Protein AF-0000000067869106 (afdb_homodimer)

InterPro domains:
  IPR009100 Acyl-CoA dehydrogenase/oxidase, N-terminal and middle domain superfamily [SSF56645] (6-212)
  IPR013786 Acyl-CoA dehydrogenase/oxidase, N-terminal [PF02771] (22-101)
  IPR037069 Acyl-CoA dehydrogenase/oxidase, N-terminal domain superfamily [G3DSA:1.10.540.10] (3-103)
  IPR046373 Acyl-CoA oxidase/dehydrogenase, middle domain superfamily [G3DSA:2.40.110.10] (106-217)

Nearest PDB structures (foldseek):
  2dvl-assembly1_A  TM=8.619E-01  e=8.630E-17  Thermus thermophilus HB8
  2vig-assembly2_G  TM=8.361E-01  e=7.487E-17  Homo sapiens
  6u1v-assembly1_B  TM=8.106E-01  e=5.058E-15  Streptomyces tsukubensis NRRL18488
  2z1q-assembly1_B  TM=8.098E-01  e=1.680E-13  Thermus thermophilus HB8
  3owa-assembly1_A  TM=8.325E-01  e=2.827E-13  Bacillus anthracis str. 'Ames Ancestor'

Radius of gyration: 28.48 Å; Cα contacts (8 Å, |Δi|>4): 1381; chains: 2; bounding box: 54×90×65 Å

pLDDT: mean 93.41, std 8.12, range [53.12, 98.94]

Organism: Synechococcus elongatus (strain ATCC 33912 / PCC 7942 / FACHB-805) (NCBI:txid1140)

Foldseek 3Di:
DDPVVLLVVLLVLCVVPVLLAQCQLVNLLSCLVVQLLQEQPDVVLVGPYHFLVSNLQSLLSNLLRPLLSSVQSLQLSLQLLLQSLFPQVCCSVPVSVCSSNSVFGHKELCLQVLCVLLVNDDFFKEWEDDVQKIWIFGKRAKIWRCNQQGYWYWGWYAYPVGAIWIFIDHCPFPQKDWDAQDDALASSRRRMTMIGGDGGMDGCSRTSGRRVSVSCLQSVLSSLLSLLSSLLSLLVNLLVLLVVLCDDPNVVCVVVSVVLVVLSVVLVVLSVVLSPDNDDDPVSVLSSLVSLLSSLVSSQVSLVVSCVSCDPVLVPPDDSVNSNSSSVVSQVPVVHNVNSVVSNVVVVVVVVD/DDPVVLLVVLLVLCVVPVLLAQCQLVNLLSCLVVQLLQEQPDVVLVGPYHFLVSNLQSLLSNLLRPLLSSVQSLQLSLQLLLQSLFPQVCCSVPVSVCSSNSVFGHKELCLQVLCVLLVNDDFFKAWEDDVQKIWIFGKRAKIWRCNQQGYWYWGWYAYPVGAIWIFIDHNPFPQKDWDAQDDALASSRRRMTMIGGDGGMDGPSRTSDRRVSVSCLQSVLSSLLSLLSSLLSLLVNLLVLLVVLCDDPNVVCVVVSVVLVVLSVVLVVLSVVLSPDNDDDPVSVLSSLVSLLSSLVSSQVSLVVSCVSCDPVLVPPDDSVNSNSSSVVSQVPVVHNVNSVVSNVVVVVVVVD

Structure (mmCIF, N/CA/C/O backbone):
data_AF-0000000067869106-model_v1
#
loop_
_entity.id
_entity.type
_entity.pdbx_description
1 polymer ANL52
#
loop_
_atom_site.group_PDB
_atom_site.id
_atom_site.type_symbol
_atom_site.label_atom_id
_atom_site.label_alt_id
_atom_site.label_comp_id
_atom_site.label_asym_id
_atom_site.label_entity_id
_atom_site.label_seq_id
_atom_site.pdbx_PDB_ins_code
_atom_site.Cartn_x
_atom_site.Cartn_y
_atom_site.Cartn_z
_atom_site.occupancy
_atom_site.B_iso_or_equiv
_atom_site.auth_seq_id
_atom_site.auth_comp_id
_atom_site.auth_asym_id
_atom_site.auth_atom_id
_atom_site.pdbx_PDB_model_num
ATOM 1 N N . MET A 1 1 ? 25.578 -14.117 -19.906 1 70.06 1 MET A N 1
ATOM 2 C CA . MET A 1 1 ? 25.344 -12.773 -19.375 1 70.06 1 MET A CA 1
ATOM 3 C C . MET A 1 1 ? 25.594 -12.727 -17.875 1 70.06 1 MET A C 1
ATOM 5 O O . MET A 1 1 ? 25.078 -13.57 -17.141 1 70.06 1 MET A O 1
ATOM 9 N N . PRO A 1 2 ? 26.469 -11.828 -17.484 1 77.75 2 PRO A N 1
ATOM 10 C CA . PRO A 1 2 ? 26.688 -11.75 -16.047 1 77.75 2 PRO A CA 1
ATOM 11 C C . PRO A 1 2 ? 25.438 -11.336 -15.273 1 77.75 2 PRO A C 1
ATOM 13 O O . PRO A 1 2 ? 24.594 -10.617 -15.812 1 77.75 2 PRO A O 1
ATOM 16 N N . THR A 1 3 ? 25.281 -11.945 -14.141 1 86.19 3 THR A N 1
ATOM 17 C CA . THR A 1 3 ? 24.125 -11.711 -13.289 1 86.19 3 THR A CA 1
ATOM 18 C C . THR A 1 3 ? 23.891 -10.219 -13.102 1 86.19 3 THR A C 1
ATOM 20 O O . THR A 1 3 ? 22.766 -9.734 -13.234 1 86.19 3 THR A O 1
ATOM 23 N N . ALA A 1 4 ? 24.984 -9.539 -12.836 1 87.75 4 ALA A N 1
ATOM 24 C CA . ALA A 1 4 ? 24.859 -8.102 -12.586 1 87.75 4 ALA A CA 1
ATOM 25 C C . ALA A 1 4 ? 24.312 -7.383 -13.82 1 87.75 4 ALA A C 1
ATOM 27 O O . ALA A 1 4 ? 23.5 -6.465 -13.711 1 87.75 4 ALA A O 1
ATOM 28 N N . THR A 1 5 ? 24.828 -7.809 -14.977 1 90.06 5 THR A N 1
ATOM 29 C CA . THR A 1 5 ? 24.391 -7.207 -16.234 1 90.06 5 THR A CA 1
ATOM 30 C C . THR A 1 5 ? 22.906 -7.477 -16.469 1 90.06 5 THR A C 1
ATOM 32 O O . THR A 1 5 ? 22.156 -6.574 -16.844 1 90.06 5 THR A O 1
ATOM 35 N N . LEU A 1 6 ? 22.484 -8.688 -16.203 1 93.31 6 LEU A N 1
ATOM 36 C CA . LEU A 1 6 ? 21.094 -9.07 -16.359 1 93.31 6 LEU A CA 1
ATOM 37 C C . LEU A 1 6 ? 20.188 -8.219 -15.469 1 93.31 6 LEU A C 1
ATOM 39 O O . LEU A 1 6 ? 19.219 -7.625 -15.945 1 93.31 6 LEU A O 1
ATOM 43 N N . LEU A 1 7 ? 20.516 -8.133 -14.242 1 94.88 7 LEU A N 1
ATOM 44 C CA . LEU A 1 7 ? 19.688 -7.441 -13.266 1 94.88 7 LEU A CA 1
ATOM 45 C C . LEU A 1 7 ? 19.641 -5.945 -13.555 1 94.88 7 LEU A C 1
ATOM 47 O O . LEU A 1 7 ? 18.594 -5.312 -13.398 1 94.88 7 LEU A O 1
ATOM 51 N N . ASN A 1 8 ? 20.75 -5.379 -13.984 1 92.81 8 ASN A N 1
ATOM 52 C CA . ASN A 1 8 ? 20.766 -3.975 -14.375 1 92.81 8 ASN A CA 1
ATOM 53 C C . ASN A 1 8 ? 19.859 -3.711 -15.57 1 92.81 8 ASN A C 1
ATOM 55 O O . ASN A 1 8 ? 19.203 -2.674 -15.633 1 92.81 8 ASN A O 1
ATOM 59 N N . GLU A 1 9 ? 19.922 -4.602 -16.484 1 91.44 9 GLU A N 1
ATOM 60 C CA . GLU A 1 9 ? 19.094 -4.449 -17.672 1 91.44 9 GLU A CA 1
ATOM 61 C C . GLU A 1 9 ? 17.609 -4.547 -17.312 1 91.44 9 GLU A C 1
ATOM 63 O O . GLU A 1 9 ? 16.781 -3.789 -17.828 1 91.44 9 GLU A O 1
ATOM 68 N N . ILE A 1 10 ? 17.312 -5.465 -16.484 1 90.88 10 ILE A N 1
ATOM 69 C CA . ILE A 1 10 ? 15.922 -5.617 -16.047 1 90.88 10 ILE A CA 1
ATOM 70 C C . ILE A 1 10 ? 15.477 -4.367 -15.289 1 90.88 10 ILE A C 1
ATOM 72 O O . ILE A 1 10 ? 14.367 -3.875 -15.5 1 90.88 10 ILE A O 1
ATOM 76 N N . GLN A 1 11 ? 16.328 -3.871 -14.477 1 89.19 11 GLN A N 1
ATOM 77 C CA . GLN A 1 11 ? 16.031 -2.648 -13.734 1 89.19 11 GLN A CA 1
ATOM 78 C C . GLN A 1 11 ? 15.773 -1.481 -14.68 1 89.19 11 GLN A C 1
ATOM 80 O O . GLN A 1 11 ? 14.836 -0.703 -14.477 1 89.19 11 GLN A O 1
ATOM 85 N N . ALA A 1 12 ? 16.594 -1.355 -15.641 1 87.19 12 ALA A N 1
ATOM 86 C CA . ALA A 1 12 ? 16.469 -0.265 -16.609 1 87.19 12 ALA A CA 1
ATOM 87 C C . ALA A 1 12 ? 15.164 -0.359 -17.375 1 87.19 12 ALA A C 1
ATOM 89 O O . ALA A 1 12 ? 14.484 0.649 -17.594 1 87.19 12 ALA A O 1
ATOM 90 N N . LEU A 1 13 ? 14.805 -1.538 -17.781 1 84 13 LEU A N 1
ATOM 91 C CA . LEU A 1 13 ? 13.57 -1.745 -18.531 1 84 13 LEU A CA 1
ATOM 92 C C . LEU A 1 13 ? 12.352 -1.455 -17.656 1 84 13 LEU A C 1
ATOM 94 O O . LEU A 1 13 ? 11.375 -0.874 -18.141 1 84 13 LEU A O 1
ATOM 98 N N . SER A 1 14 ? 12.477 -1.868 -16.422 1 81.19 14 SER A N 1
ATOM 99 C CA . SER A 1 14 ? 11.359 -1.671 -15.5 1 81.19 14 SER A CA 1
ATOM 100 C C . SER A 1 14 ? 11.172 -0.194 -15.172 1 81.19 14 SER A C 1
ATOM 102 O O . SER A 1 14 ? 10.039 0.266 -15 1 81.19 14 SER A O 1
ATOM 104 N N . ALA A 1 15 ? 12.219 0.489 -15.062 1 76.75 15 ALA A N 1
ATOM 105 C CA . ALA A 1 15 ? 12.188 1.91 -14.727 1 76.75 15 ALA A CA 1
ATOM 106 C C . ALA A 1 15 ? 11.664 2.736 -15.898 1 76.75 15 ALA A C 1
ATOM 108 O O . ALA A 1 15 ? 11.031 3.777 -15.703 1 76.75 15 ALA A O 1
ATOM 109 N N . ALA A 1 16 ? 11.914 2.314 -17.062 1 73.38 16 ALA A N 1
ATOM 110 C CA . ALA A 1 16 ? 11.57 3.078 -18.25 1 73.38 16 ALA A CA 1
ATOM 111 C C . ALA A 1 16 ? 10.062 3.076 -18.5 1 73.38 16 ALA A C 1
ATOM 113 O O . ALA A 1 16 ? 9.531 4 -19.109 1 73.38 16 ALA A O 1
ATOM 114 N N . ASP A 1 17 ? 9.352 2.088 -18.078 1 65.38 17 ASP A N 1
ATOM 115 C CA . ASP A 1 17 ? 7.906 2.008 -18.266 1 65.38 17 ASP A CA 1
ATOM 116 C C . ASP A 1 17 ? 7.227 1.474 -17 1 65.38 17 ASP A C 1
ATOM 118 O O . ASP A 1 17 ? 6.98 0.271 -16.891 1 65.38 17 ASP A O 1
ATOM 122 N N . PRO A 1 18 ? 6.938 2.557 -16.219 1 56.94 18 PRO A N 1
ATOM 123 C CA . PRO A 1 18 ? 6.395 2.064 -14.953 1 56.94 18 PRO A CA 1
ATOM 124 C C . PRO A 1 18 ? 5.168 1.172 -15.141 1 56.94 18 PRO A C 1
ATOM 126 O O . PRO A 1 18 ? 4.898 0.304 -14.305 1 56.94 18 PRO A O 1
ATOM 129 N N . GLU A 1 19 ? 4.484 1.519 -16.281 1 56.97 19 GLU A N 1
ATOM 130 C CA . GLU A 1 19 ? 3.311 0.687 -16.531 1 56.97 19 GLU A CA 1
ATOM 131 C C . GLU A 1 19 ? 3.676 -0.576 -17.297 1 56.97 19 GLU A C 1
ATOM 133 O O . GLU A 1 19 ? 2.842 -1.468 -17.469 1 56.97 19 GLU A O 1
ATOM 138 N N . HIS A 1 20 ? 4.965 -0.857 -17.469 1 54.53 20 HIS A N 1
ATOM 139 C CA . HIS A 1 20 ? 5.652 -1.98 -18.094 1 54.53 20 HIS A CA 1
ATOM 140 C C . HIS A 1 20 ? 4.68 -2.846 -18.891 1 54.53 20 HIS A C 1
ATOM 142 O O . HIS A 1 20 ? 4.723 -4.074 -18.812 1 54.53 20 HIS A O 1
ATOM 148 N N . ARG A 1 21 ? 3.611 -2.314 -19.578 1 54 21 ARG A N 1
ATOM 149 C CA . ARG A 1 21 ? 2.545 -3.107 -20.172 1 54 21 ARG A CA 1
ATOM 150 C C . ARG A 1 21 ? 3.109 -4.117 -21.172 1 54 21 ARG A C 1
ATOM 152 O O . ARG A 1 21 ? 2.678 -5.27 -21.203 1 54 21 ARG A O 1
ATOM 159 N N . SER A 1 22 ? 3.971 -3.771 -22 1 55.41 22 SER A N 1
ATOM 160 C CA . SER A 1 22 ? 4.359 -4.586 -23.156 1 55.41 22 SER A CA 1
ATOM 161 C C . SER A 1 22 ? 5.727 -5.227 -22.938 1 55.41 22 SER A C 1
ATOM 163 O O . SER A 1 22 ? 6.25 -5.906 -23.828 1 55.41 22 SER A O 1
ATOM 165 N N . GLN A 1 23 ? 6.125 -5.531 -21.594 1 65.12 23 GLN A N 1
ATOM 166 C CA . GLN A 1 23 ? 7.555 -5.805 -21.516 1 65.12 23 GLN A CA 1
ATOM 167 C C . GLN A 1 23 ? 7.824 -7.141 -20.828 1 65.12 23 GLN A C 1
ATOM 169 O O . GLN A 1 23 ? 8.977 -7.57 -20.734 1 65.12 23 GLN A O 1
ATOM 174 N N . SER A 1 24 ? 6.75 -7.926 -20.672 1 78.12 24 SER A N 1
ATOM 175 C CA . SER A 1 24 ? 7.004 -9.148 -19.922 1 78.12 24 SER A CA 1
ATOM 176 C C . SER A 1 24 ? 7.816 -10.148 -20.734 1 78.12 24 SER A C 1
ATOM 178 O O . SER A 1 24 ? 8.773 -10.742 -20.234 1 78.12 24 SER A O 1
ATOM 180 N N . LEU A 1 25 ? 7.512 -10.195 -22 1 85.69 25 LEU A N 1
ATOM 181 C CA . LEU A 1 25 ? 8.219 -11.164 -22.828 1 85.69 25 LEU A CA 1
ATOM 182 C C . LEU A 1 25 ? 9.672 -10.742 -23.031 1 85.69 25 LEU A C 1
ATOM 184 O O . LEU A 1 25 ? 10.562 -11.594 -23.078 1 85.69 25 LEU A O 1
ATOM 188 N N . ASP A 1 26 ? 9.906 -9.469 -23.094 1 88 26 ASP A N 1
ATOM 189 C CA . ASP A 1 26 ? 11.273 -8.969 -23.203 1 88 26 ASP A CA 1
ATOM 190 C C . ASP A 1 26 ? 12.094 -9.328 -21.969 1 88 26 ASP A C 1
ATOM 192 O O . ASP A 1 26 ? 13.242 -9.758 -22.094 1 88 26 ASP A O 1
ATOM 196 N N . ILE A 1 27 ? 11.484 -9.188 -20.891 1 91.44 27 ILE A N 1
ATOM 197 C CA . ILE A 1 27 ? 12.156 -9.492 -19.625 1 91.44 27 ILE A CA 1
ATOM 198 C C . ILE A 1 27 ? 12.422 -11 -19.531 1 91.44 27 ILE A C 1
ATOM 200 O O . ILE A 1 27 ? 13.508 -11.422 -19.141 1 91.44 27 ILE A O 1
ATOM 204 N N . LEU A 1 28 ? 11.453 -11.766 -19.938 1 94.56 28 LEU A N 1
ATOM 205 C CA . LEU A 1 28 ? 11.602 -13.211 -19.891 1 94.56 28 LEU A CA 1
ATOM 206 C C . LEU A 1 28 ? 12.703 -13.672 -20.844 1 94.56 28 LEU A C 1
ATOM 208 O O . LEU A 1 28 ? 13.438 -14.609 -20.547 1 94.56 28 LEU A O 1
ATOM 212 N N . GLN A 1 29 ? 12.773 -13 -21.953 1 94.12 29 GLN A N 1
ATOM 213 C CA . GLN A 1 29 ? 13.805 -13.352 -22.922 1 94.12 29 GLN A CA 1
ATOM 214 C C . GLN A 1 29 ? 15.203 -13.039 -22.375 1 94.12 29 GLN A C 1
ATOM 216 O O . GLN A 1 29 ? 16.156 -13.789 -22.609 1 94.12 29 GLN A O 1
ATOM 221 N N . LEU A 1 30 ? 15.305 -11.914 -21.688 1 94.31 30 LEU A N 1
ATOM 222 C CA . LEU A 1 30 ? 16.578 -11.602 -21.047 1 94.31 30 LEU A CA 1
ATOM 223 C C . LEU A 1 30 ? 16.938 -12.672 -20.016 1 94.31 30 LEU A C 1
ATOM 225 O O . LEU A 1 30 ? 18.094 -13.094 -19.953 1 94.31 30 LEU A O 1
ATOM 229 N N . ILE A 1 31 ? 16 -13.133 -19.25 1 96.56 31 ILE A N 1
ATOM 230 C CA . ILE A 1 31 ? 16.203 -14.156 -18.234 1 96.56 31 ILE A CA 1
ATOM 231 C C . ILE A 1 31 ? 16.594 -15.477 -18.891 1 96.56 31 ILE A C 1
ATOM 233 O O . ILE A 1 31 ? 17.484 -16.188 -18.406 1 96.56 31 ILE A O 1
ATOM 237 N N . ALA A 1 32 ? 15.922 -15.781 -19.984 1 96.44 32 ALA A N 1
ATOM 238 C CA . ALA A 1 32 ? 16.219 -16.984 -20.75 1 96.44 32 ALA A CA 1
ATOM 239 C C . ALA A 1 32 ? 17.641 -16.969 -21.297 1 96.44 32 ALA A C 1
ATOM 241 O O . ALA A 1 32 ? 18.344 -17.969 -21.234 1 96.44 32 ALA A O 1
ATOM 242 N N . GLN A 1 33 ? 18.016 -15.805 -21.844 1 95 33 GLN A N 1
ATOM 243 C CA . GLN A 1 33 ? 19.344 -15.656 -22.422 1 95 33 GLN A CA 1
ATOM 244 C C . GLN A 1 33 ? 20.438 -15.875 -21.359 1 95 33 GLN A C 1
ATOM 246 O O . GLN A 1 33 ? 21.516 -16.375 -21.672 1 95 33 GLN A O 1
ATOM 251 N N . ALA A 1 34 ? 20.078 -15.547 -20.156 1 96.06 34 ALA A N 1
ATOM 252 C CA . ALA A 1 34 ? 21.016 -15.734 -19.047 1 96.06 34 ALA A CA 1
ATOM 253 C C . ALA A 1 34 ? 21.016 -17.188 -18.578 1 96.06 34 ALA A C 1
ATOM 255 O O . ALA A 1 34 ? 21.844 -17.562 -17.734 1 96.06 34 ALA A O 1
ATOM 256 N N . GLY A 1 35 ? 20.109 -18 -19.078 1 96 35 GLY A N 1
ATOM 257 C CA . GLY A 1 35 ? 20.031 -19.406 -18.719 1 96 35 GLY A CA 1
ATOM 258 C C . GLY A 1 35 ? 19.281 -19.641 -17.422 1 96 35 GLY A C 1
ATOM 259 O O . GLY A 1 35 ? 19.266 -20.766 -16.906 1 96 35 GLY A O 1
ATOM 260 N N . TRP A 1 36 ? 18.609 -18.641 -16.906 1 97.69 36 TRP A N 1
ATOM 261 C CA . TRP A 1 36 ? 18.047 -18.734 -15.562 1 97.69 36 TRP A CA 1
ATOM 262 C C . TRP A 1 36 ? 16.734 -19.516 -15.586 1 97.69 36 TRP A C 1
ATOM 264 O O . TRP A 1 36 ? 16.328 -20.078 -14.562 1 97.69 36 TRP A O 1
ATOM 274 N N . LEU A 1 37 ? 16.078 -19.609 -16.734 1 98 37 LEU A N 1
ATOM 275 C CA . LEU A 1 37 ? 14.836 -20.375 -16.812 1 98 37 LEU A CA 1
ATOM 276 C C . LEU A 1 37 ? 15.125 -21.875 -16.719 1 98 37 LEU A C 1
ATOM 278 O O . LEU A 1 37 ? 14.219 -22.672 -16.438 1 98 37 LEU A O 1
ATOM 282 N N . GLY A 1 38 ? 16.344 -22.281 -16.969 1 97.75 38 GLY A N 1
ATOM 283 C CA . GLY A 1 38 ? 16.734 -23.688 -16.969 1 97.75 38 GLY A CA 1
ATOM 284 C C . GLY A 1 38 ? 17.312 -24.141 -15.656 1 97.75 38 GLY A C 1
ATOM 285 O O . GLY A 1 38 ? 17.625 -25.328 -15.484 1 97.75 38 GLY A O 1
ATOM 286 N N . LEU A 1 39 ? 17.422 -23.234 -14.664 1 97.56 39 LEU A N 1
ATOM 287 C CA . LEU A 1 39 ? 18.016 -23.578 -13.375 1 97.56 39 LEU A CA 1
ATOM 288 C C . LEU A 1 39 ? 17.188 -24.641 -12.664 1 97.56 39 LEU A C 1
ATOM 290 O O . LEU A 1 39 ? 15.961 -24.516 -12.578 1 97.56 39 LEU A O 1
ATOM 294 N N . GLY A 1 40 ? 17.906 -25.672 -12.117 1 96.38 40 GLY A N 1
ATOM 295 C CA . GLY A 1 40 ? 17.25 -26.719 -11.375 1 96.38 40 GLY A CA 1
ATOM 296 C C . GLY A 1 40 ? 16.625 -27.781 -12.266 1 96.38 40 GLY A C 1
ATOM 297 O O . GLY A 1 40 ? 15.938 -28.688 -11.781 1 96.38 40 GLY A O 1
ATOM 298 N N . ILE A 1 41 ? 16.75 -27.688 -13.578 1 97.06 41 ILE A N 1
ATOM 299 C CA . ILE A 1 41 ? 16.25 -28.672 -14.531 1 97.06 41 ILE A CA 1
ATOM 300 C C . ILE A 1 41 ? 17.422 -29.5 -15.078 1 97.06 41 ILE A C 1
ATOM 302 O O . ILE A 1 41 ? 18.469 -28.953 -15.414 1 97.06 41 ILE A O 1
ATOM 306 N N . ASP A 1 42 ? 17.188 -30.797 -15.18 1 95.81 42 ASP A N 1
ATOM 307 C CA . ASP A 1 42 ? 18.219 -31.719 -15.688 1 95.81 42 ASP A CA 1
ATOM 308 C C . ASP A 1 42 ? 18.672 -31.312 -17.078 1 95.81 42 ASP A C 1
ATOM 310 O O . ASP A 1 42 ? 17.859 -30.922 -17.922 1 95.81 42 ASP A O 1
ATOM 314 N N . ARG A 1 43 ? 19.953 -31.406 -17.328 1 95.69 43 ARG A N 1
ATOM 315 C CA . ARG A 1 43 ? 20.516 -31.031 -18.609 1 95.69 43 ARG A CA 1
ATOM 316 C C . ARG A 1 43 ? 19.938 -31.875 -19.734 1 95.69 43 ARG A C 1
ATOM 318 O O . ARG A 1 43 ? 19.781 -31.406 -20.859 1 95.69 43 ARG A O 1
ATOM 325 N N . GLN A 1 44 ? 19.609 -33.062 -19.438 1 94 44 GLN A N 1
ATOM 326 C CA . GLN A 1 44 ? 19.031 -34 -20.406 1 94 44 GLN A CA 1
ATOM 327 C C . GLN A 1 44 ? 17.656 -33.5 -20.875 1 94 44 GLN A C 1
ATOM 329 O O . GLN A 1 44 ? 17.203 -33.844 -21.969 1 94 44 GLN A O 1
ATOM 334 N N . GLN A 1 45 ? 17.094 -32.719 -20.062 1 93.5 45 GLN A N 1
ATOM 335 C CA . GLN A 1 45 ? 15.781 -32.156 -20.406 1 93.5 45 GLN A CA 1
ATOM 336 C C . GLN A 1 45 ? 15.891 -30.734 -20.922 1 93.5 45 GLN A C 1
ATOM 338 O O . GLN A 1 45 ? 14.883 -30.047 -21.047 1 93.5 45 GLN A O 1
ATOM 343 N N . GLY A 1 46 ? 17.156 -30.297 -21.156 1 93.12 46 GLY A N 1
ATOM 344 C CA . GLY A 1 46 ? 17.375 -28.969 -21.719 1 93.12 46 GLY A CA 1
ATOM 345 C C . GLY A 1 46 ? 17.656 -27.922 -20.656 1 93.12 46 GLY A C 1
ATOM 346 O O . GLY A 1 46 ? 17.781 -26.734 -20.953 1 93.12 46 GLY A O 1
ATOM 347 N N . GLY A 1 47 ? 17.719 -28.375 -19.453 1 95.88 47 GLY A N 1
ATOM 348 C CA . GLY A 1 47 ? 17.984 -27.438 -18.375 1 95.88 47 GLY A CA 1
ATOM 349 C C . GLY A 1 47 ? 19.469 -27.156 -18.203 1 95.88 47 GLY A C 1
ATOM 350 O O . GLY A 1 47 ? 20.281 -27.5 -19.062 1 95.88 47 GLY A O 1
ATOM 351 N N . ASN A 1 48 ? 19.781 -26.344 -17.203 1 95.19 48 ASN A N 1
ATOM 352 C CA . ASN A 1 48 ? 21.156 -25.953 -16.906 1 95.19 48 ASN A CA 1
ATOM 353 C C . ASN A 1 48 ? 21.672 -26.625 -15.648 1 95.19 48 ASN A C 1
ATOM 355 O O . ASN A 1 48 ? 22.75 -26.281 -15.156 1 95.19 48 ASN A O 1
ATOM 359 N N . GLY A 1 49 ? 20.922 -27.562 -15.172 1 95.5 49 GLY A N 1
ATOM 360 C CA . GLY A 1 49 ? 21.297 -28.234 -13.945 1 95.5 49 GLY A CA 1
ATOM 361 C C . GLY A 1 49 ? 21.078 -27.406 -12.703 1 95.5 49 GLY A C 1
ATOM 362 O O . GLY A 1 49 ? 20.281 -26.469 -12.719 1 95.5 49 GLY A O 1
ATOM 363 N N . GLY A 1 50 ? 21.609 -27.906 -11.609 1 95.44 50 GLY A N 1
ATOM 364 C CA . GLY A 1 50 ? 21.406 -27.203 -10.352 1 95.44 50 GLY A CA 1
ATOM 365 C C . GLY A 1 50 ? 20.188 -27.703 -9.586 1 95.44 50 GLY A C 1
ATOM 366 O O . GLY A 1 50 ? 19.75 -28.828 -9.789 1 95.44 50 GLY A O 1
ATOM 367 N N . SER A 1 51 ? 19.797 -26.812 -8.648 1 95.38 51 SER A N 1
ATOM 368 C CA . SER A 1 51 ? 18.719 -27.219 -7.742 1 95.38 51 SER A CA 1
ATOM 369 C C . SER A 1 51 ? 17.516 -26.297 -7.844 1 95.38 51 SER A C 1
ATOM 371 O O . SER A 1 51 ? 17.594 -25.234 -8.484 1 95.38 51 SER A O 1
ATOM 373 N N . ILE A 1 52 ? 16.453 -26.719 -7.242 1 96.25 52 ILE A N 1
ATOM 374 C CA . ILE A 1 52 ? 15.25 -25.891 -7.129 1 96.25 52 ILE A CA 1
ATOM 375 C C . ILE A 1 52 ? 15.594 -24.594 -6.414 1 96.25 52 ILE A C 1
ATOM 377 O O . ILE A 1 52 ? 15.062 -23.531 -6.754 1 96.25 52 ILE A O 1
ATOM 381 N N . LEU A 1 53 ? 16.484 -24.703 -5.422 1 97.81 53 LEU A N 1
ATOM 382 C CA . LEU A 1 53 ? 16.906 -23.516 -4.672 1 97.81 53 LEU A CA 1
ATOM 383 C C . LEU A 1 53 ? 17.547 -22.484 -5.594 1 97.81 53 LEU A C 1
ATOM 385 O O . LEU A 1 53 ? 17.375 -21.281 -5.402 1 97.81 53 LEU A O 1
ATOM 389 N N . ASP A 1 54 ? 18.312 -22.953 -6.586 1 97.75 54 ASP A N 1
ATOM 390 C CA . ASP A 1 54 ? 18.938 -22.031 -7.539 1 97.75 54 ASP A CA 1
ATOM 391 C C . ASP A 1 54 ? 17.875 -21.234 -8.289 1 97.75 54 ASP A C 1
ATOM 393 O O . ASP A 1 54 ? 18.047 -20.031 -8.516 1 97.75 54 ASP A O 1
ATOM 397 N N . ALA A 1 55 ? 16.844 -21.891 -8.68 1 98.06 55 ALA A N 1
ATOM 398 C CA . ALA A 1 55 ? 15.742 -21.219 -9.375 1 98.06 55 ALA A CA 1
ATOM 399 C C . ALA A 1 55 ? 15.039 -20.219 -8.453 1 98.06 55 ALA A C 1
ATOM 401 O O . ALA A 1 55 ? 14.711 -19.109 -8.867 1 98.06 55 ALA A O 1
ATOM 402 N N . VAL A 1 56 ? 14.805 -20.609 -7.191 1 98.62 56 VAL A N 1
ATOM 403 C CA . VAL A 1 56 ? 14.156 -19.75 -6.211 1 98.62 56 VAL A CA 1
ATOM 404 C C . VAL A 1 56 ? 14.992 -18.484 -6 1 98.62 56 VAL A C 1
ATOM 406 O O . VAL A 1 56 ? 14.461 -17.375 -5.992 1 98.62 56 VAL A O 1
ATOM 409 N N . GLU A 1 57 ? 16.281 -18.656 -5.898 1 98.19 57 GLU A N 1
ATOM 410 C CA . GLU A 1 57 ? 17.188 -17.531 -5.68 1 98.19 57 GLU A CA 1
ATOM 411 C C . GLU A 1 57 ? 17.25 -16.641 -6.91 1 98.19 57 GLU A C 1
ATOM 413 O O . GLU A 1 57 ? 17.406 -15.422 -6.793 1 98.19 57 GLU A O 1
ATOM 418 N N . ALA A 1 58 ? 17.188 -17.25 -8.055 1 98.31 58 ALA A N 1
ATOM 419 C CA . ALA A 1 58 ? 17.156 -16.438 -9.273 1 98.31 58 ALA A CA 1
ATOM 420 C C . ALA A 1 58 ? 15.891 -15.594 -9.336 1 98.31 58 ALA A C 1
ATOM 422 O O . ALA A 1 58 ? 15.945 -14.414 -9.695 1 98.31 58 ALA A O 1
ATOM 423 N N . ILE A 1 59 ? 14.758 -16.141 -8.977 1 98.56 59 ILE A N 1
ATOM 424 C CA . ILE A 1 59 ? 13.5 -15.406 -8.922 1 98.56 59 ILE A CA 1
ATOM 425 C C . ILE A 1 59 ? 13.617 -14.281 -7.891 1 98.56 59 ILE A C 1
ATOM 427 O O . ILE A 1 59 ? 13.18 -13.156 -8.141 1 98.56 59 ILE A O 1
ATOM 431 N N . ALA A 1 60 ? 14.219 -14.617 -6.738 1 98.75 60 ALA A N 1
ATOM 432 C CA . ALA A 1 60 ? 14.414 -13.609 -5.695 1 98.75 60 ALA A CA 1
ATOM 433 C C . ALA A 1 60 ? 15.281 -12.461 -6.199 1 98.75 60 ALA A C 1
ATOM 435 O O . ALA A 1 60 ? 14.992 -11.289 -5.934 1 98.75 60 ALA A O 1
ATOM 436 N N . ALA A 1 61 ? 16.328 -12.805 -6.922 1 98.31 61 ALA A N 1
ATOM 437 C CA . ALA A 1 61 ? 17.25 -11.781 -7.438 1 98.31 61 ALA A CA 1
ATOM 438 C C . ALA A 1 61 ? 16.516 -10.836 -8.398 1 98.31 61 ALA A C 1
ATOM 440 O O . ALA A 1 61 ? 16.703 -9.617 -8.336 1 98.31 61 ALA A O 1
ATOM 441 N N . VAL A 1 62 ? 15.711 -11.344 -9.273 1 96.88 62 VAL A N 1
ATOM 442 C CA . VAL A 1 62 ? 14.961 -10.523 -10.219 1 96.88 62 VAL A CA 1
ATOM 443 C C . VAL A 1 62 ? 13.906 -9.711 -9.469 1 96.88 62 VAL A C 1
ATOM 445 O O . VAL A 1 62 ? 13.695 -8.531 -9.773 1 96.88 62 VAL A O 1
ATOM 448 N N . SER A 1 63 ? 13.266 -10.328 -8.438 1 97.25 63 SER A N 1
ATOM 449 C CA . SER A 1 63 ? 12.242 -9.656 -7.648 1 97.25 63 SER A CA 1
ATOM 450 C C . SER A 1 63 ? 12.836 -8.516 -6.832 1 97.25 63 SER A C 1
ATOM 452 O O . SER A 1 63 ? 12.141 -7.555 -6.492 1 97.25 63 SER A O 1
ATOM 454 N N . GLU A 1 64 ? 14.117 -8.664 -6.488 1 97.06 64 GLU A N 1
ATOM 455 C CA . GLU A 1 64 ? 14.812 -7.617 -5.75 1 97.06 64 GLU A CA 1
ATOM 456 C C . GLU A 1 64 ? 14.938 -6.344 -6.586 1 97.06 64 GLU A C 1
ATOM 458 O O . GLU A 1 64 ? 14.938 -5.238 -6.047 1 97.06 64 GLU A O 1
ATOM 463 N N . VAL A 1 65 ? 14.953 -6.531 -7.895 1 94.44 65 VAL A N 1
ATOM 464 C CA . VAL A 1 65 ? 15.078 -5.387 -8.789 1 94.44 65 VAL A CA 1
ATOM 465 C C . VAL A 1 65 ? 13.695 -4.918 -9.234 1 94.44 65 VAL A C 1
ATOM 467 O O . VAL A 1 65 ? 13.469 -3.717 -9.406 1 94.44 65 VAL A O 1
ATOM 470 N N . CYS A 1 66 ? 12.852 -5.836 -9.5 1 92.94 66 CYS A N 1
ATOM 471 C CA . CYS A 1 66 ? 11.477 -5.582 -9.922 1 92.94 66 CYS A CA 1
ATOM 472 C C . CYS A 1 66 ? 10.578 -6.773 -9.617 1 92.94 66 CYS A C 1
ATOM 474 O O . CYS A 1 66 ? 10.719 -7.836 -10.227 1 92.94 66 CYS A O 1
ATOM 476 N N . LEU A 1 67 ? 9.625 -6.57 -8.742 1 95.44 67 LEU A N 1
ATOM 477 C CA . LEU A 1 67 ? 8.766 -7.676 -8.32 1 95.44 67 LEU A CA 1
ATOM 478 C C . LEU A 1 67 ? 7.895 -8.156 -9.469 1 95.44 67 LEU A C 1
ATOM 480 O O . LEU A 1 67 ? 7.664 -9.359 -9.617 1 95.44 67 LEU A O 1
ATOM 484 N N . THR A 1 68 ? 7.445 -7.277 -10.32 1 93.56 68 THR A N 1
ATOM 485 C CA . THR A 1 68 ? 6.625 -7.652 -11.469 1 93.56 68 THR A CA 1
ATOM 486 C C . THR A 1 68 ? 7.391 -8.594 -12.398 1 93.56 68 THR A C 1
ATOM 488 O O . THR A 1 68 ? 6.844 -9.586 -12.875 1 93.56 68 THR A O 1
ATOM 491 N N . SER A 1 69 ? 8.648 -8.242 -12.648 1 93.62 69 SER A N 1
ATOM 492 C CA . SER A 1 69 ? 9.492 -9.102 -13.484 1 93.62 69 SER A CA 1
ATOM 493 C C . SER A 1 69 ? 9.719 -10.453 -12.82 1 93.62 69 SER A C 1
ATOM 495 O O . SER A 1 69 ? 9.75 -11.492 -13.492 1 93.62 69 SER A O 1
ATOM 497 N N . GLY A 1 70 ? 9.953 -10.391 -11.492 1 96.38 70 GLY A N 1
ATOM 498 C CA . GLY A 1 70 ? 10.07 -11.648 -10.758 1 96.38 70 GLY A CA 1
ATOM 499 C C . GLY A 1 70 ? 8.828 -12.516 -10.867 1 96.38 70 GLY A C 1
ATOM 500 O O . GLY A 1 70 ? 8.93 -13.742 -10.969 1 96.38 70 GLY A O 1
ATOM 501 N N . PHE A 1 71 ? 7.699 -11.867 -10.867 1 97 71 PHE A N 1
ATOM 502 C CA . PHE A 1 71 ? 6.43 -12.578 -10.969 1 97 71 PHE A CA 1
ATOM 503 C C . PHE A 1 71 ? 6.285 -13.227 -12.336 1 97 71 PHE A C 1
ATOM 505 O O . PHE A 1 71 ? 5.852 -14.383 -12.445 1 97 71 PHE A O 1
ATOM 512 N N . ALA A 1 72 ? 6.633 -12.516 -13.344 1 95.25 72 ALA A N 1
ATOM 513 C CA . ALA A 1 72 ? 6.633 -13.109 -14.68 1 95.25 72 ALA A CA 1
ATOM 514 C C . ALA A 1 72 ? 7.57 -14.305 -14.75 1 95.25 72 ALA A C 1
ATOM 516 O O . ALA A 1 72 ? 7.246 -15.328 -15.367 1 95.25 72 ALA A O 1
ATOM 517 N N . PHE A 1 73 ? 8.703 -14.133 -14.164 1 97.06 73 PHE A N 1
ATOM 518 C CA . PHE A 1 73 ? 9.672 -15.219 -14.07 1 97.06 73 PHE A CA 1
ATOM 519 C C . PHE A 1 73 ? 9.07 -16.438 -13.375 1 97.06 73 PHE A C 1
ATOM 521 O O . PHE A 1 73 ? 9.203 -17.562 -13.859 1 97.06 73 PHE A O 1
ATOM 528 N N . TRP A 1 74 ? 8.398 -16.203 -12.266 1 98.06 74 TRP A N 1
ATOM 529 C CA . TRP A 1 74 ? 7.738 -17.281 -11.531 1 98.06 74 TRP A CA 1
ATOM 530 C C . TRP A 1 74 ? 6.723 -18 -12.414 1 98.06 74 TRP A C 1
ATOM 532 O O . TRP A 1 74 ? 6.676 -19.234 -12.453 1 98.06 74 TRP A O 1
ATOM 542 N N . CYS A 1 75 ? 5.895 -17.234 -13.117 1 97.44 75 CYS A N 1
ATOM 543 C CA . CYS A 1 75 ? 4.895 -17.828 -13.992 1 97.44 75 CYS A CA 1
ATOM 544 C C . CYS A 1 75 ? 5.551 -18.75 -15.023 1 97.44 75 CYS A C 1
ATOM 546 O O . CYS A 1 75 ? 5.152 -19.906 -15.18 1 97.44 75 CYS A O 1
ATOM 548 N N . GLN A 1 76 ? 6.547 -18.219 -15.688 1 98.06 76 GLN A N 1
ATOM 549 C CA . GLN A 1 76 ? 7.258 -18.938 -16.734 1 98.06 76 GLN A CA 1
ATOM 550 C C . GLN A 1 76 ? 7.895 -20.219 -16.203 1 98.06 76 GLN A C 1
ATOM 552 O O . GLN A 1 76 ? 7.738 -21.281 -16.781 1 98.06 76 GLN A O 1
ATOM 557 N N . ARG A 1 77 ? 8.547 -20.047 -15.094 1 98.19 77 ARG A N 1
ATOM 558 C CA . ARG A 1 77 ? 9.289 -21.172 -14.516 1 98.19 77 ARG A CA 1
ATOM 559 C C . ARG A 1 77 ? 8.336 -22.25 -14.016 1 98.19 77 ARG A C 1
ATOM 561 O O . ARG A 1 77 ? 8.656 -23.438 -14.078 1 98.19 77 ARG A O 1
ATOM 568 N N . THR A 1 78 ? 7.215 -21.844 -13.445 1 98.25 78 THR A N 1
ATOM 569 C CA . THR A 1 78 ? 6.219 -22.797 -12.961 1 98.25 78 THR A CA 1
ATOM 570 C C . THR A 1 78 ? 5.629 -23.594 -14.125 1 98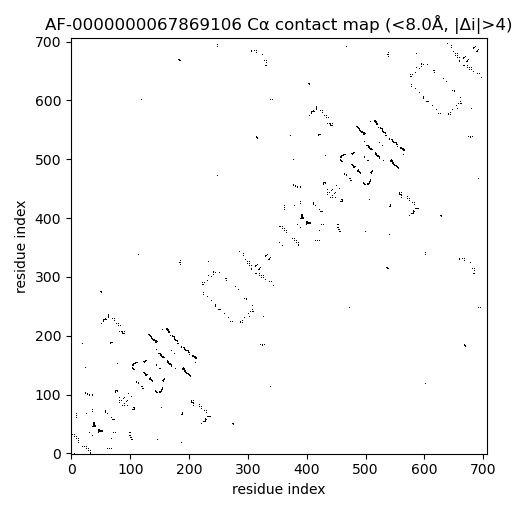.25 78 THR A C 1
ATOM 572 O O . THR A 1 78 ? 5.457 -24.797 -14.023 1 98.25 78 THR A O 1
ATOM 575 N N . PHE A 1 79 ? 5.34 -22.922 -15.195 1 98.56 79 PHE A N 1
ATOM 576 C CA . PHE A 1 79 ? 4.852 -23.625 -16.375 1 98.56 79 PHE A CA 1
ATOM 577 C C . PHE A 1 79 ? 5.883 -24.641 -16.859 1 98.56 79 PHE A C 1
ATOM 579 O O . PHE A 1 79 ? 5.535 -25.766 -17.203 1 98.56 79 PHE A O 1
ATOM 586 N N . ILE A 1 80 ? 7.105 -24.203 -16.906 1 98.62 80 ILE A N 1
ATOM 587 C CA . ILE A 1 80 ? 8.195 -25.078 -17.297 1 98.62 80 ILE A CA 1
ATOM 588 C C . ILE A 1 80 ? 8.227 -26.312 -16.391 1 98.62 80 ILE A C 1
ATOM 590 O O . ILE A 1 80 ? 8.406 -27.438 -16.859 1 98.62 80 ILE A O 1
ATOM 594 N N . GLN A 1 81 ? 8.031 -26.094 -15.094 1 98.12 81 GLN A N 1
ATOM 595 C CA . GLN A 1 81 ? 8.047 -27.203 -14.141 1 98.12 81 GLN A CA 1
ATOM 596 C C . GLN A 1 81 ? 6.961 -28.219 -14.461 1 98.12 81 GLN A C 1
ATOM 598 O O . GLN A 1 81 ? 7.16 -29.422 -14.289 1 98.12 81 GLN A O 1
ATOM 603 N N . TYR A 1 82 ? 5.805 -27.75 -14.898 1 98.31 82 TYR A N 1
ATOM 604 C CA . TYR A 1 82 ? 4.742 -28.672 -15.289 1 98.31 82 TYR A CA 1
ATOM 605 C C . TYR A 1 82 ? 5.188 -29.562 -16.438 1 98.31 82 TYR A C 1
ATOM 607 O O . TYR A 1 82 ? 4.961 -30.781 -16.422 1 98.31 82 TYR A O 1
ATOM 615 N N . LEU A 1 83 ? 5.82 -28.953 -17.422 1 98.5 83 LEU A N 1
ATOM 616 C CA . LEU A 1 83 ? 6.262 -29.703 -18.594 1 98.5 83 LEU A CA 1
ATOM 617 C C . LEU A 1 83 ? 7.352 -30.703 -18.219 1 98.5 83 LEU A C 1
ATOM 619 O O . LEU A 1 83 ? 7.336 -31.844 -18.672 1 98.5 83 LEU A O 1
ATOM 623 N N . VAL A 1 84 ? 8.234 -30.219 -17.375 1 97.81 84 VAL A N 1
ATOM 624 C CA . VAL A 1 84 ? 9.344 -31.062 -16.953 1 97.81 84 VAL A CA 1
ATOM 625 C C . VAL A 1 84 ? 8.812 -32.25 -16.172 1 97.81 84 VAL A C 1
ATOM 627 O O . VAL A 1 84 ? 9.352 -33.375 -16.281 1 97.81 84 VAL A O 1
ATOM 630 N N . THR A 1 85 ? 7.793 -32.125 -15.359 1 96.94 85 THR A N 1
ATOM 631 C CA . THR A 1 85 ? 7.215 -33.156 -14.516 1 96.94 85 THR A CA 1
ATOM 632 C C . THR A 1 85 ? 6.316 -34.094 -15.336 1 96.94 85 THR A C 1
ATOM 634 O O . THR A 1 85 ? 6.066 -35.219 -14.945 1 96.94 85 THR A O 1
ATOM 637 N N . SER A 1 86 ? 5.84 -33.656 -16.484 1 98.12 86 SER A N 1
ATOM 638 C CA . SER A 1 86 ? 4.93 -34.406 -17.344 1 98.12 86 SER A CA 1
ATOM 639 C C . SER A 1 86 ? 5.594 -35.656 -17.891 1 98.12 86 SER A C 1
ATOM 641 O O . SER A 1 86 ? 6.816 -35.719 -18.047 1 98.12 86 SER A O 1
ATOM 643 N N . GLU A 1 87 ? 4.816 -36.688 -18.141 1 97.19 87 GLU A N 1
ATOM 644 C CA . GLU A 1 87 ? 5.301 -37.906 -18.812 1 97.19 87 GLU A CA 1
ATOM 645 C C . GLU A 1 87 ? 5.09 -37.812 -20.312 1 97.19 87 GLU A C 1
ATOM 647 O O . GLU A 1 87 ? 5.383 -38.781 -21.047 1 97.19 87 GLU A O 1
ATOM 652 N N . ASN A 1 88 ? 4.602 -36.719 -20.766 1 98.06 88 ASN A N 1
ATOM 653 C CA . ASN A 1 88 ? 4.309 -36.5 -22.172 1 98.06 88 ASN A CA 1
ATOM 654 C C . ASN A 1 88 ? 5.562 -36.094 -22.953 1 98.06 88 ASN A C 1
ATOM 656 O O . ASN A 1 88 ? 5.98 -34.938 -22.922 1 98.06 88 ASN A O 1
ATOM 660 N N . ASP A 1 89 ? 6.047 -36.969 -23.766 1 97.25 89 ASP A N 1
ATOM 661 C CA . ASP A 1 89 ? 7.312 -36.75 -24.469 1 97.25 89 ASP A CA 1
ATOM 662 C C . ASP A 1 89 ? 7.195 -35.656 -25.531 1 97.25 89 ASP A C 1
ATOM 664 O O . ASP A 1 89 ? 8.156 -34.938 -25.781 1 97.25 89 ASP A O 1
ATOM 668 N N . TRP A 1 90 ? 6.082 -35.594 -26.094 1 98.31 90 TRP A N 1
ATOM 669 C CA . TRP A 1 90 ? 5.906 -34.562 -27.125 1 98.31 90 TRP A CA 1
ATOM 670 C C . TRP A 1 90 ? 6.023 -33.156 -26.531 1 98.31 90 TRP A C 1
ATOM 672 O O . TRP A 1 90 ? 6.699 -32.312 -27.094 1 98.31 90 TRP A O 1
ATOM 682 N N . LEU A 1 91 ? 5.352 -32.906 -25.469 1 98.56 91 LEU A N 1
ATOM 683 C CA . LEU A 1 91 ? 5.457 -31.594 -24.812 1 98.56 91 LEU A CA 1
ATOM 684 C C . LEU A 1 91 ? 6.902 -31.297 -24.438 1 98.56 91 LEU A C 1
ATOM 686 O O . LEU A 1 91 ? 7.359 -30.156 -24.578 1 98.56 91 LEU A O 1
ATOM 690 N N . LYS A 1 92 ? 7.594 -32.281 -23.953 1 97.94 92 LYS A N 1
ATOM 691 C CA . LYS A 1 92 ? 8.977 -32.125 -23.516 1 97.94 92 LYS A CA 1
ATOM 692 C C . LYS A 1 92 ? 9.891 -31.812 -24.703 1 97.94 92 LYS A C 1
ATOM 694 O O . LYS A 1 92 ? 10.852 -31.047 -24.562 1 97.94 92 LYS A O 1
ATOM 699 N N . SER A 1 93 ? 9.578 -32.375 -25.812 1 97.5 93 SER A N 1
ATOM 700 C CA . SER A 1 93 ? 10.469 -32.25 -26.953 1 97.5 93 SER A CA 1
ATOM 701 C C . SER A 1 93 ? 10.094 -31.016 -27.797 1 97.5 93 SER A C 1
ATOM 703 O O . SER A 1 93 ? 10.969 -30.344 -28.344 1 97.5 93 SER A O 1
ATOM 705 N N . GLU A 1 94 ? 8.812 -30.734 -27.875 1 97.88 94 GLU A N 1
ATOM 706 C CA . GLU A 1 94 ? 8.367 -29.75 -28.859 1 97.88 94 GLU A CA 1
ATOM 707 C C . GLU A 1 94 ? 8.023 -28.422 -28.188 1 97.88 94 GLU A C 1
ATOM 709 O O . GLU A 1 94 ? 8.172 -27.359 -28.797 1 97.88 94 GLU A O 1
ATOM 714 N N . ILE A 1 95 ? 7.516 -28.438 -26.969 1 98.44 95 ILE A N 1
ATOM 715 C CA . ILE A 1 95 ? 6.996 -27.219 -26.344 1 98.44 95 ILE A CA 1
ATOM 716 C C . ILE A 1 95 ? 7.992 -26.703 -25.312 1 98.44 95 ILE A C 1
ATOM 718 O O . ILE A 1 95 ? 8.242 -25.5 -25.234 1 98.44 95 ILE A O 1
ATOM 722 N N . LEU A 1 96 ? 8.578 -27.578 -24.516 1 98.56 96 LEU A N 1
ATOM 723 C CA . LEU A 1 96 ? 9.477 -27.203 -23.438 1 98.56 96 LEU A CA 1
ATOM 724 C C . LEU A 1 96 ? 10.609 -26.312 -23.938 1 98.56 96 LEU A C 1
ATOM 726 O O . LEU A 1 96 ? 10.898 -25.266 -23.359 1 98.56 96 LEU A O 1
ATOM 730 N N . PRO A 1 97 ? 11.273 -26.656 -25.094 1 98 97 PRO A N 1
ATOM 731 C CA . PRO A 1 97 ? 12.352 -25.781 -25.562 1 98 97 PRO A CA 1
ATOM 732 C C . PRO A 1 97 ? 11.867 -24.375 -25.922 1 98 97 PRO A C 1
ATOM 734 O O . PRO A 1 97 ? 12.594 -23.406 -25.719 1 98 97 PRO A O 1
ATOM 737 N N . ILE A 1 98 ? 10.68 -24.219 -26.391 1 98.12 98 ILE A N 1
ATOM 738 C CA . ILE A 1 98 ? 10.094 -22.938 -26.781 1 98.12 98 ILE A CA 1
ATOM 739 C C . ILE A 1 98 ? 9.914 -22.062 -25.547 1 98.12 98 ILE A C 1
ATOM 741 O O . ILE A 1 98 ? 10.242 -20.875 -25.562 1 98.12 98 ILE A O 1
ATOM 745 N N . VAL A 1 99 ? 9.453 -22.641 -24.469 1 98.12 99 VAL A N 1
ATOM 746 C CA . VAL A 1 99 ? 9.172 -21.891 -23.25 1 98.12 99 VAL A CA 1
ATOM 747 C C . VAL A 1 99 ? 10.477 -21.625 -22.5 1 98.12 99 VAL A C 1
ATOM 749 O O . VAL A 1 99 ? 10.633 -20.578 -21.859 1 98.12 99 VAL A O 1
ATOM 752 N N . LEU A 1 100 ? 11.422 -22.531 -22.609 1 98.06 100 LEU A N 1
ATOM 753 C CA . LEU A 1 100 ? 12.734 -22.344 -21.984 1 98.06 100 LEU A CA 1
ATOM 754 C C . LEU A 1 100 ? 13.469 -21.172 -22.609 1 98.06 100 LEU A C 1
ATOM 756 O O . LEU A 1 100 ? 14.234 -20.484 -21.922 1 98.06 100 LEU A O 1
ATOM 760 N N . ARG A 1 101 ? 13.203 -20.891 -23.844 1 96.69 101 ARG A N 1
ATOM 761 C CA . ARG A 1 101 ? 13.844 -19.781 -24.547 1 96.69 101 ARG A CA 1
ATOM 762 C C . ARG A 1 101 ? 12.977 -18.531 -24.516 1 96.69 101 ARG A C 1
ATOM 764 O O . ARG A 1 101 ? 13.32 -17.516 -25.141 1 96.69 101 ARG A O 1
ATOM 771 N N . ALA A 1 102 ? 11.883 -18.641 -23.859 1 96.75 102 ALA A N 1
ATOM 772 C CA . ALA A 1 102 ? 10.93 -17.547 -23.719 1 96.75 102 ALA A CA 1
ATOM 773 C C . ALA A 1 102 ? 10.492 -17.016 -25.094 1 96.75 102 ALA A C 1
ATOM 775 O O . ALA A 1 102 ? 10.328 -15.812 -25.281 1 96.75 102 ALA A O 1
ATOM 776 N N . GLU A 1 103 ? 10.406 -17.906 -26.016 1 97 103 GLU A N 1
ATOM 777 C CA . GLU A 1 103 ? 9.805 -17.547 -27.297 1 97 103 GLU A CA 1
ATOM 778 C C . GLU A 1 103 ? 8.305 -17.328 -27.156 1 97 103 GLU A C 1
ATOM 780 O O . GLU A 1 103 ? 7.711 -16.547 -27.891 1 97 103 GLU A O 1
ATOM 785 N N . ARG A 1 104 ? 7.699 -18.031 -26.281 1 96.81 104 ARG A N 1
ATOM 786 C CA . ARG A 1 104 ? 6.32 -17.859 -25.828 1 96.81 104 ARG A CA 1
ATOM 787 C C . ARG A 1 104 ? 6.23 -17.859 -24.312 1 96.81 104 ARG A C 1
ATOM 789 O O . ARG A 1 104 ? 7.055 -18.469 -23.625 1 96.81 104 ARG A O 1
ATOM 796 N N . ALA A 1 105 ? 5.277 -17.109 -23.875 1 96.75 105 ALA A N 1
ATOM 797 C CA . ALA A 1 105 ? 5.082 -17.031 -22.438 1 96.75 105 ALA A CA 1
ATOM 798 C C . ALA A 1 105 ? 4.363 -18.266 -21.906 1 96.75 105 ALA A C 1
ATOM 800 O O . ALA A 1 105 ? 3.482 -18.812 -22.578 1 96.75 105 ALA A O 1
ATOM 801 N N . GLY A 1 106 ? 4.797 -18.75 -20.781 1 97.56 106 GLY A N 1
ATOM 802 C CA . GLY A 1 106 ? 4.09 -19.781 -20.047 1 97.56 106 GLY A CA 1
ATOM 803 C C . GLY A 1 106 ? 3.256 -19.234 -18.891 1 97.56 106 GLY A C 1
ATOM 804 O O . GLY A 1 106 ? 3.797 -18.703 -17.922 1 97.56 106 GLY A O 1
ATOM 805 N N . ALA A 1 107 ? 1.953 -19.391 -18.984 1 97 107 ALA A N 1
ATOM 806 C CA . ALA A 1 107 ? 1.027 -18.969 -17.938 1 97 107 ALA A CA 1
ATOM 807 C C . ALA A 1 107 ? 0.575 -20.141 -17.094 1 97 107 ALA A C 1
ATOM 809 O O . ALA A 1 107 ? 0.488 -21.266 -17.578 1 97 107 ALA A O 1
ATOM 810 N N . THR A 1 108 ? 0.414 -19.797 -15.82 1 94.5 108 THR A N 1
ATOM 811 C CA . THR A 1 108 ? -0.175 -20.781 -14.93 1 94.5 108 THR A CA 1
ATOM 812 C C . THR A 1 108 ? -1.642 -20.469 -14.656 1 94.5 108 THR A C 1
ATOM 814 O O . THR A 1 108 ? -1.95 -19.516 -13.922 1 94.5 108 THR A O 1
ATOM 817 N N . GLY A 1 109 ? -2.49 -21.156 -15.18 1 94.75 109 GLY A N 1
ATOM 818 C CA . GLY A 1 109 ? -3.912 -21.047 -14.891 1 94.75 109 GLY A CA 1
ATOM 819 C C . GLY A 1 109 ? -4.363 -21.984 -13.773 1 94.75 109 GLY A C 1
ATOM 820 O O . GLY A 1 109 ? -5.473 -22.516 -13.82 1 94.75 109 GLY A O 1
ATOM 821 N N . MET A 1 110 ? -3.529 -22.141 -12.789 1 93.62 110 MET A N 1
ATOM 822 C CA . MET A 1 110 ? -3.75 -23.219 -11.82 1 93.62 110 MET A CA 1
ATOM 823 C C . MET A 1 110 ? -4.34 -22.672 -10.523 1 93.62 110 MET A C 1
ATOM 825 O O . MET A 1 110 ? -4.488 -23.422 -9.547 1 93.62 110 MET A O 1
ATOM 829 N N . SER A 1 111 ? -4.66 -21.406 -10.5 1 92.88 111 SER A N 1
ATOM 830 C CA . SER A 1 111 ? -5.27 -20.844 -9.297 1 92.88 111 SER A CA 1
ATOM 831 C C . SER A 1 111 ? -6.531 -21.625 -8.914 1 92.88 111 SER A C 1
ATOM 833 O O . SER A 1 111 ? -6.707 -21.984 -7.75 1 92.88 111 SER A O 1
ATOM 835 N N . ASN A 1 112 ? -7.379 -21.859 -9.859 1 93.06 112 ASN A N 1
ATOM 836 C CA . ASN A 1 112 ? -8.602 -22.625 -9.617 1 93.06 112 ASN A CA 1
ATOM 837 C C . ASN A 1 112 ? -8.289 -24.047 -9.18 1 93.06 112 ASN A C 1
ATOM 839 O O . ASN A 1 112 ? -8.961 -24.594 -8.305 1 93.06 112 ASN A O 1
ATOM 843 N N . ALA A 1 113 ? -7.344 -24.609 -9.797 1 91.88 113 ALA A N 1
ATOM 844 C CA . ALA A 1 113 ? -6.953 -25.969 -9.453 1 91.88 113 ALA A CA 1
ATOM 845 C C . ALA A 1 113 ? -6.445 -26.047 -8.016 1 91.88 113 ALA A C 1
ATOM 847 O O . ALA A 1 113 ? -6.758 -27 -7.293 1 91.88 113 ALA A O 1
ATOM 848 N N . MET A 1 114 ? -5.598 -25.078 -7.641 1 89 114 MET A N 1
ATOM 849 C CA . MET A 1 114 ? -5.07 -25.047 -6.281 1 89 114 MET A CA 1
ATOM 850 C C . MET A 1 114 ? -6.191 -24.859 -5.266 1 89 114 MET A C 1
ATOM 852 O O . MET A 1 114 ? -6.184 -25.484 -4.203 1 89 114 MET A O 1
ATOM 856 N N . LYS A 1 115 ? -7.145 -24.062 -5.594 1 88.75 115 LYS A N 1
ATOM 857 C CA . LYS A 1 115 ? -8.312 -23.875 -4.734 1 88.75 115 LYS A CA 1
ATOM 858 C C . LYS A 1 115 ? -9.141 -25.156 -4.652 1 88.75 115 LYS A C 1
ATOM 860 O O . LYS A 1 115 ? -9.648 -25.5 -3.586 1 88.75 115 LYS A O 1
ATOM 865 N N . HIS A 1 116 ? -9.25 -25.812 -5.707 1 87.88 116 HIS A N 1
ATOM 866 C CA . HIS A 1 116 ? -9.977 -27.062 -5.766 1 87.88 116 HIS A CA 1
ATOM 867 C C . HIS A 1 116 ? -9.32 -28.125 -4.891 1 87.88 116 HIS A C 1
ATOM 869 O O . HIS A 1 116 ? -10 -28.859 -4.164 1 87.88 116 HIS A O 1
ATOM 875 N N . LEU A 1 117 ? -8.031 -28.219 -4.965 1 83.88 117 LEU A N 1
ATOM 876 C CA . LEU A 1 117 ? -7.27 -29.156 -4.148 1 83.88 117 LEU A CA 1
ATOM 877 C C . LEU A 1 117 ? -7.531 -28.922 -2.666 1 83.88 117 LEU A C 1
ATOM 879 O O . LEU A 1 117 ? -7.531 -29.859 -1.875 1 83.88 117 LEU A O 1
ATOM 883 N N . SER A 1 118 ? -7.812 -27.688 -2.375 1 82.44 118 SER A N 1
ATOM 884 C CA . SER A 1 118 ? -8.039 -27.328 -0.981 1 82.44 118 SER A CA 1
ATOM 885 C C . SER A 1 118 ? -9.523 -27.406 -0.626 1 82.44 118 SER A C 1
ATOM 887 O O . SER A 1 118 ? -9.93 -27 0.467 1 82.44 118 SER A O 1
ATOM 889 N N . GLY A 1 119 ? -10.352 -27.797 -1.565 1 82.06 119 GLY A N 1
ATOM 890 C CA . GLY A 1 119 ? -11.773 -27.953 -1.326 1 82.06 119 GLY A CA 1
ATOM 891 C C . GLY A 1 119 ? -12.531 -26.641 -1.297 1 82.06 119 GLY A C 1
ATOM 892 O O . GLY A 1 119 ? -13.625 -26.562 -0.744 1 82.06 119 GLY A O 1
ATOM 893 N N . LEU A 1 120 ? -11.953 -25.641 -1.853 1 82 120 LEU A N 1
ATOM 894 C CA . LEU A 1 120 ? -12.555 -24.312 -1.754 1 82 120 LEU A CA 1
ATOM 895 C C . LEU A 1 120 ? -13.562 -24.078 -2.875 1 82 120 LEU A C 1
ATOM 897 O O . LEU A 1 120 ? -14.562 -23.391 -2.682 1 82 120 LEU A O 1
ATOM 901 N N . GLU A 1 121 ? -13.242 -24.578 -4.031 1 87.5 121 GLU A N 1
ATOM 902 C CA . GLU A 1 121 ? -14.125 -24.375 -5.172 1 87.5 121 GLU A CA 1
ATOM 903 C C . GLU A 1 121 ? -13.992 -25.5 -6.188 1 87.5 121 GLU A C 1
ATOM 905 O O . GLU A 1 121 ? -12.953 -26.156 -6.27 1 87.5 121 GLU A O 1
ATOM 910 N N . PRO A 1 122 ? -15.07 -25.75 -6.879 1 91.44 122 PRO A N 1
ATOM 911 C CA . PRO A 1 122 ? -14.961 -26.734 -7.965 1 91.44 122 PRO A CA 1
ATOM 912 C C . PRO A 1 122 ? -14.125 -26.219 -9.133 1 91.44 122 PRO A C 1
ATOM 914 O O . PRO A 1 122 ? -13.859 -25.016 -9.234 1 91.44 122 PRO A O 1
ATOM 917 N N . LEU A 1 123 ? -13.68 -27.156 -9.945 1 95.38 123 LEU A N 1
ATOM 918 C CA . LEU A 1 123 ? -12.984 -26.75 -11.164 1 95.38 123 LEU A CA 1
ATOM 919 C C . LEU A 1 123 ? -13.938 -26.031 -12.117 1 95.38 123 LEU A C 1
ATOM 921 O O . LEU A 1 123 ? -15.086 -26.438 -12.273 1 95.38 123 LEU A O 1
ATOM 925 N N . ARG A 1 124 ? -13.453 -25.016 -12.758 1 95.5 124 ARG A N 1
ATOM 926 C CA . ARG A 1 124 ? -14.281 -24.156 -13.594 1 95.5 124 ARG A CA 1
ATOM 927 C C . ARG A 1 124 ? -14.312 -24.656 -15.031 1 95.5 124 ARG A C 1
ATOM 929 O O . ARG A 1 124 ? -15.18 -24.25 -15.812 1 95.5 124 ARG A O 1
ATOM 936 N N . LEU A 1 125 ? -13.344 -25.469 -15.391 1 97.44 125 LEU A N 1
ATOM 937 C CA . LEU A 1 125 ? -13.281 -25.984 -16.75 1 97.44 125 LEU A CA 1
ATOM 938 C C . LEU A 1 125 ? -13.773 -27.422 -16.812 1 97.44 125 LEU A C 1
ATOM 940 O O . LEU A 1 125 ? -13.484 -28.219 -15.914 1 97.44 125 LEU A O 1
ATOM 944 N N . LYS A 1 126 ? -14.445 -27.672 -17.906 1 97.94 126 LYS A N 1
ATOM 945 C CA . LYS A 1 126 ? -14.938 -29.016 -18.203 1 97.94 126 LYS A CA 1
ATOM 946 C C . LYS A 1 126 ? -14.352 -29.531 -19.516 1 97.94 126 LYS A C 1
ATOM 948 O O . LYS A 1 126 ? -14.008 -28.734 -20.406 1 97.94 126 LYS A O 1
ATOM 953 N N . ALA A 1 127 ? -14.266 -30.812 -19.531 1 97.62 127 ALA A N 1
ATOM 954 C CA . ALA A 1 127 ? -13.68 -31.406 -20.734 1 97.62 127 ALA A CA 1
ATOM 955 C C . ALA A 1 127 ? -14.484 -32.625 -21.203 1 97.62 127 ALA A C 1
ATOM 957 O O . ALA A 1 127 ? -15.07 -33.312 -20.391 1 97.62 127 ALA A O 1
ATOM 958 N N . GLU A 1 128 ? -14.516 -32.781 -22.438 1 97 128 GLU A N 1
ATOM 959 C CA . GLU A 1 128 ? -15.031 -33.969 -23.078 1 97 128 GLU A CA 1
ATOM 960 C C . GLU A 1 128 ? -13.945 -34.656 -23.891 1 97 128 GLU A C 1
ATOM 962 O O . GLU A 1 128 ? -13.203 -34.031 -24.641 1 97 128 GLU A O 1
ATOM 967 N N . ARG A 1 129 ? -13.898 -36 -23.672 1 94.44 129 ARG A N 1
ATOM 968 C CA . ARG A 1 129 ? -12.875 -36.781 -24.359 1 94.44 129 ARG A CA 1
ATOM 969 C C . ARG A 1 129 ? -13.438 -37.438 -25.625 1 94.44 129 ARG A C 1
ATOM 971 O O . ARG A 1 129 ? -14.57 -37.906 -25.625 1 94.44 129 ARG A O 1
ATOM 978 N N . GLN A 1 130 ? -12.742 -37.281 -26.641 1 91.38 130 GLN A N 1
ATOM 979 C CA . GLN A 1 130 ? -12.977 -38.031 -27.875 1 91.38 130 GLN A CA 1
ATOM 980 C C . GLN A 1 130 ? -11.703 -38.75 -28.312 1 91.38 130 GLN A C 1
ATOM 982 O O . GLN A 1 130 ? -10.633 -38.531 -27.75 1 91.38 130 GLN A O 1
ATOM 987 N N . THR A 1 131 ? -11.898 -39.625 -29.234 1 91.81 131 THR A N 1
ATOM 988 C CA . THR A 1 131 ? -10.742 -40.406 -29.672 1 91.81 131 THR A CA 1
ATOM 989 C C . THR A 1 131 ? -9.641 -39.469 -30.188 1 91.81 131 THR A C 1
ATOM 991 O O . THR A 1 131 ? -9.797 -38.812 -31.203 1 91.81 131 THR A O 1
ATOM 994 N N . GLY A 1 132 ? -8.594 -39.406 -29.359 1 93.56 132 GLY A N 1
ATOM 995 C CA . GLY A 1 132 ? -7.387 -38.688 -29.766 1 93.56 132 GLY A CA 1
ATOM 996 C C . GLY A 1 132 ? -7.445 -37.188 -29.484 1 93.56 132 GLY A C 1
ATOM 997 O O . GLY A 1 132 ? -6.543 -36.469 -29.875 1 93.56 132 GLY A O 1
ATOM 998 N N . SER A 1 133 ? -8.539 -36.812 -28.938 1 96.81 133 SER A N 1
ATOM 999 C CA . SER A 1 133 ? -8.672 -35.375 -28.719 1 96.81 133 SER A CA 1
ATOM 1000 C C . SER A 1 133 ? -9.453 -35.062 -27.438 1 96.81 133 SER A C 1
ATOM 1002 O O . SER A 1 133 ? -10.117 -35.969 -26.891 1 96.81 133 SER A O 1
ATOM 1004 N N . ILE A 1 134 ? -9.328 -33.781 -27 1 97.25 134 ILE A N 1
ATOM 1005 C CA . ILE A 1 134 ? -10.039 -33.312 -25.828 1 97.25 134 ILE A CA 1
ATOM 1006 C C . ILE A 1 134 ? -10.664 -31.938 -26.141 1 97.25 134 ILE A C 1
ATOM 1008 O O . ILE A 1 134 ? -10.062 -31.109 -26.812 1 97.25 134 ILE A O 1
ATOM 1012 N N . GLN A 1 135 ? -11.906 -31.797 -25.734 1 98.19 135 GLN A N 1
ATOM 1013 C CA . GLN A 1 135 ? -12.609 -30.531 -25.875 1 98.19 135 GLN A CA 1
ATOM 1014 C C . GLN A 1 135 ? -12.766 -29.828 -24.531 1 98.19 135 GLN A C 1
ATOM 1016 O O . GLN A 1 135 ? -13.25 -30.438 -23.578 1 98.19 135 GLN A O 1
ATOM 1021 N N 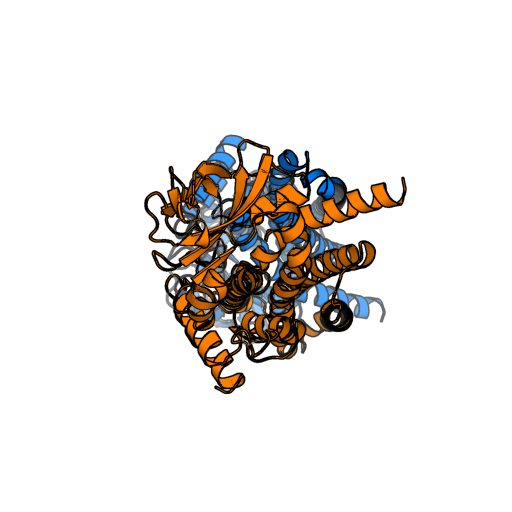. LEU A 1 136 ? -12.383 -28.594 -24.5 1 97.94 136 LEU A N 1
ATOM 1022 C CA . LEU A 1 136 ? -12.414 -27.844 -23.25 1 97.94 136 LEU A CA 1
ATOM 1023 C C . LEU A 1 136 ? -13.445 -26.719 -23.312 1 97.94 136 LEU A C 1
ATOM 1025 O O . LEU A 1 136 ? -13.602 -26.078 -24.344 1 97.94 136 LEU A O 1
ATOM 1029 N N . GLN A 1 137 ? -14.148 -26.578 -22.234 1 98.38 137 GLN A N 1
ATOM 1030 C CA . GLN A 1 137 ? -15.141 -25.531 -22.047 1 98.38 137 GLN A CA 1
ATOM 1031 C C . GLN A 1 137 ? -15.031 -24.891 -20.656 1 98.38 137 GLN A C 1
ATOM 1033 O O . GLN A 1 137 ? -14.844 -25.609 -19.672 1 98.38 137 GLN A O 1
ATOM 1038 N N . GLY A 1 138 ? -15.148 -23.547 -20.625 1 98 138 GLY A N 1
ATOM 1039 C CA . GLY A 1 138 ? -15.133 -22.875 -19.328 1 98 138 GLY A CA 1
ATOM 1040 C C . GLY A 1 138 ? -14.367 -21.578 -19.344 1 98 138 GLY A C 1
ATOM 1041 O O . GLY A 1 138 ? -14.273 -20.922 -20.391 1 98 138 GLY A O 1
ATOM 1042 N N . SER A 1 139 ? -13.977 -21.109 -18.203 1 97.81 139 SER A N 1
ATOM 1043 C CA . SER A 1 139 ? -13.266 -19.844 -18.125 1 97.81 139 SER A CA 1
ATOM 1044 C C . SER A 1 139 ? -12.367 -19.781 -16.891 1 97.81 139 SER A C 1
ATOM 1046 O O . SER A 1 139 ? -12.586 -20.5 -15.914 1 97.81 139 SER A O 1
ATOM 1048 N N . LEU A 1 140 ? -11.336 -19.062 -16.969 1 96.25 140 LEU A N 1
ATOM 1049 C CA . LEU A 1 140 ? -10.492 -18.641 -15.867 1 96.25 140 LEU A CA 1
ATOM 1050 C C . LEU A 1 140 ? -10.633 -17.141 -15.609 1 96.25 140 LEU A C 1
ATOM 1052 O O . LEU A 1 140 ? -10.328 -16.328 -16.484 1 96.25 140 LEU A O 1
ATOM 1056 N N . PRO A 1 141 ? -11.094 -16.828 -14.453 1 92.38 141 PRO A N 1
ATOM 1057 C CA . PRO A 1 141 ? -11.336 -15.414 -14.188 1 92.38 141 PRO A CA 1
ATOM 1058 C C . PRO A 1 141 ? -10.055 -14.594 -14.148 1 92.38 141 PRO A C 1
ATOM 1060 O O . PRO A 1 141 ? -10.086 -13.375 -14.352 1 92.38 141 PRO A O 1
ATOM 1063 N N . TRP A 1 142 ? -8.977 -15.305 -13.875 1 92.06 142 TRP A N 1
ATOM 1064 C CA . TRP A 1 142 ? -7.715 -14.578 -13.766 1 92.06 142 TRP A CA 1
ATOM 1065 C C . TRP A 1 142 ? -6.531 -15.5 -14.039 1 92.06 142 TRP A C 1
ATOM 1067 O O . TRP A 1 142 ? -6.512 -16.641 -13.594 1 92.06 142 TRP A O 1
ATOM 1077 N N . ALA A 1 143 ? -5.594 -15.031 -14.797 1 94.75 143 ALA A N 1
ATOM 1078 C CA . ALA A 1 143 ? -4.281 -15.625 -15.031 1 94.75 143 ALA A CA 1
ATOM 1079 C C . ALA A 1 143 ? -3.273 -14.57 -15.484 1 94.75 143 ALA A C 1
ATOM 1081 O O . ALA A 1 143 ? -3.656 -13.523 -16 1 94.75 143 ALA A O 1
ATOM 1082 N N . SER A 1 144 ? -2.051 -14.812 -15.188 1 93.88 144 SER A N 1
ATOM 1083 C CA . SER A 1 144 ? -0.997 -13.867 -15.547 1 93.88 144 SER A CA 1
ATOM 1084 C C . SER A 1 144 ? -0.052 -14.461 -16.578 1 93.88 144 SER A C 1
ATOM 1086 O O . SER A 1 144 ? -0.168 -15.641 -16.938 1 93.88 144 SER A O 1
ATOM 1088 N N . ASN A 1 145 ? 0.834 -13.594 -17.109 1 94.5 145 ASN A N 1
ATOM 1089 C CA . ASN A 1 145 ? 1.767 -13.93 -18.188 1 94.5 145 ASN A CA 1
ATOM 1090 C C . ASN A 1 145 ? 1.032 -14.297 -19.469 1 94.5 145 ASN A C 1
ATOM 1092 O O . ASN A 1 145 ? 1.491 -15.156 -20.234 1 94.5 145 ASN A O 1
ATOM 1096 N N . LEU A 1 146 ? -0.109 -13.711 -19.625 1 94.75 146 LEU A N 1
ATOM 1097 C CA . LEU A 1 146 ? -0.909 -13.93 -20.828 1 94.75 146 LEU A CA 1
ATOM 1098 C C . LEU A 1 146 ? -0.517 -12.938 -21.922 1 94.75 146 LEU A C 1
ATOM 1100 O O . LEU A 1 146 ? -1.353 -12.164 -22.391 1 94.75 146 LEU A O 1
ATOM 1104 N N . VAL A 1 147 ? 0.745 -13.023 -22.344 1 92.38 147 VAL A N 1
ATOM 1105 C CA . VAL A 1 147 ? 1.199 -12.172 -23.438 1 92.38 147 VAL A CA 1
ATOM 1106 C C . VAL A 1 147 ? 0.284 -12.352 -24.656 1 92.38 147 VAL A C 1
ATOM 1108 O O . VAL A 1 147 ? 0.061 -13.477 -25.109 1 92.38 147 VAL A O 1
ATOM 1111 N N . PRO A 1 148 ? -0.205 -11.312 -25.188 1 90.5 148 PRO A N 1
ATOM 1112 C CA . PRO A 1 148 ? -1.197 -11.43 -26.25 1 90.5 148 PRO A CA 1
ATOM 1113 C C . PRO A 1 148 ? -0.709 -12.297 -27.422 1 90.5 148 PRO A C 1
ATOM 1115 O O . PRO A 1 148 ? 0.331 -12 -28.016 1 90.5 148 PRO A O 1
ATOM 1118 N N . GLU A 1 149 ? -1.423 -13.305 -27.625 1 90.94 149 GLU A N 1
ATOM 1119 C CA . GLU A 1 149 ? -1.301 -14.234 -28.75 1 90.94 149 GLU A CA 1
ATOM 1120 C C . GLU A 1 149 ? 0.011 -15.008 -28.688 1 90.94 149 GLU A C 1
ATOM 1122 O O . GLU A 1 149 ? 0.411 -15.641 -29.656 1 90.94 149 GLU A O 1
ATOM 1127 N N . GLN A 1 150 ? 0.628 -14.938 -27.531 1 94.38 150 GLN A N 1
ATOM 1128 C CA . GLN A 1 150 ? 1.949 -15.555 -27.453 1 94.38 150 GLN A CA 1
ATOM 1129 C C . GLN A 1 150 ? 2.146 -16.266 -26.109 1 94.38 150 GLN A C 1
ATOM 1131 O O . GLN A 1 150 ? 3.158 -16.047 -25.438 1 94.38 150 GLN A O 1
ATOM 1136 N N . PHE A 1 151 ? 1.124 -17.078 -25.812 1 96.88 151 PHE A N 1
ATOM 1137 C CA . PHE A 1 151 ? 1.29 -17.781 -24.547 1 96.88 151 PHE A CA 1
ATOM 1138 C C . PHE A 1 151 ? 0.778 -19.219 -24.641 1 96.88 151 PHE A C 1
ATOM 1140 O O . PHE A 1 151 ? 0.042 -19.547 -25.578 1 96.88 151 PHE A O 1
ATOM 1147 N N . PHE A 1 152 ? 1.277 -20.078 -23.812 1 98.25 152 PHE A N 1
ATOM 1148 C CA . PHE A 1 152 ? 0.653 -21.328 -23.375 1 98.25 152 PHE A CA 1
ATOM 1149 C C . PHE A 1 152 ? 0.1 -21.188 -21.953 1 98.25 152 PHE A C 1
ATOM 1151 O O . PHE A 1 152 ? 0.68 -20.484 -21.125 1 98.25 152 PHE A O 1
ATOM 1158 N N . VAL A 1 153 ? -1 -21.828 -21.719 1 98.62 153 VAL A N 1
ATOM 1159 C CA . VAL A 1 153 ? -1.53 -21.797 -20.359 1 98.62 153 VAL A CA 1
ATOM 1160 C C . VAL A 1 153 ? -1.863 -23.219 -19.906 1 98.62 153 VAL A C 1
ATOM 1162 O O . VAL A 1 153 ? -2.393 -24.016 -20.672 1 98.62 153 VAL A O 1
ATOM 1165 N N . ALA A 1 154 ? -1.393 -23.562 -18.75 1 98.56 154 ALA A N 1
ATOM 1166 C CA . ALA A 1 154 ? -1.779 -24.828 -18.141 1 98.56 154 ALA A CA 1
ATOM 1167 C C . ALA A 1 154 ? -3.084 -24.688 -17.359 1 98.56 154 ALA A C 1
ATOM 1169 O O . ALA A 1 154 ? -3.242 -23.75 -16.562 1 98.56 154 ALA A O 1
ATOM 1170 N N . VAL A 1 155 ? -4.004 -25.609 -17.562 1 97.88 155 VAL A N 1
ATOM 1171 C CA . VAL A 1 155 ? -5.281 -25.562 -16.859 1 97.88 155 VAL A CA 1
ATOM 1172 C C . VAL A 1 155 ? -5.625 -26.953 -16.312 1 97.88 155 VAL A C 1
ATOM 1174 O O . VAL A 1 155 ? -5.156 -27.969 -16.844 1 97.88 155 VAL A O 1
ATOM 1177 N N . ALA A 1 156 ? -6.332 -26.953 -15.25 1 97.56 156 ALA A N 1
ATOM 1178 C CA . ALA A 1 156 ? -6.977 -28.172 -14.773 1 97.56 156 ALA A CA 1
ATOM 1179 C C . ALA A 1 156 ? -8.438 -28.234 -15.219 1 97.56 156 ALA A C 1
ATOM 1181 O O . ALA A 1 156 ? -9.156 -27.234 -15.148 1 97.56 156 ALA A O 1
ATOM 1182 N N . THR A 1 157 ? -8.812 -29.359 -15.75 1 97.38 157 THR A N 1
ATOM 1183 C CA . THR A 1 157 ? -10.172 -29.531 -16.234 1 97.38 157 THR A CA 1
ATOM 1184 C C . THR A 1 157 ? -10.758 -30.859 -15.742 1 97.38 157 THR A C 1
ATOM 1186 O O . THR A 1 157 ? -10.016 -31.781 -15.43 1 97.38 157 THR A O 1
ATOM 1189 N N . GLU A 1 158 ? -12.016 -30.859 -15.648 1 97 158 GLU A N 1
ATOM 1190 C CA . GLU A 1 158 ? -12.711 -32.062 -15.188 1 97 158 GLU A CA 1
ATOM 1191 C C . GLU A 1 158 ? -13.492 -32.719 -16.312 1 97 158 GLU A C 1
ATOM 1193 O O . GLU A 1 158 ? -14.289 -32.062 -17 1 97 158 GLU A O 1
ATOM 1198 N N . THR A 1 159 ? -13.336 -34 -16.484 1 95.62 159 THR A N 1
ATOM 1199 C CA . THR A 1 159 ? -14.07 -34.781 -17.484 1 95.62 159 THR A CA 1
ATOM 1200 C C . THR A 1 159 ? -15.445 -35.188 -16.969 1 95.62 159 THR A C 1
ATOM 1202 O O . THR A 1 159 ? -15.734 -35.031 -15.773 1 95.62 159 THR A O 1
ATOM 1205 N N . CYS A 1 160 ? -16.281 -35.719 -17.875 1 92 160 CYS A N 1
ATOM 1206 C CA . CYS A 1 160 ? -17.641 -36.094 -17.516 1 92 160 CYS A CA 1
ATOM 1207 C C . CYS A 1 160 ? -17.625 -37.219 -16.484 1 92 160 CYS A C 1
ATOM 1209 O O . CYS A 1 160 ? -18.562 -37.312 -15.68 1 92 160 CYS A O 1
ATOM 1211 N N . ASP A 1 161 ? -16.609 -37.969 -16.453 1 92.19 161 ASP A N 1
ATOM 1212 C CA . ASP A 1 161 ? -16.5 -39.062 -15.5 1 92.19 161 ASP A CA 1
ATOM 1213 C C . ASP A 1 161 ? -15.859 -38.625 -14.195 1 92.19 161 ASP A C 1
ATOM 1215 O O . ASP A 1 161 ? -15.609 -39.438 -13.305 1 92.19 161 ASP A O 1
ATOM 1219 N N . GLY A 1 162 ? -15.516 -37.406 -14.109 1 91.81 162 GLY A N 1
ATOM 1220 C CA . GLY A 1 162 ? -15.047 -36.844 -12.852 1 91.81 162 GLY A CA 1
ATOM 1221 C C . GLY A 1 162 ? -13.531 -36.844 -12.727 1 91.81 162 GLY A C 1
ATOM 1222 O O . GLY A 1 162 ? -12.992 -36.5 -11.672 1 91.81 162 GLY A O 1
ATOM 1223 N N . GLU A 1 163 ? -12.891 -37.219 -13.781 1 94.31 163 GLU A N 1
ATOM 1224 C CA . GLU A 1 163 ? -11.43 -37.219 -13.734 1 94.31 163 GLU A CA 1
ATOM 1225 C C . GLU A 1 163 ? -10.859 -35.844 -13.992 1 94.31 163 GLU A C 1
ATOM 1227 O O . GLU A 1 163 ? -11.43 -35.062 -14.75 1 94.31 163 GLU A O 1
ATOM 1232 N N . VAL A 1 164 ? -9.789 -35.562 -13.273 1 96.56 164 VAL A N 1
ATOM 1233 C CA . VAL A 1 164 ? -9.102 -34.281 -13.477 1 96.56 164 VAL A CA 1
ATOM 1234 C C . VAL A 1 164 ? -7.941 -34.469 -14.453 1 96.56 164 VAL A C 1
ATOM 1236 O O . VAL A 1 164 ? -7.125 -35.375 -14.289 1 96.56 164 VAL A O 1
ATOM 1239 N N . VAL A 1 165 ? -7.898 -33.656 -15.477 1 97.56 165 VAL A N 1
ATOM 1240 C CA . VAL A 1 165 ? -6.848 -33.688 -16.5 1 97.56 165 VAL A CA 1
ATOM 1241 C C . VAL A 1 165 ? -6.168 -32.344 -16.562 1 97.56 165 VAL A C 1
ATOM 1243 O O . VAL A 1 165 ? -6.828 -31.297 -16.453 1 97.56 165 VAL A O 1
ATOM 1246 N N . ILE A 1 166 ? -4.832 -32.312 -16.625 1 98.31 166 ILE A N 1
ATOM 1247 C CA . ILE A 1 166 ? -4.086 -31.078 -16.812 1 98.31 166 ILE A CA 1
ATOM 1248 C C . ILE A 1 166 ? -3.723 -30.906 -18.297 1 98.31 166 ILE A C 1
ATOM 1250 O O . ILE A 1 166 ? -3.123 -31.797 -18.891 1 98.31 166 ILE A O 1
ATOM 1254 N N . VAL A 1 167 ? -4.066 -29.766 -18.859 1 98.62 167 VAL A N 1
ATOM 1255 C CA . VAL A 1 167 ? -3.896 -29.562 -20.297 1 98.62 167 VAL A CA 1
ATOM 1256 C C . VAL A 1 167 ? -3.139 -28.25 -20.547 1 98.62 167 VAL A C 1
ATOM 1258 O O . VAL A 1 167 ? -3.361 -27.266 -19.844 1 98.62 167 VAL A O 1
ATOM 1261 N N . ALA A 1 168 ? -2.162 -28.266 -21.422 1 98.75 168 ALA A N 1
ATOM 1262 C CA . ALA A 1 168 ? -1.564 -27.031 -21.938 1 98.75 168 ALA A CA 1
ATOM 1263 C C . ALA A 1 168 ? -2.348 -26.516 -23.141 1 98.75 168 ALA A C 1
ATOM 1265 O O . ALA A 1 168 ? -2.568 -27.234 -24.109 1 98.75 168 ALA A O 1
ATOM 1266 N N . ILE A 1 169 ? -2.756 -25.297 -23.078 1 98.62 169 ILE A N 1
ATOM 1267 C CA . ILE A 1 169 ? -3.553 -24.719 -24.156 1 98.62 169 ILE A CA 1
ATOM 1268 C C . ILE A 1 169 ? -2.768 -23.594 -24.828 1 98.62 169 ILE 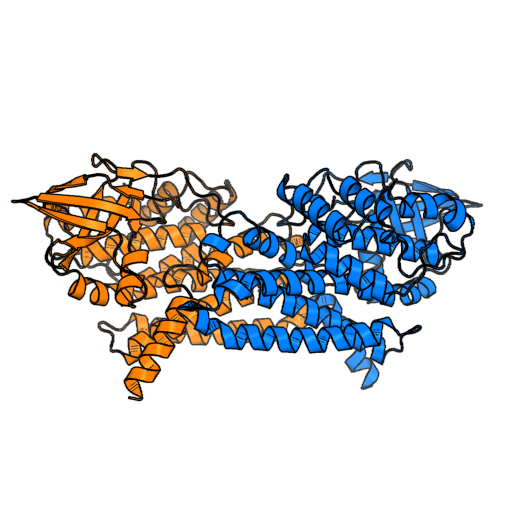A C 1
ATOM 1270 O O . ILE A 1 169 ? -2.377 -22.625 -24.188 1 98.62 169 ILE A O 1
ATOM 1274 N N . PRO A 1 170 ? -2.547 -23.719 -26.141 1 98.38 170 PRO A N 1
ATOM 1275 C CA . PRO A 1 170 ? -1.885 -22.625 -26.844 1 98.38 170 PRO A CA 1
ATOM 1276 C C . PRO A 1 170 ? -2.818 -21.438 -27.109 1 98.38 170 PRO A C 1
ATOM 1278 O O . PRO A 1 170 ? -4.012 -21.641 -27.344 1 98.38 170 PRO A O 1
ATOM 1281 N N . SER A 1 171 ? -2.248 -20.25 -27.109 1 97.06 171 SER A N 1
ATOM 1282 C CA . SER A 1 171 ? -3.02 -19.031 -27.25 1 97.06 171 SER A CA 1
ATOM 1283 C C . SER A 1 171 ? -3.74 -18.969 -28.594 1 97.06 171 SER A C 1
ATOM 1285 O O . SER A 1 171 ? -4.77 -18.297 -28.719 1 97.06 171 SER A O 1
ATOM 1287 N N . HIS A 1 172 ? -3.258 -19.688 -29.562 1 96.25 172 HIS A N 1
ATOM 1288 C CA . HIS A 1 172 ? -3.812 -19.578 -30.906 1 96.25 172 HIS A CA 1
ATOM 1289 C C . HIS A 1 172 ? -4.902 -20.625 -31.141 1 96.25 172 HIS A C 1
ATOM 1291 O O . HIS A 1 172 ? -5.492 -20.672 -32.219 1 96.25 172 HIS A O 1
ATOM 1297 N N . ALA A 1 173 ? -5.09 -21.453 -30.172 1 97.75 173 ALA A N 1
ATOM 1298 C CA . ALA A 1 173 ? -6.152 -22.438 -30.344 1 97.75 173 ALA A CA 1
ATOM 1299 C C . ALA A 1 173 ? -7.5 -21.75 -30.578 1 97.75 173 ALA A C 1
ATOM 1301 O O . ALA A 1 173 ? -7.805 -20.734 -29.953 1 97.75 173 ALA A O 1
ATOM 1302 N N . ILE A 1 174 ? -8.297 -22.297 -31.531 1 97.88 174 ILE A N 1
ATOM 1303 C CA . ILE A 1 174 ? -9.633 -21.766 -31.828 1 97.88 174 ILE A CA 1
ATOM 1304 C C . ILE A 1 174 ? -10.516 -21.891 -30.594 1 97.88 174 ILE A C 1
ATOM 1306 O O . ILE A 1 174 ? -10.547 -22.938 -29.953 1 97.88 174 ILE A O 1
ATOM 1310 N N . GLY A 1 175 ? -11.195 -20.766 -30.234 1 98.38 175 GLY A N 1
ATOM 1311 C CA . GLY A 1 175 ? -12.102 -20.781 -29.109 1 98.38 175 GLY A CA 1
ATOM 1312 C C . GLY A 1 175 ? -11.492 -20.203 -27.844 1 98.38 175 GLY A C 1
ATOM 1313 O O . GLY A 1 175 ? -12.172 -20.031 -26.828 1 98.38 175 GLY A O 1
ATOM 1314 N N . VAL A 1 176 ? -10.156 -19.922 -27.922 1 98.31 176 VAL A N 1
ATOM 1315 C CA . VAL A 1 176 ? -9.492 -19.281 -26.797 1 98.31 176 VAL A CA 1
ATOM 1316 C C . VAL A 1 176 ? -9.625 -17.766 -26.906 1 98.31 176 VAL A C 1
ATOM 1318 O O . VAL A 1 176 ? -9.242 -17.172 -27.922 1 98.31 176 VAL A O 1
ATOM 1321 N N . GLU A 1 177 ? -10.211 -17.188 -25.891 1 97.62 177 GLU A N 1
ATOM 1322 C CA . GLU A 1 177 ? -10.352 -15.734 -25.875 1 97.62 177 GLU A CA 1
ATOM 1323 C C . GLU A 1 177 ? -9.758 -15.141 -24.594 1 97.62 177 GLU A C 1
ATOM 1325 O O . GLU A 1 177 ? -10.031 -15.625 -23.5 1 97.62 177 GLU A O 1
ATOM 1330 N N . ARG A 1 178 ? -8.992 -14.195 -24.766 1 96.25 178 ARG A N 1
ATOM 1331 C CA . ARG A 1 178 ? -8.359 -13.484 -23.656 1 96.25 178 ARG A CA 1
ATOM 1332 C C . ARG A 1 178 ? -8.945 -12.086 -23.5 1 96.25 178 ARG A C 1
ATOM 1334 O O . ARG A 1 178 ? -9.203 -11.398 -24.5 1 96.25 178 ARG A O 1
ATOM 1341 N N . SER A 1 179 ? -9.227 -11.633 -22.281 1 95.25 179 SER A N 1
ATOM 1342 C CA . SER A 1 179 ? -9.664 -10.266 -22.016 1 95.25 179 SER A CA 1
ATOM 1343 C C . SER A 1 179 ? -8.531 -9.273 -22.203 1 95.25 179 SER A C 1
ATOM 1345 O O . SER A 1 179 ? -7.367 -9.664 -22.328 1 95.25 179 SER A O 1
ATOM 1347 N N . PRO A 1 180 ? -8.883 -7.965 -22.375 1 92.06 180 PRO A N 1
ATOM 1348 C CA . PRO A 1 180 ? -7.816 -6.98 -22.172 1 92.06 180 PRO A CA 1
ATOM 1349 C C . PRO A 1 180 ? -7.148 -7.102 -20.812 1 92.06 180 PRO A C 1
ATOM 1351 O O . PRO A 1 180 ? -7.707 -7.715 -19.906 1 92.06 180 PRO A O 1
ATOM 1354 N N . ASP A 1 181 ? -5.949 -6.621 -20.672 1 90.94 181 ASP A N 1
ATOM 1355 C CA . ASP A 1 181 ? -5.246 -6.609 -19.391 1 90.94 181 ASP A CA 1
ATOM 1356 C C . ASP A 1 181 ? -6.078 -5.91 -18.312 1 90.94 181 ASP A C 1
ATOM 1358 O O . ASP A 1 181 ? -6.711 -4.887 -18.578 1 90.94 181 ASP A O 1
ATOM 1362 N N . PHE A 1 182 ? -6.086 -6.535 -17.141 1 89.69 182 PHE A N 1
ATOM 1363 C CA . PHE A 1 182 ? -6.781 -5.922 -16 1 89.69 182 PHE A CA 1
ATOM 1364 C C . PHE A 1 182 ? -6.094 -4.629 -15.586 1 89.69 182 PHE A C 1
ATOM 1366 O O . PHE A 1 182 ? -4.875 -4.488 -15.742 1 89.69 182 PHE A O 1
ATOM 1373 N N . ASP A 1 183 ? -6.941 -3.703 -15.094 1 87 183 ASP A N 1
ATOM 1374 C CA . ASP A 1 183 ? -6.43 -2.52 -14.406 1 87 183 ASP A CA 1
ATOM 1375 C C . ASP A 1 183 ? -6.129 -2.816 -12.938 1 87 183 ASP A C 1
ATOM 1377 O O . ASP A 1 183 ? -7.023 -2.744 -12.094 1 87 183 ASP A O 1
ATOM 1381 N N . LEU A 1 184 ? -4.84 -3.086 -12.648 1 88.06 184 LEU A N 1
ATOM 1382 C CA . LEU A 1 184 ? -4.445 -3.527 -11.32 1 88.06 184 LEU A CA 1
ATOM 1383 C C . LEU A 1 184 ?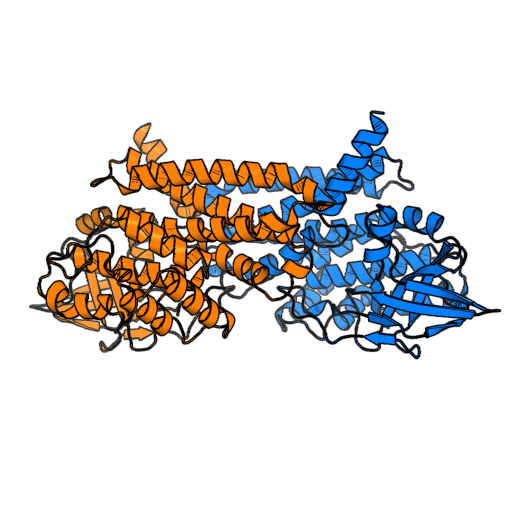 -3.703 -2.422 -10.578 1 88.06 184 LEU A C 1
ATOM 1385 O O . LEU A 1 184 ? -3.213 -1.475 -11.195 1 88.06 184 LEU A O 1
ATOM 1389 N N . LEU A 1 185 ? -3.695 -2.494 -9.273 1 86.38 185 LEU A N 1
ATOM 1390 C CA . LEU A 1 185 ? -2.979 -1.562 -8.406 1 86.38 185 LEU A CA 1
ATOM 1391 C C . LEU A 1 185 ? -1.502 -1.498 -8.781 1 86.38 185 LEU A C 1
ATOM 1393 O O . LEU A 1 185 ? -0.894 -0.426 -8.75 1 86.38 185 LEU A O 1
ATOM 1397 N N . GLY A 1 186 ? -0.99 -2.572 -9.07 1 84.38 186 GLY A N 1
ATOM 1398 C CA . GLY A 1 186 ? 0.372 -2.803 -9.523 1 84.38 186 GLY A CA 1
ATOM 1399 C C . GLY A 1 186 ? 0.51 -4.035 -10.398 1 84.38 186 GLY A C 1
ATOM 1400 O O . GLY A 1 186 ? -0.488 -4.582 -10.875 1 84.38 186 GLY A O 1
ATOM 1401 N N . MET A 1 187 ? 1.71 -4.395 -10.742 1 79.5 187 MET A N 1
ATOM 1402 C CA . MET A 1 187 ? 1.976 -5.602 -11.516 1 79.5 187 MET A CA 1
ATOM 1403 C C . MET A 1 187 ? 1.43 -5.473 -12.93 1 79.5 187 MET A C 1
ATOM 1405 O O . MET A 1 187 ? 1.037 -6.469 -13.547 1 79.5 187 MET A O 1
ATOM 1409 N N . VAL A 1 188 ? 1.266 -4.332 -13.398 1 75.62 188 VAL A N 1
ATOM 1410 C CA . VAL A 1 188 ? 0.565 -4.074 -14.648 1 75.62 188 VAL A CA 1
ATOM 1411 C C . VAL A 1 188 ? 1.295 -4.758 -15.805 1 75.62 188 VAL A C 1
ATOM 1413 O O . VAL A 1 188 ? 0.664 -5.242 -16.75 1 75.62 188 VAL A O 1
ATOM 1416 N N . ALA A 1 189 ? 2.482 -5.012 -15.641 1 76.5 189 ALA A N 1
ATOM 1417 C CA . ALA A 1 189 ? 3.279 -5.559 -16.734 1 76.5 189 ALA A CA 1
ATOM 1418 C C . ALA A 1 189 ? 3.221 -7.082 -16.75 1 76.5 189 ALA A C 1
ATOM 1420 O O . ALA A 1 189 ? 3.85 -7.727 -17.594 1 76.5 189 ALA A O 1
ATOM 1421 N N . ALA A 1 190 ? 2.414 -7.672 -15.898 1 84.12 190 ALA A N 1
ATOM 1422 C CA . ALA A 1 190 ? 2.381 -9.125 -15.797 1 84.12 190 ALA A CA 1
ATOM 1423 C C . ALA A 1 190 ? 1.337 -9.719 -16.734 1 84.12 190 ALA A C 1
ATOM 1425 O O . ALA A 1 190 ? 1.097 -10.93 -16.734 1 84.12 190 ALA A O 1
ATOM 1426 N N . SER A 1 191 ? 0.654 -8.875 -17.594 1 89.44 191 SER A N 1
ATOM 1427 C CA . SER A 1 191 ? -0.323 -9.336 -18.578 1 89.44 191 SER A CA 1
ATOM 1428 C C . SER A 1 191 ? -1.372 -10.234 -17.938 1 89.44 191 SER A C 1
ATOM 1430 O O . SER A 1 191 ? -1.587 -11.359 -18.375 1 89.44 191 SER A O 1
ATOM 1432 N N . THR A 1 192 ? -2.01 -9.672 -16.953 1 91.94 192 THR A N 1
ATOM 1433 C CA . THR A 1 192 ? -3.033 -10.398 -16.203 1 91.94 192 THR A CA 1
ATOM 1434 C C . THR A 1 192 ? -4.414 -10.164 -16.812 1 91.94 192 THR A C 1
ATOM 1436 O O . THR A 1 192 ? -4.77 -9.023 -17.125 1 91.94 192 THR A O 1
ATOM 1439 N N . GLY A 1 193 ? -5.102 -11.203 -17.094 1 93.31 193 GLY A N 1
ATOM 1440 C CA . GLY A 1 193 ? -6.449 -11.117 -17.641 1 93.31 193 GLY A CA 1
ATOM 1441 C C . GLY A 1 193 ? -7.258 -12.383 -17.438 1 93.31 193 GLY A C 1
ATOM 1442 O O . GLY A 1 193 ? -6.832 -13.289 -16.719 1 93.31 193 GLY A O 1
ATOM 1443 N N . ALA A 1 194 ? -8.438 -12.352 -17.938 1 96.25 194 ALA A N 1
ATOM 1444 C CA . ALA A 1 194 ? -9.328 -13.508 -17.906 1 96.25 194 ALA A CA 1
ATOM 1445 C C . ALA A 1 194 ? -9.211 -14.328 -19.188 1 96.25 194 ALA A C 1
ATOM 1447 O O . ALA A 1 194 ? -8.773 -13.812 -20.219 1 96.25 194 ALA A O 1
ATOM 1448 N N . LEU A 1 195 ? -9.508 -15.555 -19.109 1 97.75 195 LEU A N 1
ATOM 1449 C CA . LEU A 1 195 ? -9.547 -16.438 -20.266 1 97.75 195 LEU A CA 1
ATOM 1450 C C . LEU A 1 195 ? -10.906 -17.125 -20.391 1 97.75 195 LEU A C 1
ATOM 1452 O O . LEU A 1 195 ? -11.492 -17.531 -19.375 1 97.75 195 LEU A O 1
ATOM 1456 N N . ASN A 1 196 ? -11.375 -17.109 -21.578 1 98.44 196 ASN A N 1
ATOM 1457 C CA . ASN A 1 196 ? -12.562 -17.875 -21.938 1 98.44 196 ASN A CA 1
ATOM 1458 C C . ASN A 1 196 ? -12.25 -18.953 -22.953 1 98.44 196 ASN A C 1
ATOM 1460 O O . ASN A 1 196 ? -11.516 -18.719 -23.906 1 98.44 196 ASN A O 1
ATOM 1464 N N . PHE A 1 197 ? -12.734 -20.109 -22.672 1 98.38 197 PHE A N 1
ATOM 1465 C CA . PHE A 1 197 ? -12.594 -21.266 -23.562 1 98.38 197 PHE A CA 1
ATOM 1466 C C . PHE A 1 197 ? -13.953 -21.719 -24.062 1 98.38 197 PHE A C 1
ATOM 1468 O O . PHE A 1 197 ? -14.766 -22.25 -23.297 1 98.38 197 PHE A O 1
ATOM 1475 N N . ASP A 1 198 ? -14.133 -21.531 -25.328 1 98.44 198 ASP A N 1
ATOM 1476 C CA . ASP A 1 198 ? -15.391 -21.938 -25.938 1 98.44 198 ASP A CA 1
ATOM 1477 C C . ASP A 1 198 ? -15.188 -23.094 -26.906 1 98.44 198 ASP A C 1
ATOM 1479 O O . ASP A 1 198 ? -14.852 -22.891 -28.078 1 98.44 198 ASP A O 1
ATOM 1483 N N . GLN A 1 199 ? -15.438 -24.219 -26.453 1 97.5 199 GLN A N 1
ATOM 1484 C CA . GLN A 1 199 ? -15.328 -25.453 -27.219 1 97.5 199 GLN A CA 1
ATOM 1485 C C . GLN A 1 199 ? -13.961 -25.578 -27.891 1 97.5 199 GLN A C 1
ATOM 1487 O O . GLN A 1 199 ? -13.867 -25.734 -29.109 1 97.5 199 GLN A O 1
ATOM 1492 N N . VAL A 1 200 ? -12.969 -25.5 -27.109 1 98.38 200 VAL A N 1
ATOM 1493 C CA . VAL A 1 200 ? -11.602 -25.578 -27.609 1 98.38 200 VAL A CA 1
ATOM 1494 C C . VAL A 1 200 ? -11.211 -27.031 -27.844 1 98.38 200 VAL A C 1
ATOM 1496 O O . VAL A 1 200 ? -11.164 -27.828 -26.891 1 98.38 200 VAL A O 1
ATOM 1499 N N . TRP A 1 201 ? -10.922 -27.328 -29.047 1 97.81 201 TRP A N 1
ATOM 1500 C CA . TRP A 1 201 ? -10.508 -28.688 -29.422 1 97.81 201 TRP A CA 1
ATOM 1501 C C . TRP A 1 201 ? -8.992 -28.781 -29.531 1 97.81 201 TRP A C 1
ATOM 1503 O O . TRP A 1 201 ? -8.367 -28 -30.25 1 97.81 201 TRP A O 1
ATOM 1513 N N . LEU A 1 202 ? -8.438 -29.797 -28.812 1 98.31 202 LEU A N 1
ATOM 1514 C CA . LEU A 1 202 ? -7 -30.031 -28.875 1 98.31 202 LEU A CA 1
ATOM 1515 C C . LEU A 1 202 ? -6.699 -31.516 -29.016 1 98.31 202 LEU A C 1
ATOM 1517 O O . LEU A 1 202 ? -7.398 -32.344 -28.438 1 98.31 202 LEU A O 1
ATOM 1521 N N . PRO A 1 203 ? -5.645 -31.828 -29.781 1 98.12 203 PRO A N 1
ATOM 1522 C CA . PRO A 1 203 ? -5.156 -33.219 -29.719 1 98.12 203 PRO A CA 1
ATOM 1523 C C . PRO A 1 203 ? -4.656 -33.594 -28.328 1 98.12 203 PRO A C 1
ATOM 1525 O O . PRO A 1 203 ? -4.191 -32.75 -27.578 1 98.12 203 PRO A O 1
ATOM 1528 N N . ASP A 1 204 ? -4.578 -34.906 -28 1 97.5 204 ASP A N 1
ATOM 1529 C CA . ASP A 1 204 ? -4.199 -35.438 -26.688 1 97.5 204 ASP A CA 1
ATOM 1530 C C . ASP A 1 204 ? -2.746 -35.094 -26.359 1 97.5 204 ASP A C 1
ATOM 1532 O O . ASP A 1 204 ? -2.357 -35.062 -25.203 1 97.5 204 ASP A O 1
ATOM 1536 N N . ARG A 1 205 ? -1.998 -34.844 -27.375 1 98.06 205 ARG A N 1
ATOM 1537 C CA . ARG A 1 205 ? -0.587 -34.531 -27.156 1 98.06 205 ARG A CA 1
ATOM 1538 C C . ARG A 1 205 ? -0.423 -33.25 -26.312 1 98.06 205 ARG A C 1
ATOM 1540 O O . ARG A 1 205 ? 0.656 -33 -25.781 1 98.06 205 ARG A O 1
ATOM 1547 N N . TRP A 1 206 ? -1.518 -32.469 -26.156 1 98.62 206 TRP A N 1
ATOM 1548 C CA . TRP A 1 206 ? -1.45 -31.25 -25.375 1 98.62 206 TRP A CA 1
ATOM 1549 C C . TRP A 1 206 ? -1.744 -31.531 -23.891 1 98.62 206 TRP A C 1
ATOM 1551 O O . TRP A 1 206 ? -1.662 -30.625 -23.062 1 98.62 206 TRP A O 1
ATOM 1561 N N . ILE A 1 207 ? -2.029 -32.781 -23.562 1 98.56 207 ILE A N 1
ATOM 1562 C CA . ILE A 1 207 ? -2.318 -33.125 -22.172 1 98.56 207 ILE A CA 1
ATOM 1563 C C . ILE A 1 207 ? -1.016 -33.25 -21.391 1 98.56 207 ILE A C 1
ATOM 1565 O O . ILE A 1 207 ? -0.127 -34.031 -21.75 1 98.56 207 ILE A O 1
ATOM 1569 N N . ILE A 1 208 ? -0.919 -32.5 -20.344 1 98.75 208 ILE A N 1
ATOM 1570 C CA . ILE A 1 208 ? 0.25 -32.531 -19.469 1 98.75 208 ILE A CA 1
ATOM 1571 C C . ILE A 1 208 ? 0.203 -33.75 -18.562 1 98.75 208 ILE A C 1
A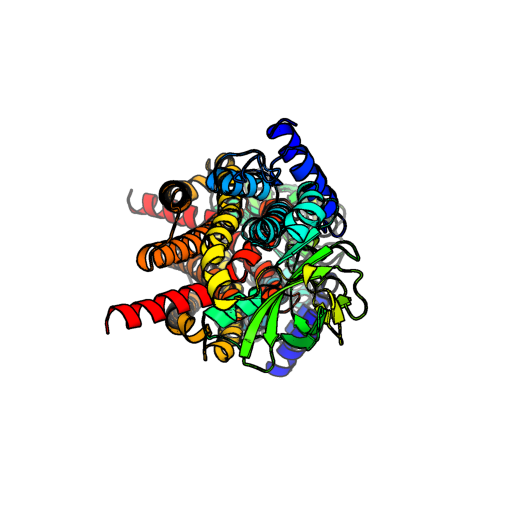TOM 1573 O O . ILE A 1 208 ? 1.207 -34.438 -18.391 1 98.75 208 ILE A O 1
ATOM 1577 N N . ALA A 1 209 ? -0.914 -34 -17.984 1 98.38 209 ALA A N 1
ATOM 1578 C CA . ALA A 1 209 ? -1.104 -35.125 -17.094 1 98.38 209 ALA A CA 1
ATOM 1579 C C . ALA A 1 209 ? -2.527 -35.688 -17.188 1 98.38 209 ALA A C 1
ATOM 1581 O O . ALA A 1 209 ? -3.494 -34.938 -17 1 98.38 209 ALA A O 1
ATOM 1582 N N . GLU A 1 210 ? -2.66 -36.969 -17.422 1 97 210 GLU A N 1
ATOM 1583 C CA . GLU A 1 210 ? -3.963 -37.625 -17.422 1 97 210 GLU A CA 1
ATOM 1584 C C . GLU A 1 210 ? -4.535 -37.75 -16.016 1 97 210 GLU A C 1
ATOM 1586 O O . GLU A 1 210 ? -5.734 -37.562 -15.812 1 97 210 GLU A O 1
ATOM 1591 N N . ALA A 1 211 ? -3.619 -38.062 -15.117 1 96.62 211 ALA A N 1
ATOM 1592 C CA . ALA A 1 211 ? -4.008 -38.188 -13.711 1 96.62 211 ALA A CA 1
ATOM 1593 C C . ALA A 1 211 ? -3.711 -36.906 -12.953 1 96.62 211 ALA A C 1
ATOM 1595 O O . ALA A 1 211 ? -2.789 -36.844 -12.133 1 96.62 211 ALA A O 1
ATOM 1596 N N . GLY A 1 212 ? -4.602 -35.906 -13.172 1 95.94 212 GLY A N 1
ATOM 1597 C CA . GLY A 1 212 ? -4.391 -34.594 -12.586 1 95.94 212 GLY A CA 1
ATOM 1598 C C . GLY A 1 212 ? -4.395 -34.594 -11.07 1 95.94 212 GLY A C 1
ATOM 1599 O O . GLY A 1 212 ? -3.648 -33.844 -10.43 1 95.94 212 GLY A O 1
ATOM 1600 N N . ARG A 1 213 ? -5.164 -35.438 -10.453 1 94 213 ARG A N 1
ATOM 1601 C CA . ARG A 1 213 ? -5.27 -35.5 -9 1 94 213 ARG A CA 1
ATOM 1602 C C . ARG A 1 213 ? -3.955 -35.969 -8.375 1 94 213 ARG A C 1
ATOM 1604 O O . ARG A 1 213 ? -3.609 -35.562 -7.266 1 94 213 ARG A O 1
ATOM 1611 N N . ALA A 1 214 ? -3.285 -36.812 -9.047 1 94.88 214 ALA A N 1
ATOM 1612 C CA . ALA A 1 214 ? -1.978 -37.281 -8.578 1 94.88 214 ALA A CA 1
ATOM 1613 C C . ALA A 1 214 ? -0.884 -36.281 -8.961 1 94.88 214 ALA A C 1
ATOM 1615 O O . ALA A 1 214 ? 0.1 -36.125 -8.234 1 94.88 214 ALA A O 1
ATOM 1616 N N . PHE A 1 215 ? -1.05 -35.562 -10.062 1 96.06 215 PHE A N 1
ATOM 1617 C CA . PHE A 1 215 ? -0.062 -34.656 -10.609 1 96.06 215 PHE A CA 1
ATOM 1618 C C . PHE A 1 215 ? 0.042 -33.406 -9.758 1 96.06 215 PHE A C 1
ATOM 1620 O O . PHE A 1 215 ? 1.143 -32.906 -9.484 1 96.06 215 PHE A O 1
ATOM 1627 N N . LEU A 1 216 ? -1.071 -32.906 -9.328 1 94.19 216 LEU A N 1
ATOM 1628 C CA . LEU A 1 216 ? -1.137 -31.594 -8.672 1 94.19 216 LEU A CA 1
ATOM 1629 C C . LEU A 1 216 ? -0.358 -31.609 -7.363 1 94.19 216 LEU A C 1
ATOM 1631 O O . LEU A 1 216 ? 0.462 -30.719 -7.117 1 94.19 216 LEU A O 1
ATOM 1635 N N . PRO A 1 217 ? -0.523 -32.594 -6.504 1 92.31 217 PRO A N 1
ATOM 1636 C CA . PRO A 1 217 ? 0.275 -32.594 -5.277 1 92.31 217 PRO A CA 1
ATOM 1637 C C . PRO A 1 217 ? 1.773 -32.719 -5.547 1 92.31 217 PRO A C 1
ATOM 1639 O O . PRO A 1 217 ? 2.586 -32.219 -4.762 1 92.31 217 PRO A O 1
ATOM 1642 N N . LYS A 1 218 ? 2.094 -33.312 -6.629 1 92.88 218 LYS A N 1
ATOM 1643 C CA . LYS A 1 218 ? 3.496 -33.5 -6.98 1 92.88 218 LYS A CA 1
ATOM 1644 C C . LYS A 1 218 ? 4.168 -32.188 -7.344 1 92.88 218 LYS A C 1
ATOM 1646 O O . LYS A 1 218 ? 5.352 -31.984 -7.051 1 92.88 218 LYS A O 1
ATOM 1651 N N . VAL A 1 219 ? 3.445 -31.281 -7.961 1 94.56 219 VAL A N 1
ATOM 1652 C CA . VAL A 1 219 ? 4.059 -30.047 -8.453 1 94.56 219 VAL A CA 1
ATOM 1653 C C . VAL A 1 219 ? 3.816 -28.922 -7.461 1 94.56 219 VAL A C 1
ATOM 1655 O O . VAL A 1 219 ? 4.465 -27.875 -7.531 1 94.56 219 VAL A O 1
ATOM 1658 N N . ARG A 1 220 ? 2.943 -29.094 -6.508 1 94.62 220 ARG A N 1
ATOM 1659 C CA . ARG A 1 220 ? 2.539 -28.047 -5.578 1 94.62 220 ARG A CA 1
ATOM 1660 C C . ARG A 1 220 ? 3.734 -27.531 -4.781 1 94.62 220 ARG A C 1
ATOM 1662 O O . ARG A 1 220 ? 3.902 -26.312 -4.621 1 94.62 220 ARG A O 1
ATOM 1669 N N . PRO A 1 221 ? 4.617 -28.359 -4.258 1 95.81 221 PRO A N 1
ATOM 1670 C CA . PRO A 1 221 ? 5.734 -27.844 -3.473 1 95.81 221 PRO A CA 1
ATOM 1671 C C . PRO A 1 221 ? 6.648 -26.922 -4.289 1 95.81 221 PRO A C 1
ATOM 1673 O O . PRO A 1 221 ? 7.059 -25.859 -3.807 1 95.81 221 PRO A O 1
ATOM 1676 N N . SER A 1 222 ? 7.008 -27.328 -5.52 1 96.25 222 SER A N 1
ATOM 1677 C CA . SER A 1 222 ? 7.844 -26.469 -6.355 1 96.25 222 SER A CA 1
ATOM 1678 C C . SER A 1 222 ? 7.133 -25.156 -6.688 1 96.25 222 SER A C 1
ATOM 1680 O O . SER A 1 222 ? 7.762 -24.109 -6.715 1 96.25 222 SER A O 1
ATOM 1682 N N . PHE A 1 223 ? 5.816 -25.312 -6.918 1 96.69 223 PHE A N 1
ATOM 1683 C CA . PHE A 1 223 ? 4.988 -24.125 -7.148 1 96.69 223 PHE A CA 1
ATOM 1684 C C . PHE A 1 223 ? 5.156 -23.125 -6.02 1 96.69 223 PHE A C 1
ATOM 1686 O O . PHE A 1 223 ? 5.445 -21.953 -6.266 1 96.69 223 PHE A O 1
ATOM 1693 N N . LEU A 1 224 ? 5.078 -23.547 -4.836 1 97.75 224 LEU A N 1
ATOM 1694 C CA . LEU A 1 224 ? 5.141 -22.688 -3.65 1 97.75 224 LEU A CA 1
ATOM 1695 C C . LEU A 1 224 ? 6.566 -22.219 -3.395 1 97.75 224 LEU A C 1
ATOM 1697 O O . LEU A 1 224 ? 6.785 -21.062 -2.998 1 97.75 224 LEU A O 1
ATOM 1701 N N . LEU A 1 225 ? 7.508 -23.125 -3.57 1 98.56 225 LEU A N 1
ATOM 1702 C CA . LEU A 1 225 ? 8.906 -22.75 -3.359 1 98.56 225 LEU A CA 1
ATOM 1703 C C . LEU A 1 225 ? 9.32 -21.641 -4.309 1 98.56 225 LEU A C 1
ATOM 1705 O O . LEU A 1 225 ? 9.945 -20.656 -3.891 1 98.56 225 LEU A O 1
ATOM 1709 N N . PHE A 1 226 ? 8.984 -21.781 -5.598 1 98.56 226 PHE A N 1
ATOM 1710 C CA . PHE A 1 226 ? 9.266 -20.719 -6.555 1 98.56 226 PHE A CA 1
ATOM 1711 C C . PHE A 1 226 ? 8.617 -19.406 -6.129 1 98.56 226 PHE A C 1
ATOM 1713 O O . PHE A 1 226 ? 9.219 -18.344 -6.234 1 98.56 226 PHE A O 1
ATOM 1720 N N . GLN A 1 227 ? 7.434 -19.5 -5.598 1 98.38 227 GLN A N 1
ATOM 1721 C CA . GLN A 1 227 ? 6.699 -18.312 -5.164 1 98.38 227 GLN A CA 1
ATOM 1722 C C . GLN A 1 227 ? 7.43 -17.594 -4.027 1 98.38 227 GLN A C 1
ATOM 1724 O O . GLN A 1 227 ? 7.34 -16.375 -3.898 1 98.38 227 GLN A O 1
ATOM 1729 N N . CYS A 1 228 ? 8.117 -18.328 -3.195 1 98.81 228 CYS A N 1
ATOM 1730 C CA . CYS A 1 228 ? 8.828 -17.766 -2.059 1 98.81 228 CYS A CA 1
ATOM 1731 C C . CYS A 1 228 ? 9.922 -16.812 -2.525 1 98.81 228 CYS A C 1
ATOM 1733 O O . CYS A 1 228 ? 10.32 -15.906 -1.788 1 98.81 228 CYS A O 1
ATOM 1735 N N . GLY A 1 229 ? 10.422 -16.969 -3.758 1 98.81 229 GLY A N 1
ATOM 1736 C CA . GLY A 1 229 ? 11.43 -16.062 -4.289 1 98.81 229 GLY A CA 1
ATOM 1737 C C . GLY A 1 229 ? 10.938 -14.625 -4.418 1 98.81 229 GLY A C 1
ATOM 1738 O O . GLY A 1 229 ? 11.719 -13.68 -4.316 1 98.81 229 GLY A O 1
ATOM 1739 N N . LEU A 1 230 ? 9.641 -14.469 -4.586 1 98.81 230 LEU A N 1
ATOM 1740 C CA . LEU A 1 230 ? 9.031 -13.156 -4.816 1 98.81 230 LEU A CA 1
ATOM 1741 C C . LEU A 1 230 ? 9.141 -12.281 -3.574 1 98.81 230 LEU A C 1
ATOM 1743 O O . LEU A 1 230 ? 9.781 -11.227 -3.607 1 98.81 230 LEU A O 1
ATOM 1747 N N . PRO A 1 231 ? 8.57 -12.75 -2.418 1 98.94 231 PRO A N 1
ATOM 1748 C CA . PRO A 1 231 ? 8.719 -11.922 -1.216 1 98.94 231 PRO A CA 1
ATOM 1749 C C . PRO A 1 231 ? 10.172 -11.836 -0.74 1 98.94 231 PRO A C 1
ATOM 1751 O O . PRO A 1 231 ? 10.578 -10.82 -0.175 1 98.94 231 PRO A O 1
ATOM 1754 N N . LEU A 1 232 ? 10.953 -12.898 -0.955 1 98.88 232 LEU A N 1
ATOM 1755 C CA . LEU A 1 232 ? 12.352 -12.859 -0.557 1 98.88 232 LEU A CA 1
ATOM 1756 C C . LEU A 1 232 ? 13.086 -11.711 -1.236 1 98.88 232 LEU A C 1
ATOM 1758 O O . LEU A 1 232 ? 13.789 -10.938 -0.577 1 98.88 232 LEU A O 1
ATOM 1762 N N . GLY A 1 233 ? 12.938 -11.594 -2.557 1 98.75 233 GLY A N 1
ATOM 1763 C CA . GLY A 1 233 ? 13.547 -10.492 -3.285 1 98.75 233 GLY A CA 1
ATOM 1764 C C . GLY A 1 233 ? 13.047 -9.133 -2.84 1 98.75 233 GLY A C 1
ATOM 1765 O O . GLY A 1 233 ? 13.82 -8.18 -2.734 1 98.75 233 GLY A O 1
ATOM 1766 N N . THR A 1 234 ? 11.758 -9.031 -2.557 1 98.69 234 THR A N 1
ATOM 1767 C CA . THR A 1 234 ? 11.141 -7.781 -2.121 1 98.69 234 THR A CA 1
ATOM 1768 C C . THR A 1 234 ? 11.711 -7.336 -0.778 1 98.69 234 THR A C 1
ATOM 1770 O O . THR A 1 234 ? 11.992 -6.152 -0.582 1 98.69 234 THR A O 1
ATOM 1773 N N . ILE A 1 235 ? 11.844 -8.305 0.164 1 98.88 235 ILE A N 1
ATOM 1774 C CA . ILE A 1 235 ? 12.398 -8.016 1.479 1 98.88 235 ILE A CA 1
ATOM 1775 C C . ILE A 1 235 ? 13.82 -7.465 1.327 1 98.88 235 ILE A C 1
ATOM 1777 O O . ILE A 1 235 ? 14.156 -6.434 1.914 1 98.88 235 ILE A O 1
ATOM 1781 N N . ARG A 1 236 ? 14.609 -8.148 0.481 1 98.75 236 ARG A N 1
ATOM 1782 C CA . ARG A 1 236 ? 15.992 -7.738 0.257 1 98.75 236 ARG A CA 1
ATOM 1783 C C . ARG A 1 236 ? 16.062 -6.328 -0.323 1 98.75 236 ARG A C 1
ATOM 1785 O O . ARG A 1 236 ? 16.859 -5.508 0.115 1 98.75 236 ARG A O 1
ATOM 1792 N N . ALA A 1 237 ? 15.227 -6.027 -1.282 1 98.06 237 ALA A N 1
ATOM 1793 C CA . ALA A 1 237 ? 15.188 -4.711 -1.916 1 98.06 237 ALA A CA 1
ATOM 1794 C C . ALA A 1 237 ? 14.852 -3.623 -0.902 1 98.06 237 ALA A C 1
ATOM 1796 O O . ALA A 1 237 ? 15.5 -2.576 -0.862 1 98.06 237 ALA A O 1
ATOM 1797 N N . ALA A 1 238 ? 13.812 -3.861 -0.11 1 98.44 238 ALA A N 1
ATOM 1798 C CA . ALA A 1 238 ? 13.359 -2.877 0.868 1 98.44 238 ALA A CA 1
ATOM 1799 C C . ALA A 1 238 ? 14.43 -2.611 1.922 1 98.44 238 ALA A C 1
ATOM 1801 O O . ALA A 1 238 ? 14.703 -1.458 2.264 1 98.44 238 ALA A O 1
ATOM 1802 N N . LEU A 1 239 ? 14.992 -3.686 2.461 1 98.56 239 LEU A N 1
ATOM 1803 C CA . LEU A 1 239 ? 16.031 -3.535 3.48 1 98.56 239 LEU A CA 1
ATOM 1804 C C . LEU A 1 239 ? 17.219 -2.764 2.932 1 98.56 239 LEU A C 1
ATOM 1806 O O . LEU A 1 239 ? 17.797 -1.931 3.631 1 98.56 239 LEU A O 1
ATOM 1810 N N . LYS A 1 240 ? 17.594 -3.051 1.693 1 97.75 240 LYS A N 1
ATOM 1811 C CA . LYS A 1 240 ? 18.688 -2.324 1.045 1 97.75 240 LYS A CA 1
ATOM 1812 C C . LYS A 1 240 ? 18.359 -0.838 0.928 1 97.75 240 LYS A C 1
ATOM 1814 O O . LYS A 1 240 ? 19.234 0.011 1.105 1 97.75 240 LYS A O 1
ATOM 1819 N N . ALA A 1 241 ? 17.141 -0.517 0.614 1 96.25 241 ALA A N 1
ATOM 1820 C CA . ALA A 1 241 ? 16.703 0.868 0.455 1 96.25 241 ALA A CA 1
ATOM 1821 C C . ALA A 1 241 ? 16.703 1.597 1.796 1 96.25 241 ALA A C 1
ATOM 1823 O O . ALA A 1 241 ? 16.938 2.805 1.855 1 96.25 241 ALA A O 1
ATOM 1824 N N . ILE A 1 242 ? 16.453 0.924 2.908 1 97.25 242 ILE A N 1
ATOM 1825 C CA . ILE A 1 242 ? 16.312 1.504 4.238 1 97.25 242 ILE A CA 1
ATOM 1826 C C . ILE A 1 242 ? 17.688 1.787 4.828 1 97.25 242 ILE A C 1
ATOM 1828 O O . ILE A 1 242 ? 17.891 2.795 5.508 1 97.25 242 ILE A O 1
ATOM 1832 N N . ALA A 1 243 ? 18.641 0.957 4.52 1 96.62 243 ALA A N 1
ATOM 1833 C CA . ALA A 1 243 ? 19.922 0.889 5.219 1 96.62 243 ALA A CA 1
ATOM 1834 C C . ALA A 1 243 ? 20.609 2.252 5.234 1 96.62 243 ALA A C 1
ATOM 1836 O O . ALA A 1 243 ? 21.062 2.713 6.285 1 96.62 243 ALA A O 1
ATOM 1837 N N . PRO A 1 244 ? 20.625 2.996 4.137 1 94.88 244 PRO A N 1
ATOM 1838 C CA . PRO A 1 244 ? 21.344 4.266 4.129 1 94.88 244 PRO A CA 1
ATOM 1839 C C . PRO A 1 244 ? 20.609 5.371 4.887 1 94.88 244 PRO A C 1
ATOM 1841 O O . PRO A 1 244 ? 21.172 6.441 5.125 1 94.88 244 PRO A O 1
ATOM 1844 N N . THR A 1 245 ? 19.422 5.133 5.289 1 93.19 245 THR A N 1
ATOM 1845 C CA . THR A 1 245 ? 18.609 6.188 5.879 1 93.19 245 THR A CA 1
ATOM 1846 C C . THR A 1 245 ? 18.688 6.145 7.402 1 93.19 245 THR A C 1
ATOM 1848 O O . THR A 1 245 ? 18.125 7.012 8.078 1 93.19 245 THR A O 1
ATOM 1851 N N . LEU A 1 246 ? 19.266 5.203 8.031 1 93.25 246 LEU A N 1
ATOM 1852 C CA . LEU A 1 246 ? 19.109 4.859 9.438 1 93.25 246 LEU A CA 1
ATOM 1853 C C . LEU A 1 246 ? 19.984 5.75 10.312 1 93.25 246 LEU A C 1
ATOM 1855 O O . LEU A 1 246 ? 20.188 5.469 11.5 1 93.25 246 LEU A O 1
ATOM 1859 N N . SER A 1 247 ? 20.406 6.832 9.82 1 88.56 247 SER A N 1
ATOM 1860 C CA . SER A 1 247 ? 21.156 7.785 10.625 1 88.56 247 SER A CA 1
ATOM 1861 C C . SER A 1 247 ? 20.328 9.023 10.945 1 88.56 247 SER A C 1
ATOM 1863 O O . SER A 1 247 ? 19.281 9.242 10.344 1 88.56 247 SER A O 1
ATOM 1865 N N . GLY A 1 248 ? 20.688 9.719 11.992 1 82.94 248 GLY A N 1
ATOM 1866 C CA . GLY A 1 248 ? 19.984 10.93 12.359 1 82.94 248 GLY A CA 1
ATOM 1867 C C . GLY A 1 248 ? 18.594 10.68 12.914 1 82.94 248 GLY A C 1
ATOM 1868 O O . GLY A 1 248 ? 18.438 9.883 13.844 1 82.94 248 GLY A O 1
ATOM 1869 N N . PRO A 1 249 ? 17.641 11.375 12.336 1 78.06 249 PRO A N 1
ATOM 1870 C CA . PRO A 1 249 ? 16.266 11.258 12.828 1 78.06 249 PRO A CA 1
ATOM 1871 C C . PRO A 1 249 ? 15.688 9.859 12.641 1 78.06 249 PRO A C 1
ATOM 1873 O O . PRO A 1 249 ? 14.883 9.406 13.461 1 78.06 249 PRO A O 1
ATOM 1876 N N . SER A 1 250 ? 16.156 9.164 11.672 1 87.56 250 SER A N 1
ATOM 1877 C CA . SER A 1 250 ? 15.609 7.852 11.344 1 87.56 250 SER A CA 1
ATOM 1878 C C . SER A 1 250 ? 16.266 6.75 12.164 1 87.56 250 SER A C 1
ATOM 1880 O O . SER A 1 250 ? 15.969 5.57 11.984 1 87.56 250 SER A O 1
ATOM 1882 N N . ALA A 1 251 ? 17.109 7.129 13.125 1 92 251 ALA A N 1
ATOM 1883 C CA . ALA A 1 251 ? 17.781 6.152 13.984 1 92 251 ALA A CA 1
ATOM 1884 C C . ALA A 1 251 ? 16.766 5.387 14.836 1 92 251 ALA A C 1
ATOM 1886 O O . ALA A 1 251 ? 17.031 4.27 15.273 1 92 251 ALA A O 1
ATOM 1887 N N . VAL A 1 252 ? 15.57 5.965 15.008 1 94.38 252 VAL A N 1
ATOM 1888 C CA . VAL A 1 252 ? 14.523 5.34 15.812 1 94.38 252 VAL A CA 1
ATOM 1889 C C . VAL A 1 252 ? 14.047 4.062 15.125 1 94.38 252 VAL A C 1
ATOM 1891 O O . VAL A 1 252 ? 13.461 3.188 15.773 1 94.38 252 VAL A O 1
ATOM 1894 N N . LEU A 1 253 ? 14.344 3.877 13.844 1 96.81 253 LEU A N 1
ATOM 1895 C CA . LEU A 1 253 ? 13.891 2.723 13.07 1 96.81 253 LEU A CA 1
ATOM 1896 C C . LEU A 1 253 ? 14.867 1.561 13.211 1 96.81 253 LEU A C 1
ATOM 1898 O O . LEU A 1 253 ? 14.57 0.439 12.797 1 96.81 253 LEU A O 1
ATOM 1902 N N . ASN A 1 254 ? 16.047 1.771 13.859 1 97 254 ASN A N 1
ATOM 1903 C CA . ASN A 1 254 ? 17.125 0.783 13.898 1 97 254 ASN A CA 1
ATOM 1904 C C . ASN A 1 254 ? 16.641 -0.535 14.508 1 97 254 ASN A C 1
ATOM 1906 O O . ASN A 1 254 ? 16.922 -1.606 13.969 1 97 254 ASN A O 1
ATOM 1910 N N . PRO A 1 255 ? 15.898 -0.503 15.625 1 96.69 255 PRO A N 1
ATOM 1911 C CA . PRO A 1 255 ? 15.461 -1.775 16.203 1 96.69 255 PRO A CA 1
ATOM 1912 C C . PRO A 1 255 ? 14.547 -2.57 15.273 1 96.69 255 PRO A C 1
ATOM 1914 O O . PRO A 1 255 ? 14.688 -3.791 15.164 1 96.69 255 PRO A O 1
ATOM 1917 N N . ARG A 1 256 ? 13.656 -1.896 14.633 1 96.94 256 ARG A N 1
ATOM 1918 C CA . ARG A 1 256 ? 12.75 -2.576 13.719 1 96.9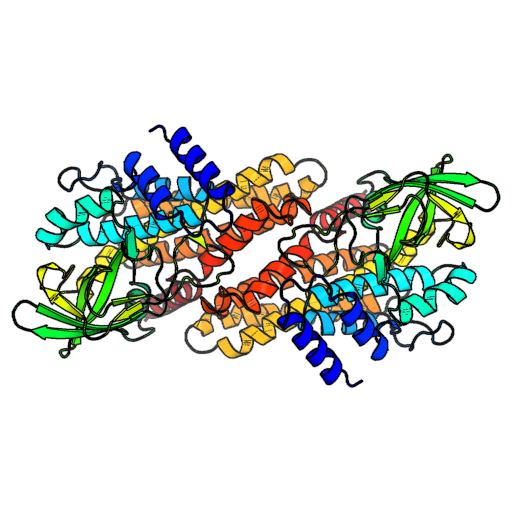4 256 ARG A CA 1
ATOM 1919 C C . ARG A 1 256 ? 13.5 -3.107 12.5 1 96.94 256 ARG A C 1
ATOM 1921 O O . ARG A 1 256 ? 13.195 -4.191 12 1 96.94 256 ARG A O 1
ATOM 1928 N N . TYR A 1 257 ? 14.5 -2.297 11.992 1 98.06 257 TYR A N 1
ATOM 1929 C CA . TYR A 1 257 ? 15.352 -2.734 10.891 1 98.06 257 TYR A CA 1
ATOM 1930 C C . TYR A 1 257 ? 16.125 -3.994 11.258 1 98.06 257 TYR A C 1
ATOM 1932 O O . TYR A 1 257 ? 16.156 -4.961 10.492 1 98.06 257 TYR A O 1
ATOM 1940 N N . ALA A 1 258 ? 16.656 -3.996 12.453 1 98.25 258 ALA A N 1
ATOM 1941 C CA . ALA A 1 258 ? 17.453 -5.133 12.922 1 98.25 258 ALA A CA 1
ATOM 1942 C C . ALA A 1 258 ? 16.578 -6.375 13.094 1 98.25 258 ALA A C 1
ATOM 1944 O O . ALA A 1 258 ? 17 -7.48 12.75 1 98.25 258 ALA A O 1
ATOM 1945 N N . GLN A 1 259 ? 15.445 -6.176 13.617 1 98.56 259 GLN A N 1
ATOM 1946 C CA . GLN A 1 259 ? 14.523 -7.293 13.797 1 98.56 259 GLN A CA 1
ATOM 1947 C C . GLN A 1 259 ? 14.141 -7.914 12.453 1 98.56 259 GLN A C 1
ATOM 1949 O O . GLN A 1 259 ? 14.031 -9.133 12.336 1 98.56 259 GLN A O 1
ATOM 1954 N N . ALA A 1 260 ? 13.914 -7.07 11.469 1 98.69 260 ALA A N 1
ATOM 1955 C CA . ALA A 1 260 ? 13.57 -7.559 10.133 1 98.69 260 ALA A CA 1
ATOM 1956 C C . ALA A 1 260 ? 14.719 -8.375 9.539 1 98.69 260 ALA A C 1
ATOM 1958 O O . ALA A 1 260 ? 14.484 -9.398 8.883 1 98.69 260 ALA A O 1
ATOM 1959 N N . GLN A 1 261 ? 15.938 -7.941 9.789 1 98.56 261 GLN A N 1
ATOM 1960 C CA . GLN A 1 261 ? 17.109 -8.664 9.281 1 98.56 261 GLN A CA 1
ATOM 1961 C C . GLN A 1 261 ? 17.219 -10.047 9.93 1 98.56 261 GLN A C 1
ATOM 1963 O O . GLN A 1 261 ? 17.516 -11.031 9.242 1 98.56 261 GLN A O 1
ATOM 1968 N N . ILE A 1 262 ? 16.938 -10.062 11.219 1 98.75 262 ILE A N 1
ATOM 1969 C CA . ILE A 1 262 ? 17.016 -11.328 11.945 1 98.75 262 ILE A CA 1
ATOM 1970 C C . ILE A 1 262 ? 15.93 -12.273 11.43 1 98.75 262 ILE A C 1
ATOM 1972 O O . ILE A 1 262 ? 16.203 -13.461 11.195 1 98.75 262 ILE A O 1
ATOM 1976 N N . GLN A 1 263 ? 14.773 -11.75 11.273 1 98.81 263 GLN A N 1
ATOM 1977 C CA . GLN A 1 263 ? 13.68 -12.57 10.758 1 98.81 263 GLN A CA 1
ATOM 1978 C C . GLN A 1 263 ? 13.984 -13.086 9.359 1 98.81 263 GLN A C 1
ATOM 1980 O O . GLN A 1 263 ? 13.703 -14.242 9.039 1 98.81 263 GLN A O 1
ATOM 1985 N N . LEU A 1 264 ? 14.555 -12.219 8.492 1 98.88 264 LEU A N 1
ATOM 1986 C CA . LEU A 1 264 ? 14.914 -12.617 7.137 1 98.88 264 LEU A CA 1
ATOM 1987 C C . LEU A 1 264 ? 15.914 -13.766 7.152 1 98.88 264 LEU A C 1
ATOM 1989 O O . LEU A 1 264 ? 15.789 -14.711 6.363 1 98.88 264 LEU A O 1
ATOM 1993 N N . GLU A 1 265 ? 16.875 -13.688 8 1 98.69 265 GLU A N 1
ATOM 1994 C CA . GLU A 1 265 ? 17.875 -14.742 8.109 1 98.69 265 GLU A CA 1
ATOM 1995 C C . GLU A 1 265 ? 17.234 -16.078 8.477 1 98.69 265 GLU A C 1
ATOM 1997 O O . GLU A 1 265 ? 17.562 -17.109 7.895 1 98.69 265 GLU A O 1
ATOM 2002 N N . GLY A 1 266 ? 16.344 -16.047 9.461 1 98.81 266 GLY A N 1
ATOM 2003 C CA . GLY A 1 266 ? 15.648 -17.266 9.852 1 98.81 266 GLY A CA 1
ATOM 2004 C C . GLY A 1 266 ? 14.789 -17.844 8.742 1 98.81 266 GLY A C 1
ATOM 2005 O O . GLY A 1 266 ? 14.82 -19.047 8.5 1 98.81 266 GLY A O 1
ATOM 2006 N N . LEU A 1 267 ? 14.078 -17.031 8.055 1 98.88 267 LEU A N 1
ATOM 2007 C CA . LEU A 1 267 ? 13.203 -17.484 6.98 1 98.88 267 LEU A CA 1
ATOM 2008 C C . LEU A 1 267 ? 14.016 -18.016 5.801 1 98.88 267 LEU A C 1
ATOM 2010 O O . LEU A 1 267 ? 13.594 -18.953 5.133 1 98.88 267 LEU A O 1
ATOM 2014 N N . THR A 1 268 ? 15.188 -17.359 5.539 1 98.75 268 THR A N 1
ATOM 2015 C CA . THR A 1 268 ? 16.078 -17.812 4.473 1 98.75 268 THR A CA 1
ATOM 2016 C C . THR A 1 268 ? 16.609 -19.219 4.785 1 98.75 268 THR A C 1
ATOM 2018 O O . THR A 1 268 ? 16.688 -20.062 3.895 1 98.75 268 THR A O 1
ATOM 2021 N N . ALA A 1 269 ? 16.938 -19.438 6.031 1 98.69 269 ALA A N 1
ATOM 2022 C CA . ALA A 1 269 ? 17.391 -20.75 6.441 1 98.69 269 ALA A CA 1
ATOM 2023 C C . ALA A 1 269 ? 16.297 -21.797 6.242 1 98.69 269 ALA A C 1
ATOM 2025 O O . ALA A 1 269 ? 16.562 -22.906 5.766 1 98.69 269 ALA A O 1
ATOM 2026 N N . ASP A 1 270 ? 15.07 -21.5 6.633 1 98.69 270 ASP A N 1
ATOM 2027 C CA . ASP A 1 270 ? 13.938 -22.406 6.434 1 98.69 270 ASP A CA 1
ATOM 2028 C C . ASP A 1 270 ? 13.734 -22.703 4.949 1 98.69 270 ASP A C 1
ATOM 2030 O O . ASP A 1 270 ? 13.469 -23.844 4.574 1 98.69 270 ASP A O 1
ATOM 2034 N N . LEU A 1 271 ? 13.836 -21.656 4.141 1 98.75 271 LEU A N 1
ATOM 2035 C CA . LEU A 1 271 ? 13.664 -21.812 2.699 1 98.75 271 LEU A CA 1
ATOM 2036 C C . LEU A 1 271 ? 14.719 -22.75 2.125 1 98.75 271 LEU A C 1
ATOM 2038 O O . LEU A 1 271 ? 14.398 -23.625 1.316 1 98.75 271 LEU A O 1
ATOM 2042 N N . HIS A 1 272 ? 15.969 -22.578 2.529 1 98.06 272 HIS A N 1
ATOM 2043 C CA . HIS A 1 272 ? 17.062 -23.422 2.064 1 98.06 272 HIS A CA 1
ATOM 2044 C C . HIS A 1 272 ? 16.844 -24.875 2.463 1 98.06 272 HIS A C 1
ATOM 2046 O O . HIS A 1 272 ? 17.078 -25.797 1.665 1 98.06 272 HIS A O 1
ATOM 2052 N N . PHE A 1 273 ? 16.359 -25.078 3.668 1 98 273 PHE A N 1
ATOM 2053 C CA . PHE A 1 273 ? 16.094 -26.438 4.148 1 98 273 PHE A CA 1
ATOM 2054 C C . PHE A 1 273 ? 14.992 -27.078 3.32 1 98 273 PHE A C 1
ATOM 2056 O O . PHE A 1 273 ? 15.172 -28.188 2.805 1 98 273 PHE A O 1
ATOM 2063 N N . LEU A 1 274 ? 13.883 -26.422 3.125 1 98.19 274 LEU A N 1
ATOM 2064 C CA . LEU A 1 274 ? 12.727 -26.984 2.439 1 98.19 274 LEU A CA 1
ATOM 2065 C C . LEU A 1 274 ? 13.023 -27.203 0.96 1 98.19 274 LEU A C 1
ATOM 2067 O O . LEU A 1 274 ? 12.531 -28.156 0.358 1 98.19 274 LEU A O 1
ATOM 2071 N N . ALA A 1 275 ? 13.812 -26.297 0.368 1 97.19 275 ALA A N 1
ATOM 2072 C CA . ALA A 1 275 ? 14.117 -26.375 -1.059 1 97.19 275 ALA A CA 1
ATOM 20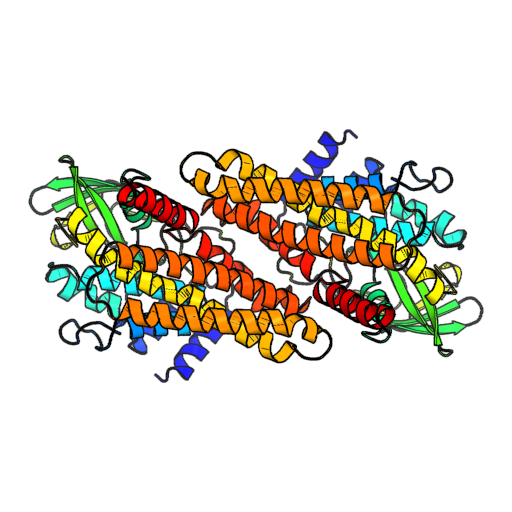73 C C . ALA A 1 275 ? 15 -27.578 -1.366 1 97.19 275 ALA A C 1
ATOM 2075 O O . ALA A 1 275 ? 15.125 -27.984 -2.523 1 97.19 275 ALA A O 1
ATOM 2076 N N . GLN A 1 276 ? 15.578 -28.172 -0.387 1 94.94 276 GLN A N 1
ATOM 2077 C CA . GLN A 1 276 ? 16.469 -29.312 -0.572 1 94.94 276 GLN A CA 1
ATOM 2078 C C . GLN A 1 276 ? 15.695 -30.625 -0.49 1 94.94 276 GLN A C 1
ATOM 2080 O O . GLN A 1 276 ? 16.219 -31.688 -0.844 1 94.94 276 GLN A O 1
ATOM 2085 N N . LEU A 1 277 ? 14.461 -30.484 -0.139 1 93.38 277 LEU A N 1
ATOM 2086 C CA . LEU A 1 277 ? 13.664 -31.703 0 1 93.38 277 LEU A CA 1
ATOM 2087 C C . LEU A 1 277 ? 13.227 -32.219 -1.364 1 93.38 277 LEU A C 1
ATOM 2089 O O . LEU A 1 277 ? 12.898 -31.438 -2.256 1 93.38 277 LEU A O 1
ATOM 2093 N N . GLY A 1 278 ? 13.328 -33.469 -1.59 1 84.94 278 GLY A N 1
ATOM 2094 C CA . GLY A 1 278 ? 12.82 -34.094 -2.812 1 84.94 278 GLY A CA 1
ATOM 2095 C C . GLY A 1 278 ? 11.328 -34.344 -2.773 1 84.94 278 GLY A C 1
ATOM 2096 O O . GLY A 1 278 ? 10.656 -34.281 -3.803 1 84.94 278 GLY A O 1
ATOM 2097 N N . GLU A 1 279 ? 10.836 -34.812 -1.695 1 90.75 279 GLU A N 1
ATOM 2098 C CA . GLU A 1 279 ? 9.43 -35.062 -1.411 1 90.75 279 GLU A CA 1
ATOM 2099 C C . GLU A 1 279 ? 9 -34.406 -0.104 1 90.75 279 GLU A C 1
ATOM 2101 O O . GLU A 1 279 ? 9.82 -34.219 0.8 1 90.75 279 GLU A O 1
ATOM 2106 N N . PHE A 1 280 ? 7.73 -34.094 -0.144 1 94.56 280 PHE A N 1
ATOM 2107 C CA . PHE A 1 280 ? 7.223 -33.375 1.033 1 94.56 280 PHE A CA 1
ATOM 2108 C C . PHE A 1 280 ? 6.234 -34.281 1.797 1 94.56 280 PHE A C 1
ATOM 2110 O O . PHE A 1 280 ? 5.223 -34.688 1.241 1 94.56 280 PHE A O 1
ATOM 2117 N N . SER A 1 281 ? 6.594 -34.469 3.115 1 93.75 281 SER A N 1
ATOM 2118 C CA . SER A 1 281 ? 5.582 -35 4.031 1 93.75 281 SER A CA 1
ATOM 2119 C C . SER A 1 281 ? 4.547 -33.938 4.375 1 93.75 281 SER A C 1
ATOM 2121 O O . SER A 1 281 ? 4.711 -32.75 4.023 1 93.75 281 SER A O 1
ATOM 2123 N N . LEU A 1 282 ? 3.492 -34.375 4.992 1 91.62 282 LEU A N 1
ATOM 2124 C CA . LEU A 1 282 ? 2.445 -33.406 5.375 1 91.62 282 LEU A CA 1
ATOM 2125 C C . LEU A 1 282 ? 3 -32.344 6.293 1 91.62 282 LEU A C 1
ATOM 2127 O O . LEU A 1 282 ? 2.742 -31.156 6.09 1 91.62 282 LEU A O 1
ATOM 2131 N N . PRO A 1 283 ? 3.809 -32.656 7.336 1 93.88 283 PRO A N 1
ATOM 2132 C CA . PRO A 1 283 ? 4.391 -31.625 8.188 1 93.88 283 PRO A CA 1
ATOM 2133 C C . PRO A 1 283 ? 5.293 -30.672 7.406 1 93.88 283 PRO A C 1
ATOM 2135 O O . PRO A 1 283 ? 5.32 -29.469 7.691 1 93.88 283 PRO A O 1
ATOM 2138 N N . GLN A 1 284 ? 6.012 -31.188 6.473 1 95.94 284 GLN A N 1
ATOM 2139 C CA . GLN A 1 284 ? 6.895 -30.344 5.668 1 95.94 284 GLN A CA 1
ATOM 2140 C C . GLN A 1 284 ? 6.094 -29.422 4.754 1 95.94 284 GLN A C 1
ATOM 2142 O O . GLN A 1 284 ? 6.492 -28.281 4.516 1 95.94 284 GLN A O 1
ATOM 2147 N N . LEU A 1 285 ? 5.008 -29.938 4.27 1 95.06 285 LEU A N 1
ATOM 2148 C CA . LEU A 1 285 ? 4.121 -29.094 3.471 1 95.06 285 LEU A CA 1
ATOM 2149 C C . LEU A 1 285 ? 3.547 -27.953 4.309 1 95.06 285 LEU A C 1
ATOM 2151 O O . LEU A 1 285 ? 3.453 -26.828 3.84 1 95.06 285 LEU A O 1
ATOM 2155 N N . ARG A 1 286 ? 3.16 -28.266 5.523 1 95.94 286 ARG A N 1
ATOM 2156 C CA . ARG A 1 286 ? 2.672 -27.25 6.449 1 95.94 286 ARG A CA 1
ATOM 2157 C C . ARG A 1 286 ? 3.74 -26.188 6.715 1 95.94 286 ARG A C 1
ATOM 2159 O O . ARG A 1 286 ? 3.447 -24.984 6.738 1 95.94 286 ARG A O 1
ATOM 2166 N N . GLN A 1 287 ? 4.941 -26.641 6.898 1 97.75 287 GLN A N 1
ATOM 2167 C CA . GLN A 1 287 ? 6.055 -25.719 7.102 1 97.75 287 GLN A CA 1
ATOM 2168 C C . GLN A 1 287 ? 6.234 -24.797 5.898 1 97.75 287 GLN A C 1
ATOM 2170 O O . GLN A 1 287 ? 6.582 -23.625 6.051 1 97.75 287 GLN A O 1
ATOM 2175 N N . LEU A 1 288 ? 6.047 -25.359 4.738 1 98.19 288 LEU A N 1
ATOM 2176 C CA . LEU A 1 288 ? 6.168 -24.578 3.518 1 98.19 288 LEU A CA 1
ATOM 2177 C C . LEU A 1 288 ? 5.078 -23.5 3.451 1 98.19 288 LEU A C 1
ATOM 2179 O O . LEU A 1 288 ? 5.34 -22.375 3.045 1 98.19 288 LEU A O 1
ATOM 2183 N N . PHE A 1 289 ? 3.838 -23.859 3.855 1 97.69 289 PHE A N 1
ATOM 2184 C CA . PHE A 1 289 ? 2.764 -22.875 3.93 1 97.69 289 PHE A CA 1
ATOM 2185 C C . PHE A 1 289 ? 3.119 -21.75 4.902 1 97.69 289 PHE A C 1
ATOM 2187 O O . PHE A 1 289 ? 2.953 -20.578 4.586 1 97.69 289 PHE A O 1
ATOM 2194 N N . GLU A 1 290 ? 3.631 -22.141 6.035 1 98.5 290 GLU A N 1
ATOM 2195 C CA . GLU A 1 290 ? 4.02 -21.172 7.059 1 98.5 290 GLU A CA 1
ATOM 2196 C C . GLU A 1 290 ? 5.125 -20.25 6.559 1 98.5 290 GLU A C 1
ATOM 2198 O O . GLU A 1 290 ? 5.117 -19.047 6.844 1 98.5 290 GLU A O 1
ATOM 2203 N N . LEU A 1 291 ? 6.062 -20.844 5.875 1 98.88 291 LEU A N 1
ATOM 2204 C CA . LEU A 1 291 ? 7.164 -20.062 5.32 1 98.88 291 LEU A CA 1
ATOM 2205 C C . LEU A 1 291 ? 6.656 -19.031 4.32 1 98.88 291 LEU A C 1
ATOM 2207 O O . LEU A 1 291 ? 7.051 -17.875 4.367 1 98.88 291 LEU A O 1
ATOM 2211 N N . ARG A 1 292 ? 5.789 -19.469 3.404 1 98.75 292 ARG A N 1
ATOM 2212 C CA . ARG A 1 292 ? 5.219 -18.578 2.4 1 98.75 292 ARG A CA 1
ATOM 2213 C C . ARG A 1 292 ? 4.449 -17.438 3.057 1 98.75 292 ARG A C 1
ATOM 2215 O O . ARG A 1 292 ? 4.539 -16.297 2.615 1 98.75 292 ARG A O 1
ATOM 2222 N N . ILE A 1 293 ? 3.705 -17.75 4.117 1 98.69 293 ILE A N 1
ATOM 2223 C CA . ILE A 1 293 ? 2.963 -16.734 4.867 1 98.69 293 ILE A CA 1
ATOM 2224 C C . ILE A 1 293 ? 3.938 -15.758 5.523 1 98.69 293 ILE A C 1
ATOM 2226 O O . ILE A 1 293 ? 3.793 -14.547 5.383 1 98.69 293 ILE A O 1
ATOM 2230 N N . ALA A 1 294 ? 4.961 -16.297 6.168 1 98.88 294 ALA A N 1
ATOM 2231 C CA . ALA A 1 294 ? 5.902 -15.484 6.93 1 98.88 294 ALA A CA 1
ATOM 2232 C C . ALA A 1 294 ? 6.703 -14.562 6.004 1 98.88 294 ALA A C 1
ATOM 2234 O O . ALA A 1 294 ? 6.93 -13.398 6.324 1 98.88 294 ALA A O 1
ATOM 2235 N N . LEU A 1 295 ? 7.141 -15.102 4.902 1 98.88 295 LEU A N 1
ATOM 2236 C CA . LEU A 1 295 ? 7.891 -14.297 3.938 1 98.88 295 LEU A CA 1
ATOM 2237 C C . LEU A 1 295 ? 7.027 -13.164 3.389 1 98.88 295 LEU A C 1
ATOM 2239 O O . LEU A 1 295 ? 7.496 -12.031 3.266 1 98.88 295 LEU A O 1
ATOM 2243 N N . THR A 1 296 ? 5.789 -13.5 3.064 1 98.81 296 THR A N 1
ATOM 2244 C CA . THR A 1 296 ? 4.883 -12.484 2.535 1 98.81 296 THR A CA 1
ATOM 2245 C C . THR A 1 296 ? 4.637 -11.391 3.57 1 98.81 296 THR A C 1
ATOM 2247 O O . THR A 1 296 ? 4.688 -10.203 3.25 1 98.81 296 THR A O 1
ATOM 2250 N N . ARG A 1 297 ? 4.398 -11.766 4.824 1 98.38 297 ARG A N 1
ATOM 2251 C CA . ARG A 1 297 ? 4.137 -10.805 5.887 1 98.38 297 ARG A CA 1
ATOM 2252 C C . ARG A 1 297 ? 5.359 -9.93 6.145 1 98.38 297 ARG A C 1
ATOM 2254 O O . ARG A 1 297 ? 5.227 -8.719 6.371 1 98.38 297 ARG A O 1
ATOM 2261 N N . LEU A 1 298 ? 6.52 -10.508 6.129 1 98.81 298 LEU A N 1
ATOM 2262 C CA . LEU A 1 298 ? 7.734 -9.727 6.328 1 98.81 298 LEU A CA 1
ATOM 2263 C C . LEU A 1 298 ? 7.949 -8.758 5.172 1 98.81 298 LEU A C 1
ATOM 2265 O O . LEU A 1 298 ? 8.367 -7.613 5.383 1 98.81 298 LEU A O 1
ATOM 2269 N N . ALA A 1 299 ? 7.703 -9.234 3.939 1 98.81 299 ALA A N 1
ATOM 2270 C CA . ALA A 1 299 ? 7.855 -8.359 2.775 1 98.81 299 ALA A CA 1
ATOM 2271 C C . ALA A 1 299 ? 6.969 -7.125 2.896 1 98.81 299 ALA A C 1
ATOM 2273 O O . ALA A 1 299 ? 7.414 -6.004 2.627 1 98.81 299 ALA A O 1
ATOM 2274 N N . THR A 1 300 ? 5.73 -7.328 3.299 1 98 300 THR A N 1
ATOM 2275 C CA . THR A 1 300 ? 4.801 -6.215 3.473 1 98 300 THR A CA 1
ATOM 2276 C C . THR A 1 300 ? 5.273 -5.289 4.59 1 98 300 THR A C 1
ATOM 2278 O O . THR A 1 300 ? 5.285 -4.066 4.422 1 98 300 THR A O 1
ATOM 2281 N N . LYS A 1 301 ? 5.668 -5.887 5.664 1 97.69 301 LYS A N 1
ATOM 2282 C CA . LYS A 1 301 ? 6.117 -5.133 6.832 1 97.69 301 LYS A CA 1
ATOM 2283 C C . LYS A 1 301 ? 7.32 -4.258 6.488 1 97.69 301 LYS A C 1
ATOM 2285 O O . LYS A 1 301 ? 7.352 -3.076 6.836 1 97.69 301 LYS A O 1
ATOM 2290 N N . VAL A 1 302 ? 8.305 -4.781 5.832 1 98.44 302 VAL A N 1
ATOM 2291 C CA . VAL A 1 302 ? 9.547 -4.059 5.594 1 98.44 302 VAL A CA 1
ATOM 2292 C C . VAL A 1 302 ? 9.336 -3.014 4.5 1 98.44 302 VAL A C 1
ATOM 2294 O O . VAL A 1 302 ? 10 -1.973 4.492 1 98.44 302 VAL A O 1
ATOM 2297 N N . THR A 1 303 ? 8.453 -3.275 3.547 1 97.88 303 THR A N 1
ATOM 2298 C CA . THR A 1 303 ? 8.141 -2.256 2.551 1 97.88 303 THR A CA 1
ATOM 2299 C C . THR A 1 303 ? 7.5 -1.036 3.205 1 97.88 303 THR A C 1
ATOM 2301 O O . THR A 1 303 ? 7.793 0.102 2.832 1 97.88 303 THR A O 1
ATOM 2304 N N . TRP A 1 304 ? 6.668 -1.295 4.188 1 96.62 304 TRP A N 1
ATOM 2305 C CA . TRP A 1 304 ? 6.094 -0.193 4.953 1 96.62 304 TRP A CA 1
ATOM 2306 C C . TRP A 1 304 ? 7.176 0.545 5.738 1 96.62 304 TRP A C 1
ATOM 2308 O O . TRP A 1 304 ? 7.145 1.773 5.84 1 96.62 304 TRP A O 1
ATOM 2318 N N . LEU A 1 305 ? 8.055 -0.203 6.305 1 97.5 305 LEU A N 1
ATOM 2319 C CA . LEU A 1 305 ? 9.18 0.395 7.016 1 97.5 305 LEU A CA 1
ATOM 2320 C C . LEU A 1 305 ? 10.016 1.256 6.074 1 97.5 305 LEU A C 1
ATOM 2322 O O . LEU A 1 305 ? 10.508 2.314 6.469 1 97.5 305 LEU A O 1
ATOM 2326 N N . GLU A 1 306 ? 10.219 0.757 4.848 1 97.44 306 GLU A N 1
ATOM 2327 C CA . GLU A 1 306 ? 10.93 1.533 3.834 1 97.44 306 GLU A CA 1
ATOM 2328 C C . GLU A 1 306 ? 10.25 2.875 3.588 1 97.44 306 GLU A C 1
ATOM 2330 O O . GLU A 1 306 ? 10.914 3.908 3.496 1 97.44 306 GLU A O 1
ATOM 2335 N N . LEU A 1 307 ? 8.938 2.832 3.486 1 96.69 307 LEU A N 1
ATOM 2336 C CA . LEU A 1 307 ? 8.18 4.062 3.289 1 96.69 307 LEU A CA 1
ATOM 2337 C C . LEU A 1 307 ? 8.414 5.031 4.445 1 96.69 307 LEU A C 1
ATOM 2339 O O . LEU A 1 307 ? 8.656 6.219 4.223 1 96.69 307 LEU A O 1
ATOM 2343 N N . GLU A 1 308 ? 8.297 4.555 5.672 1 96.31 308 GLU A N 1
ATOM 2344 C CA . GLU A 1 308 ? 8.539 5.391 6.844 1 96.31 308 GLU A CA 1
ATOM 2345 C C . GLU A 1 308 ? 9.938 5.984 6.824 1 96.31 308 GLU A C 1
ATOM 2347 O O . GLU A 1 308 ? 10.133 7.156 7.164 1 96.31 308 GLU A O 1
ATOM 2352 N N . ALA A 1 309 ? 10.891 5.16 6.43 1 95.88 309 ALA A N 1
ATOM 2353 C CA . ALA A 1 309 ? 12.297 5.57 6.43 1 95.88 309 ALA A CA 1
ATOM 2354 C C . ALA A 1 309 ? 12.555 6.637 5.371 1 95.88 309 ALA A C 1
ATOM 2356 O O . ALA A 1 309 ? 13.328 7.57 5.602 1 95.88 309 ALA A O 1
ATOM 2357 N N . ARG A 1 310 ? 11.938 6.488 4.254 1 94.12 310 ARG A N 1
ATOM 2358 C CA . ARG A 1 310 ? 12.195 7.383 3.129 1 94.12 310 ARG A CA 1
ATOM 2359 C C . ARG A 1 310 ? 11.359 8.656 3.24 1 94.12 310 ARG A C 1
ATOM 2361 O O . ARG A 1 310 ? 11.688 9.68 2.643 1 94.12 310 ARG A O 1
ATOM 2368 N N . GLY A 1 311 ? 10.258 8.578 3.973 1 91.69 311 GLY A N 1
ATOM 2369 C CA . GLY A 1 311 ? 9.406 9.734 4.176 1 91.69 311 GLY A CA 1
ATOM 2370 C C . GLY A 1 311 ? 8.695 10.18 2.91 1 91.69 311 GLY A C 1
ATOM 2371 O O . GLY A 1 311 ? 8.203 9.352 2.145 1 91.69 311 GLY A O 1
ATOM 2372 N N . GLY A 1 312 ? 8.586 11.461 2.734 1 89.38 312 GLY A N 1
ATOM 2373 C CA . GLY A 1 312 ? 7.902 12.039 1.586 1 89.38 312 GLY A CA 1
ATOM 2374 C C . GLY A 1 312 ? 8.484 11.586 0.259 1 89.38 312 GLY A C 1
ATOM 2375 O O . GLY A 1 312 ? 7.746 11.398 -0.713 1 89.38 312 GLY A O 1
ATOM 2376 N N . ARG A 1 313 ? 9.766 11.422 0.226 1 87.81 313 ARG A N 1
ATOM 2377 C CA . ARG A 1 313 ? 10.414 10.945 -0.994 1 87.81 313 ARG A CA 1
ATOM 2378 C C . ARG A 1 313 ? 9.883 9.57 -1.391 1 87.81 313 ARG A C 1
ATOM 2380 O O . ARG A 1 313 ? 9.758 9.266 -2.58 1 87.81 313 ARG A O 1
ATOM 2387 N N . GLY A 1 314 ? 9.625 8.797 -0.405 1 91.25 314 GLY A N 1
ATOM 2388 C CA . GLY A 1 314 ? 9.086 7.469 -0.661 1 91.25 314 GLY A CA 1
ATOM 2389 C C . GLY A 1 314 ? 7.656 7.492 -1.173 1 91.25 314 GLY A C 1
ATOM 2390 O O . GLY A 1 314 ? 7.219 6.562 -1.856 1 91.25 314 GLY A O 1
ATOM 2391 N N . TYR A 1 315 ? 6.965 8.523 -0.806 1 90.62 315 TYR A N 1
ATOM 2392 C CA . TYR A 1 315 ? 5.57 8.648 -1.214 1 90.62 315 TYR A CA 1
ATOM 2393 C C . TYR A 1 315 ? 5.457 9.289 -2.59 1 90.62 315 TYR A C 1
ATOM 2395 O O . TYR A 1 315 ? 4.375 9.32 -3.18 1 90.62 315 TYR A O 1
ATOM 2403 N N . HIS A 1 316 ? 6.551 9.82 -3.104 1 87 316 HIS A N 1
ATOM 2404 C CA . HIS A 1 316 ? 6.648 10.289 -4.48 1 87 316 HIS A CA 1
ATOM 2405 C C . HIS A 1 316 ? 6.742 9.125 -5.457 1 87 316 HIS A C 1
ATOM 2407 O O . HIS A 1 316 ? 7.211 8.039 -5.098 1 87 316 HIS A O 1
ATOM 2413 N N . ALA A 1 317 ? 6.18 9.43 -6.648 1 73.38 317 ALA A N 1
ATOM 2414 C CA . ALA A 1 317 ? 6.332 8.398 -7.672 1 73.38 317 ALA A CA 1
ATOM 2415 C C . ALA A 1 317 ? 7.789 7.977 -7.816 1 73.38 317 ALA A C 1
ATOM 2417 O O . ALA A 1 317 ? 8.688 8.82 -7.871 1 73.38 317 ALA A O 1
ATOM 2418 N N . GLY A 1 318 ? 8.125 6.719 -7.562 1 82.56 318 GLY A N 1
ATOM 2419 C CA . GLY A 1 318 ? 9.461 6.145 -7.602 1 82.56 318 GLY A CA 1
ATOM 2420 C C . GLY A 1 318 ? 9.5 4.699 -7.152 1 82.56 318 GLY A C 1
ATOM 2421 O O . GLY A 1 318 ? 8.5 3.982 -7.25 1 82.56 318 GLY A O 1
ATOM 2422 N N . SER A 1 319 ? 10.695 4.34 -6.715 1 84.88 319 SER A N 1
ATOM 2423 C CA . SER A 1 319 ? 10.945 2.928 -6.449 1 84.88 319 SER A CA 1
ATOM 2424 C C . SER A 1 319 ? 10.172 2.447 -5.227 1 84.88 319 SER A C 1
ATOM 2426 O O . SER A 1 319 ? 9.609 1.35 -5.23 1 84.88 319 SER A O 1
ATOM 2428 N N . THR A 1 320 ? 10.141 3.254 -4.16 1 92.06 320 THR A N 1
ATOM 2429 C CA . THR A 1 320 ? 9.43 2.848 -2.949 1 92.06 320 THR A CA 1
ATOM 2430 C C . THR A 1 320 ? 7.93 2.781 -3.197 1 92.06 320 THR A C 1
ATOM 2432 O O . THR A 1 320 ? 7.27 1.826 -2.783 1 92.06 320 THR A O 1
ATOM 2435 N N . ALA A 1 321 ? 7.398 3.777 -3.861 1 91.88 321 ALA A N 1
ATOM 2436 C CA . ALA A 1 321 ? 5.98 3.793 -4.203 1 91.88 321 ALA A CA 1
ATOM 2437 C C . ALA A 1 321 ? 5.613 2.605 -5.09 1 91.88 321 ALA A C 1
ATOM 2439 O O . ALA A 1 321 ? 4.578 1.968 -4.891 1 91.88 321 ALA A O 1
ATOM 2440 N N . LYS A 1 322 ? 6.445 2.328 -6.023 1 90.62 322 LYS A N 1
ATOM 2441 C CA . LYS A 1 322 ? 6.227 1.18 -6.898 1 90.62 322 LYS A CA 1
ATOM 2442 C C . LYS A 1 322 ? 6.23 -0.125 -6.109 1 90.62 322 LYS A C 1
ATOM 2444 O O . LYS A 1 322 ? 5.375 -0.985 -6.316 1 90.62 322 LYS A O 1
ATOM 2449 N N . ARG A 1 323 ? 7.227 -0.282 -5.227 1 94.06 323 ARG A N 1
ATOM 2450 C CA . ARG A 1 323 ? 7.352 -1.505 -4.441 1 94.06 323 ARG A CA 1
ATOM 2451 C C . ARG A 1 323 ? 6.137 -1.703 -3.541 1 94.06 323 ARG A C 1
ATOM 2453 O O . ARG A 1 323 ? 5.711 -2.836 -3.309 1 94.06 323 ARG A O 1
ATOM 2460 N N . LEU A 1 324 ? 5.645 -0.616 -3.041 1 94.44 324 LEU A N 1
ATOM 2461 C CA . LEU A 1 324 ? 4.461 -0.695 -2.191 1 94.44 324 LEU A CA 1
ATOM 2462 C C . LEU A 1 324 ? 3.264 -1.228 -2.975 1 94.44 324 LEU A C 1
ATOM 2464 O O . LEU A 1 324 ? 2.514 -2.068 -2.475 1 94.44 324 LEU A O 1
ATOM 2468 N N . ARG A 1 325 ? 3.066 -0.793 -4.195 1 92.69 325 ARG A N 1
ATOM 2469 C CA . ARG A 1 325 ? 1.978 -1.284 -5.035 1 92.69 325 ARG A CA 1
ATOM 2470 C C . ARG A 1 325 ? 2.184 -2.752 -5.395 1 92.69 325 ARG A C 1
ATOM 2472 O O . ARG A 1 325 ? 1.236 -3.541 -5.367 1 92.69 325 ARG A O 1
ATOM 2479 N N . GLU A 1 326 ? 3.395 -3.062 -5.652 1 93.88 326 GLU A N 1
ATOM 2480 C CA . GLU A 1 326 ? 3.695 -4.418 -6.102 1 93.88 326 GLU A CA 1
ATOM 2481 C C . GLU A 1 326 ? 3.557 -5.422 -4.957 1 93.88 326 GLU A C 1
ATOM 2483 O O . GLU A 1 326 ? 2.986 -6.5 -5.137 1 93.88 326 GLU A O 1
ATOM 2488 N N . VAL A 1 327 ? 4.062 -5.055 -3.809 1 97.19 327 VAL A N 1
ATOM 2489 C CA . VAL A 1 327 ? 4.105 -5.996 -2.695 1 97.19 327 VAL A CA 1
ATOM 2490 C C . VAL A 1 327 ? 2.684 -6.328 -2.246 1 97.19 327 VAL A C 1
ATOM 2492 O O . VAL A 1 327 ? 2.438 -7.402 -1.692 1 97.19 327 VAL A O 1
ATOM 2495 N N . ALA A 1 328 ? 1.731 -5.441 -2.564 1 96.38 328 ALA A N 1
ATOM 2496 C CA . ALA A 1 328 ? 0.336 -5.641 -2.184 1 96.38 328 ALA A CA 1
ATOM 2497 C C . ALA A 1 328 ? -0.265 -6.844 -2.908 1 96.38 328 ALA A C 1
ATOM 2499 O O . ALA A 1 328 ? -1.321 -7.348 -2.518 1 96.38 328 ALA A O 1
ATOM 2500 N N . PHE A 1 329 ? 0.384 -7.289 -3.92 1 96.5 329 PHE A N 1
ATOM 2501 C CA . PHE A 1 329 ? -0.095 -8.438 -4.684 1 96.5 329 PHE A CA 1
ATOM 2502 C C . PHE A 1 329 ? 0.163 -9.734 -3.93 1 96.5 329 PHE A C 1
ATOM 2504 O O . PHE A 1 329 ? -0.613 -10.688 -4.035 1 96.5 329 PHE A O 1
ATOM 2511 N N . LEU A 1 330 ? 1.17 -9.82 -3.143 1 98 330 LEU A N 1
ATOM 2512 C CA . LEU A 1 330 ? 1.688 -11.062 -2.582 1 98 330 LEU A CA 1
ATOM 2513 C C . LEU A 1 330 ? 0.67 -11.703 -1.642 1 98 330 LEU A C 1
ATOM 2515 O O . LEU A 1 330 ? 0.454 -12.914 -1.683 1 98 330 LEU A O 1
ATOM 2519 N N . PRO A 1 331 ? -0.033 -10.922 -0.823 1 97.38 331 PRO A N 1
ATOM 2520 C CA . PRO A 1 331 ? -1.001 -11.539 0.083 1 97.38 331 PRO A CA 1
ATOM 2521 C C . PRO A 1 331 ? -2.182 -12.172 -0.656 1 97.38 331 PRO A C 1
ATOM 2523 O O . PRO A 1 331 ? -2.852 -13.055 -0.118 1 97.38 331 PRO A O 1
ATOM 2526 N N . VAL A 1 332 ? -2.457 -11.734 -1.903 1 95.06 332 VAL A N 1
ATOM 2527 C CA . VAL A 1 332 ? -3.666 -12.188 -2.586 1 95.06 332 VAL A CA 1
ATOM 2528 C C . VAL A 1 332 ? -3.295 -13.164 -3.703 1 95.06 332 VAL A C 1
ATOM 2530 O O . VAL A 1 332 ? -4.172 -13.727 -4.363 1 95.06 332 VAL A O 1
ATOM 2533 N N . LEU A 1 333 ? -2.006 -13.344 -3.898 1 95.69 333 LEU A N 1
ATOM 2534 C CA . LEU A 1 333 ? -1.504 -14.312 -4.867 1 95.69 333 LEU A CA 1
ATOM 2535 C C . LEU A 1 333 ? -1.869 -15.734 -4.449 1 95.69 333 LEU A C 1
ATOM 2537 O O . LEU A 1 333 ? -1.606 -16.141 -3.316 1 95.69 333 LEU A O 1
ATOM 2541 N N . THR A 1 334 ? -2.498 -16.484 -5.348 1 94.31 334 THR A N 1
ATOM 2542 C CA . THR A 1 334 ? -2.914 -17.859 -5.055 1 94.31 334 THR A CA 1
ATOM 2543 C C . THR A 1 334 ? -1.699 -18.766 -4.883 1 94.31 334 THR A C 1
ATOM 2545 O O . THR A 1 334 ? -0.796 -18.766 -5.719 1 94.31 334 THR A O 1
ATOM 2548 N N . PRO A 1 335 ? -1.718 -19.562 -3.867 1 95.5 335 PRO A N 1
ATOM 2549 C CA . PRO A 1 335 ? -2.662 -19.5 -2.75 1 95.5 335 PRO A CA 1
ATOM 2550 C C . PRO A 1 335 ? -2.459 -18.281 -1.863 1 95.5 335 PRO A C 1
ATOM 2552 O O . PRO A 1 335 ? -1.338 -18 -1.425 1 95.5 335 PRO A O 1
ATOM 2555 N N . SER A 1 336 ? -3.541 -17.562 -1.646 1 96.06 336 SER A N 1
ATOM 2556 C CA . SER A 1 336 ? -3.488 -16.328 -0.856 1 96.06 336 SER A CA 1
ATOM 2557 C C . SER A 1 336 ? -3.17 -16.625 0.606 1 96.06 336 SER A C 1
ATOM 2559 O O . SER A 1 336 ? -3.211 -17.781 1.033 1 96.06 336 SER A O 1
ATOM 2561 N N . LEU A 1 337 ? -2.807 -15.594 1.339 1 97 337 LEU A N 1
ATOM 2562 C CA . LEU A 1 337 ? -2.57 -15.781 2.766 1 97 337 LEU A CA 1
ATOM 2563 C C . LEU A 1 337 ? -3.791 -16.391 3.443 1 97 337 LEU A C 1
ATOM 2565 O O . LEU A 1 337 ? -3.656 -17.281 4.289 1 97 337 LEU A O 1
ATOM 2569 N N . VAL A 1 338 ? -4.973 -15.945 3.061 1 95.56 338 VAL A N 1
ATOM 2570 C CA . VAL A 1 338 ? -6.215 -16.453 3.629 1 95.56 338 VAL A CA 1
ATOM 2571 C C . VAL A 1 338 ? -6.352 -17.938 3.328 1 95.56 338 VAL A C 1
ATOM 2573 O O . VAL A 1 338 ? -6.695 -18.734 4.211 1 95.56 338 VAL A O 1
ATOM 2576 N N . GLN A 1 339 ? -6.09 -18.312 2.102 1 94.62 339 GLN A N 1
ATOM 2577 C CA . GLN A 1 339 ? -6.176 -19.703 1.7 1 94.62 339 GLN A CA 1
ATOM 2578 C C . GLN A 1 339 ? -5.168 -20.562 2.465 1 94.62 339 GLN A C 1
ATOM 2580 O O . GLN A 1 339 ? -5.496 -21.656 2.916 1 94.62 339 GLN A O 1
ATOM 2585 N N . LEU A 1 340 ? -3.955 -20.078 2.562 1 96.19 340 LEU A N 1
ATOM 2586 C CA . LEU A 1 340 ? -2.908 -20.812 3.26 1 96.19 340 LEU A CA 1
ATOM 2587 C C . LEU A 1 340 ? -3.242 -20.969 4.742 1 96.19 340 LEU A C 1
ATOM 2589 O O . LEU A 1 340 ? -3.049 -22.031 5.32 1 96.19 340 LEU A O 1
ATOM 2593 N N . GLU A 1 341 ? -3.709 -19.875 5.336 1 95.62 341 GLU A N 1
ATOM 2594 C CA . GLU A 1 341 ? -4.102 -19.938 6.738 1 95.62 341 GLU A CA 1
ATOM 2595 C C . GLU A 1 341 ? -5.25 -20.922 6.949 1 95.62 341 GLU A C 1
ATOM 2597 O O . GLU A 1 341 ? -5.277 -21.656 7.941 1 95.62 341 GLU A O 1
ATOM 2602 N N . ARG A 1 342 ? -6.176 -20.906 6.074 1 93.25 342 ARG A N 1
ATOM 2603 C CA . ARG A 1 342 ? -7.277 -21.859 6.145 1 93.25 342 ARG A CA 1
ATOM 2604 C C . ARG A 1 342 ? -6.77 -23.297 6.051 1 93.25 342 ARG A C 1
ATOM 2606 O O . ARG A 1 342 ? -7.223 -24.172 6.797 1 93.25 342 ARG A O 1
ATOM 2613 N N . GLU A 1 343 ? -5.859 -23.5 5.09 1 91.56 343 GLU A N 1
ATOM 2614 C CA . GLU A 1 343 ? -5.293 -24.844 4.922 1 91.56 343 GLU A CA 1
ATOM 2615 C C . GLU A 1 343 ? -4.566 -25.297 6.188 1 91.56 343 GLU A C 1
ATOM 2617 O O . GLU A 1 343 ? -4.605 -26.469 6.543 1 91.56 343 GLU A O 1
ATOM 2622 N N . LEU A 1 344 ? -3.859 -24.375 6.793 1 93.81 344 LEU A N 1
ATOM 2623 C CA . LEU A 1 344 ? -3.141 -24.703 8.023 1 93.81 344 LEU A CA 1
ATOM 2624 C C . LEU A 1 344 ? -4.109 -25.047 9.148 1 93.81 344 LEU A C 1
ATOM 2626 O O . LEU A 1 344 ? -3.85 -25.953 9.945 1 93.81 344 LEU A O 1
ATOM 2630 N N . GLN A 1 345 ? -5.227 -24.328 9.227 1 89.69 345 GLN A N 1
ATOM 2631 C CA . GLN A 1 345 ? -6.238 -24.625 10.242 1 89.69 345 GLN A CA 1
ATOM 2632 C C . GLN A 1 345 ? -6.895 -25.969 10 1 89.69 345 GLN A C 1
ATOM 2634 O O . GLN A 1 345 ? -7.145 -26.734 10.945 1 89.69 345 GLN A O 1
ATOM 2639 N N . ARG A 1 346 ? -7.203 -26.25 8.797 1 84.44 346 ARG A N 1
ATOM 2640 C CA . ARG A 1 346 ? -7.852 -27.5 8.43 1 84.44 346 ARG A CA 1
ATOM 2641 C C . ARG A 1 346 ? -6.961 -28.688 8.766 1 84.44 346 ARG A C 1
ATOM 2643 O O . ARG A 1 346 ? -7.434 -29.688 9.312 1 84.44 346 ARG A O 1
ATOM 2650 N N . THR A 1 347 ? -5.754 -28.594 8.469 1 79.31 347 THR A N 1
ATOM 2651 C CA . THR A 1 347 ? -4.855 -29.719 8.656 1 79.31 347 THR A CA 1
ATOM 2652 C C . THR A 1 347 ? -4.52 -29.906 10.133 1 79.31 347 THR A C 1
ATOM 2654 O O . THR A 1 347 ? -4.129 -31 10.555 1 79.31 347 THR A O 1
ATOM 2657 N N . ALA A 1 348 ? -4.562 -28.797 10.812 1 78 348 ALA A N 1
ATOM 2658 C CA . ALA A 1 348 ? -4.344 -28.922 12.25 1 78 348 ALA A CA 1
ATOM 2659 C C . ALA A 1 348 ? -5.477 -29.688 12.922 1 78 348 ALA A C 1
ATOM 2661 O O . ALA A 1 348 ? -5.242 -30.484 13.836 1 78 348 ALA A O 1
ATOM 2662 N N . VAL A 1 349 ? -6.578 -29.5 12.477 1 69.69 349 VAL A N 1
ATOM 2663 C CA . VAL A 1 349 ? -7.73 -30.203 13.039 1 69.69 349 VAL A CA 1
ATOM 2664 C C . VAL A 1 349 ? -7.684 -31.672 12.656 1 69.69 349 VAL A C 1
ATOM 2666 O O . VAL A 1 349 ? -7.961 -32.531 13.484 1 69.69 349 VAL A O 1
ATOM 2669 N N . GLU A 1 350 ? -7.215 -31.938 11.391 1 65.12 350 GLU A N 1
ATOM 2670 C CA . GLU A 1 350 ? -7.125 -33.312 10.93 1 65.12 350 GLU A CA 1
ATOM 2671 C C . GLU A 1 350 ? -6.023 -34.062 11.664 1 65.12 350 GLU A C 1
ATOM 2673 O O . GLU A 1 350 ? -6.152 -35.281 11.914 1 65.12 350 GLU A O 1
ATOM 2678 N N . ALA A 1 351 ? -4.973 -33.5 12.008 1 62.12 351 ALA A N 1
ATOM 2679 C CA . ALA A 1 351 ? -3.889 -34.125 12.758 1 62.12 351 ALA A CA 1
ATOM 2680 C C . ALA A 1 351 ? -4.289 -34.344 14.219 1 62.12 351 ALA A C 1
ATOM 2682 O O . ALA A 1 351 ? -3.857 -35.312 14.852 1 62.12 351 ALA A O 1
ATOM 2683 N N . ALA A 1 352 ? -5.16 -33.562 14.805 1 62.69 352 ALA A N 1
ATOM 2684 C CA . ALA A 1 352 ? -5.586 -33.656 16.203 1 62.69 352 ALA A CA 1
ATOM 2685 C C . ALA A 1 352 ? -6.758 -34.625 16.359 1 62.69 352 ALA A C 1
ATOM 2687 O O . ALA A 1 352 ? -7.027 -35.094 17.469 1 62.69 352 ALA A O 1
ATOM 2688 N N . ALA A 1 353 ? -7.371 -35 15.305 1 57.53 353 ALA A N 1
ATOM 2689 C CA . ALA A 1 353 ? -8.445 -35.969 15.375 1 57.53 353 ALA A CA 1
ATOM 2690 C C . ALA A 1 353 ? -7.91 -37.406 15.219 1 57.53 353 ALA A C 1
ATOM 2692 O O . ALA A 1 353 ? -8.531 -38.375 15.672 1 57.53 353 ALA A O 1
ATOM 2693 N N . MET B 1 1 ? -27.547 20.719 4.859 1 69.81 1 MET B N 1
ATOM 2694 C CA . MET B 1 1 ? -27.328 19.469 4.121 1 69.81 1 MET B CA 1
ATOM 2695 C C . MET B 1 1 ? -27.156 18.297 5.074 1 69.81 1 MET B C 1
ATOM 2697 O O . MET B 1 1 ? -26.375 18.359 6.016 1 69.81 1 MET B O 1
ATOM 2701 N N . PRO B 1 2 ? -28 17.312 4.867 1 77.81 2 PRO B N 1
ATOM 2702 C CA . PRO B 1 2 ? -27.844 16.156 5.754 1 77.81 2 PRO B CA 1
ATOM 2703 C C . PRO B 1 2 ? -26.484 15.469 5.586 1 77.81 2 PRO B C 1
ATOM 2705 O O . PRO B 1 2 ? -25.906 15.5 4.496 1 77.81 2 PRO B O 1
ATOM 2708 N N . THR B 1 3 ? -25.969 15.055 6.691 1 86.25 3 THR B N 1
ATOM 2709 C CA . THR B 1 3 ? -24.656 14.414 6.73 1 86.25 3 THR B CA 1
ATOM 2710 C C . THR B 1 3 ? -24.562 13.32 5.672 1 86.25 3 THR B C 1
ATOM 2712 O O . THR B 1 3 ? -23.578 13.25 4.934 1 86.25 3 THR B O 1
ATOM 2715 N N . ALA B 1 4 ? -25.609 12.555 5.609 1 87.62 4 ALA B N 1
ATOM 2716 C CA . ALA B 1 4 ? -25.594 11.445 4.656 1 87.62 4 ALA B CA 1
ATOM 2717 C C . ALA B 1 4 ? -25.5 11.953 3.223 1 87.62 4 ALA B C 1
ATOM 2719 O O . ALA B 1 4 ? -24.797 11.367 2.395 1 87.62 4 ALA B O 1
ATOM 2720 N N . THR B 1 5 ? -26.25 13.016 2.959 1 90 5 THR B N 1
ATOM 2721 C CA . THR B 1 5 ? -26.234 13.609 1.627 1 90 5 THR B CA 1
ATOM 2722 C C . THR B 1 5 ? -24.844 14.148 1.297 1 90 5 THR B C 1
ATOM 2724 O O . THR B 1 5 ? -24.328 13.938 0.194 1 90 5 THR B O 1
ATOM 2727 N N . LEU B 1 6 ? -24.234 14.805 2.256 1 93.31 6 LEU B N 1
ATOM 2728 C CA . LEU B 1 6 ? -22.891 15.352 2.078 1 93.31 6 LEU B CA 1
ATOM 2729 C C . LEU B 1 6 ? -21.891 14.242 1.759 1 93.31 6 LEU B C 1
ATOM 2731 O O . LEU B 1 6 ? -21.156 14.32 0.77 1 93.31 6 LEU B O 1
ATOM 2735 N N . LEU B 1 7 ? -21.891 13.227 2.527 1 94.94 7 LEU B N 1
ATOM 2736 C CA . LEU B 1 7 ? -20.906 12.148 2.391 1 94.94 7 LEU B CA 1
ATOM 2737 C C . LEU B 1 7 ? -21.109 11.391 1.083 1 94.94 7 LEU B C 1
ATOM 2739 O O . LEU B 1 7 ? -20.141 10.992 0.431 1 94.94 7 LEU B O 1
ATOM 2743 N N . ASN B 1 8 ? -22.359 11.195 0.69 1 92.88 8 ASN B N 1
ATOM 2744 C CA . ASN B 1 8 ? -22.641 10.562 -0.591 1 92.88 8 ASN B CA 1
ATOM 2745 C C . ASN B 1 8 ? -22.125 11.398 -1.759 1 92.88 8 ASN B C 1
ATOM 2747 O O . ASN B 1 8 ? -21.625 10.844 -2.744 1 92.88 8 ASN B O 1
ATOM 2751 N N . GLU B 1 9 ? -22.328 12.648 -1.631 1 91.38 9 GLU B N 1
ATOM 2752 C CA . GLU B 1 9 ? -21.859 13.539 -2.688 1 91.38 9 GLU B CA 1
ATOM 2753 C C . GLU B 1 9 ? -20.328 13.523 -2.783 1 91.38 9 GLU B C 1
ATOM 2755 O O . GLU B 1 9 ? -19.766 13.523 -3.883 1 91.38 9 GLU B O 1
ATOM 2760 N N . ILE B 1 10 ? -19.719 13.547 -1.667 1 90.81 10 ILE B N 1
ATOM 2761 C CA . ILE B 1 10 ? -18.25 13.5 -1.646 1 90.81 10 ILE B CA 1
ATOM 2762 C C . ILE B 1 10 ? -17.781 12.18 -2.238 1 90.81 10 ILE B C 1
ATOM 2764 O O . ILE B 1 10 ? -16.828 12.156 -3.023 1 90.81 10 ILE B O 1
ATOM 2768 N N . GLN B 1 11 ? -18.422 11.141 -1.888 1 89.12 11 GLN B N 1
ATOM 2769 C CA . GLN B 1 11 ? -18.078 9.828 -2.424 1 89.12 11 GLN B CA 1
ATOM 2770 C C . GLN B 1 11 ? -18.219 9.797 -3.943 1 89.12 11 GLN B C 1
ATOM 2772 O O . GLN B 1 11 ? -17.359 9.258 -4.641 1 89.12 11 GLN B O 1
ATOM 2777 N N . ALA B 1 12 ? -19.281 10.32 -4.41 1 87.06 12 ALA B N 1
ATOM 2778 C CA . ALA B 1 12 ? -19.547 10.336 -5.844 1 87.06 12 ALA B CA 1
ATOM 2779 C C . ALA B 1 12 ? -18.5 11.148 -6.59 1 87.06 12 ALA B C 1
ATOM 2781 O O . ALA B 1 12 ? -18.016 10.734 -7.652 1 87.06 12 ALA B O 1
ATOM 2782 N N . LEU B 1 13 ? -18.125 12.266 -6.047 1 83.88 13 LEU B N 1
ATOM 2783 C CA . LEU B 1 13 ? -17.125 13.125 -6.676 1 83.88 13 LEU B CA 1
ATOM 2784 C C . LEU B 1 13 ? -15.758 12.453 -6.68 1 83.88 13 LEU B C 1
ATOM 2786 O O . LEU B 1 13 ? -15.008 12.562 -7.652 1 83.88 13 LEU B O 1
ATOM 2790 N N . SER B 1 14 ? -15.5 11.781 -5.586 1 80.81 14 SER B N 1
ATOM 2791 C CA . SER B 1 14 ? -14.211 11.117 -5.457 1 80.81 14 SER B CA 1
ATOM 2792 C C . SER B 1 14 ? -14.094 9.93 -6.41 1 80.81 14 SER B C 1
ATOM 2794 O O . SER B 1 14 ? -13.016 9.641 -6.926 1 80.81 14 SER B O 1
ATOM 2796 N N . ALA B 1 15 ? -15.133 9.258 -6.574 1 76.5 15 ALA B N 1
ATOM 2797 C CA . ALA B 1 15 ? -15.164 8.086 -7.445 1 76.5 15 ALA B CA 1
ATOM 2798 C C . ALA B 1 15 ? -15.07 8.492 -8.914 1 76.5 15 ALA B C 1
ATOM 2800 O O . ALA B 1 15 ? -14.531 7.742 -9.734 1 76.5 15 ALA B O 1
ATOM 2801 N N . ALA B 1 16 ? -15.562 9.578 -9.234 1 72.38 16 ALA B N 1
ATOM 2802 C CA . ALA B 1 16 ? -15.648 10.016 -10.633 1 72.38 16 ALA B CA 1
ATOM 2803 C C . ALA B 1 16 ? -14.273 10.406 -11.164 1 72.38 16 ALA B C 1
ATOM 2805 O O . ALA B 1 16 ? -14.031 10.328 -12.375 1 72.38 16 ALA B O 1
ATOM 2806 N N . ASP B 1 17 ? -13.367 10.852 -10.359 1 63.97 17 ASP B N 1
ATOM 2807 C CA . ASP B 1 17 ? -12.047 11.258 -10.82 1 63.97 17 ASP B CA 1
ATOM 2808 C C . ASP B 1 17 ? -10.961 10.805 -9.852 1 63.97 17 ASP B C 1
ATOM 2810 O O . ASP B 1 17 ? -10.523 11.578 -8.984 1 63.97 17 ASP B O 1
ATOM 2814 N N . PRO B 1 18 ? -10.625 9.531 -10.203 1 55.88 18 PRO B N 1
ATOM 2815 C CA . PRO B 1 18 ? -9.648 9.055 -9.219 1 55.88 18 PRO B CA 1
ATOM 2816 C C . PRO B 1 18 ? -8.414 9.953 -9.125 1 55.88 18 PRO B C 1
ATOM 2818 O O . PRO B 1 18 ? -7.77 10.016 -8.078 1 55.88 18 PRO B O 1
ATOM 2821 N N . GLU B 1 19 ? -8.156 10.57 -10.328 1 55.56 19 GLU B N 1
ATOM 2822 C CA . GLU B 1 19 ? -7.008 11.469 -10.281 1 55.56 19 GLU B CA 1
ATOM 2823 C C . GLU B 1 19 ? -7.395 12.836 -9.727 1 55.56 19 GLU B C 1
ATOM 2825 O O . GLU B 1 19 ? -6.531 13.672 -9.461 1 55.56 19 GLU B O 1
ATOM 2830 N N . HIS B 1 20 ? -8.602 12.953 -9.203 1 53.53 20 HIS B N 1
ATOM 2831 C CA . HIS B 1 20 ? -9.328 14.023 -8.539 1 53.53 20 HIS B CA 1
ATOM 2832 C C . HIS B 1 20 ? -8.516 15.32 -8.531 1 53.53 20 HIS B C 1
ATOM 2834 O O . HIS B 1 20 ? -8.438 16 -7.516 1 53.53 20 HIS B O 1
ATOM 2840 N N . ARG B 1 21 ? -7.746 15.68 -9.578 1 53.12 21 ARG B N 1
ATOM 2841 C CA . ARG B 1 21 ? -6.836 16.828 -9.531 1 53.12 21 ARG B CA 1
ATOM 2842 C C . ARG B 1 21 ? -7.59 18.109 -9.188 1 53.12 21 ARG B C 1
ATOM 2844 O O . ARG B 1 21 ? -7.121 18.906 -8.375 1 53.12 21 ARG B O 1
ATOM 2851 N N . SER B 1 22 ? -8.625 18.391 -9.797 1 54.59 22 SER B N 1
ATOM 2852 C CA . SER B 1 22 ? -9.273 19.703 -9.773 1 54.59 22 SER B CA 1
ATOM 2853 C C . SER B 1 22 ? -10.438 19.734 -8.797 1 54.59 22 SER B C 1
ATOM 2855 O O . SER B 1 22 ? -11.094 20.766 -8.633 1 54.59 22 SER B O 1
ATOM 2857 N N . GLN B 1 23 ? -10.43 18.797 -7.703 1 64.56 23 GLN B N 1
ATOM 2858 C CA . GLN B 1 23 ? -11.734 18.688 -7.062 1 64.56 23 GLN B CA 1
ATOM 2859 C C . GLN B 1 23 ? -11.648 19.016 -5.574 1 64.56 23 GLN B C 1
ATOM 2861 O O . GLN B 1 23 ? -12.664 19.078 -4.887 1 64.56 23 GLN B O 1
ATOM 2866 N N . SER B 1 24 ? -10.469 19.562 -5.176 1 77.75 24 SER B N 1
ATOM 2867 C CA . SER B 1 24 ? -10.367 19.766 -3.732 1 77.75 24 SER B CA 1
ATOM 2868 C C . SER B 1 24 ? -11.242 20.938 -3.279 1 77.75 24 SER B C 1
ATOM 2870 O O . SER B 1 24 ? -11.945 20.828 -2.275 1 77.75 24 SER B O 1
ATOM 2872 N N . LEU B 1 25 ? -11.258 21.953 -4.098 1 85.38 25 LEU B N 1
ATOM 2873 C CA . LEU B 1 25 ? -12.039 23.125 -3.699 1 85.38 25 LEU B CA 1
ATOM 2874 C C . LEU B 1 25 ? -13.531 22.812 -3.748 1 85.38 25 LEU B C 1
ATOM 2876 O O . LEU B 1 25 ? -14.297 23.312 -2.918 1 85.38 25 LEU B O 1
ATOM 2880 N N . ASP B 1 26 ? -13.906 21.984 -4.676 1 87.94 26 ASP B N 1
ATOM 2881 C CA . ASP B 1 26 ? -15.305 21.578 -4.762 1 87.94 26 ASP B CA 1
ATOM 2882 C C . ASP B 1 26 ? -15.727 20.797 -3.521 1 87.94 26 ASP B C 1
ATOM 2884 O O . ASP B 1 26 ? -16.797 21.031 -2.973 1 87.94 26 ASP B O 1
ATOM 2888 N N . ILE B 1 27 ? -14.867 19.969 -3.117 1 91.31 27 ILE B N 1
ATOM 2889 C CA . ILE B 1 27 ? -15.141 19.156 -1.938 1 91.31 27 ILE B CA 1
ATOM 2890 C C . ILE B 1 27 ? -15.188 20.047 -0.697 1 91.31 27 ILE B C 1
ATOM 2892 O O . ILE B 1 27 ? -16.078 19.891 0.147 1 91.31 27 ILE B O 1
ATOM 2896 N N . LEU B 1 28 ? -14.281 20.953 -0.617 1 94.62 28 LEU B N 1
ATOM 2897 C CA . LEU B 1 28 ? -14.234 21.875 0.522 1 94.62 28 LEU B CA 1
ATOM 2898 C C . LEU B 1 28 ? -15.484 22.734 0.57 1 94.62 28 LEU B C 1
ATOM 2900 O O . LEU B 1 28 ? -15.992 23.047 1.65 1 94.62 28 LEU B O 1
ATOM 2904 N N . GLN B 1 29 ? -15.93 23.109 -0.59 1 94.12 29 GLN B N 1
ATOM 2905 C CA . GLN B 1 29 ? -17.125 23.938 -0.651 1 94.12 29 GLN B CA 1
ATOM 2906 C C . GLN B 1 29 ? -18.359 23.156 -0.185 1 94.12 29 GLN B C 1
ATOM 2908 O O . GLN B 1 29 ? -19.234 23.719 0.476 1 94.12 29 GLN B O 1
ATOM 2913 N N . LEU B 1 30 ? -18.406 21.906 -0.565 1 94.25 30 LEU B N 1
ATOM 2914 C CA . LEU B 1 30 ? -19.484 21.062 -0.07 1 94.25 30 LEU B CA 1
ATOM 2915 C C . LEU B 1 30 ? -19.438 20.953 1.45 1 94.25 30 LEU B C 1
ATOM 2917 O O . LEU B 1 30 ? -20.484 21.031 2.113 1 94.25 30 LEU B O 1
ATOM 2921 N N . ILE B 1 31 ? -18.281 20.797 2.021 1 96.56 31 ILE B N 1
ATOM 2922 C CA . ILE B 1 31 ? -18.094 20.688 3.463 1 96.56 31 ILE B CA 1
ATOM 2923 C C . ILE B 1 31 ? -18.469 22 4.141 1 96.56 31 ILE B C 1
ATOM 2925 O O . ILE B 1 31 ? -19.109 22 5.195 1 96.56 31 ILE B O 1
ATOM 2929 N N . ALA B 1 32 ? -18.078 23.094 3.512 1 96.44 32 ALA B N 1
ATOM 2930 C CA . ALA B 1 32 ? -18.406 24.438 4.02 1 96.44 32 ALA B CA 1
ATOM 2931 C C . ALA B 1 32 ? -19.922 24.656 4.047 1 96.44 32 ALA B C 1
ATOM 2933 O O . ALA B 1 32 ? -20.453 25.172 5.023 1 96.44 32 ALA B O 1
ATOM 2934 N N . GLN B 1 33 ? -20.562 24.234 2.949 1 95 33 GLN B N 1
ATOM 2935 C CA . GLN B 1 33 ? -22.016 24.406 2.836 1 95 33 GLN B CA 1
ATOM 2936 C C . GLN B 1 33 ? -22.734 23.625 3.934 1 95 33 GLN B C 1
ATOM 2938 O O . GLN B 1 33 ? -23.797 24.062 4.402 1 95 33 GLN B O 1
ATOM 2943 N N . ALA B 1 34 ? -22.141 22.562 4.328 1 96.12 34 ALA B N 1
ATOM 2944 C CA . ALA B 1 34 ? -22.719 21.75 5.395 1 96.12 34 ALA B CA 1
ATOM 2945 C C . ALA B 1 34 ? -22.422 22.344 6.766 1 96.12 34 ALA B C 1
ATOM 2947 O O . ALA B 1 34 ? -22.938 21.875 7.781 1 96.12 34 ALA B O 1
ATOM 2948 N N . GLY B 1 35 ? -21.594 23.359 6.824 1 96 35 GLY B N 1
ATOM 2949 C CA . GLY B 1 35 ? -21.234 24.031 8.07 1 96 35 GLY B CA 1
ATOM 2950 C C . GLY B 1 35 ? -20.156 23.312 8.844 1 96 35 GLY B C 1
ATOM 2951 O O . GLY B 1 35 ? -19.859 23.672 9.992 1 96 35 GLY B O 1
ATOM 2952 N N . TRP B 1 36 ? -19.5 22.344 8.258 1 97.75 36 TRP B N 1
ATOM 2953 C CA . TRP B 1 36 ? -18.594 21.484 8.992 1 97.75 36 TRP B CA 1
ATOM 2954 C C . TRP B 1 36 ? -17.25 22.172 9.219 1 97.75 36 TRP B C 1
ATOM 2956 O O . TRP B 1 36 ? -16.516 21.828 10.156 1 97.75 36 TRP B O 1
ATOM 2966 N N . LEU B 1 37 ? -16.906 23.156 8.406 1 98.06 37 LEU B N 1
ATOM 2967 C CA . LEU B 1 37 ? -15.648 23.875 8.602 1 98.06 37 LEU B CA 1
ATOM 2968 C C . LEU B 1 37 ? -15.711 24.75 9.852 1 98.06 37 LEU B C 1
ATOM 2970 O O . LEU B 1 37 ? -14.68 25.172 10.375 1 98.06 37 LEU B O 1
ATOM 2974 N N . GLY B 1 38 ? -16.906 25.062 10.32 1 97.81 38 GLY B N 1
ATOM 2975 C CA . GLY B 1 38 ? -17.094 25.938 11.469 1 97.81 38 GLY B CA 1
ATOM 2976 C C . GLY B 1 38 ? -17.25 25.188 12.773 1 97.81 38 GLY B C 1
ATOM 2977 O O . GLY B 1 38 ? -17.359 25.797 13.836 1 97.81 38 GLY B O 1
ATOM 2978 N N . LEU B 1 39 ? -17.219 23.844 12.727 1 97.56 39 LEU B N 1
ATOM 2979 C CA . LEU B 1 39 ? -17.406 23.047 13.93 1 97.56 39 LEU B CA 1
ATOM 2980 C C . LEU B 1 39 ? -16.281 23.312 14.938 1 97.56 39 LEU B C 1
ATOM 2982 O O . LEU B 1 39 ? -15.109 23.312 14.578 1 97.56 39 LEU B O 1
ATOM 2986 N N . GLY B 1 40 ? -16.719 23.484 16.234 1 96.44 40 GLY B N 1
ATOM 2987 C CA . GLY B 1 40 ? -15.766 23.703 17.297 1 96.44 40 GLY B CA 1
ATOM 2988 C C . GLY B 1 40 ? -15.273 25.141 17.375 1 96.44 40 GLY B C 1
ATOM 2989 O O . GLY B 1 40 ? -14.375 25.438 18.156 1 96.44 40 GLY B O 1
ATOM 2990 N N . ILE B 1 41 ? -15.75 26.031 16.531 1 97.06 41 ILE B N 1
ATOM 2991 C CA . ILE B 1 41 ? -15.406 27.453 16.547 1 97.06 41 ILE B CA 1
ATOM 2992 C C . ILE B 1 41 ? -16.562 28.266 17.141 1 97.06 41 ILE B C 1
ATOM 2994 O O . ILE B 1 41 ? -17.719 28.031 16.797 1 97.06 41 ILE B O 1
ATOM 2998 N N . ASP B 1 42 ? -16.219 29.219 17.984 1 95.81 42 ASP B N 1
ATOM 2999 C CA . ASP B 1 42 ? -17.219 30.078 18.625 1 95.81 42 ASP B CA 1
ATOM 3000 C C . ASP B 1 42 ? -18.078 30.797 17.594 1 95.81 42 ASP B C 1
ATOM 3002 O O . ASP B 1 42 ? -17.562 31.266 16.578 1 95.81 42 ASP B O 1
ATOM 3006 N N . ARG B 1 43 ? -19.344 30.875 17.844 1 95.62 43 ARG B N 1
ATOM 3007 C CA . ARG B 1 43 ? -20.266 31.531 16.922 1 95.62 43 ARG B CA 1
ATOM 3008 C C . ARG B 1 43 ? -19.906 33 16.719 1 95.62 43 ARG B C 1
ATOM 3010 O O . ARG B 1 43 ? -20.094 33.531 15.625 1 95.62 43 ARG B O 1
ATOM 3017 N N . GLN B 1 44 ? -19.359 33.594 17.719 1 94 44 GLN B N 1
ATOM 3018 C CA . GLN B 1 44 ? -18.938 35 17.641 1 94 44 GLN B CA 1
ATOM 3019 C C . GLN B 1 44 ? -17.812 35.188 16.641 1 94 44 GLN B C 1
ATOM 3021 O O . GLN B 1 44 ? -17.625 36.281 16.094 1 94 44 GLN B O 1
ATOM 3026 N N . GLN B 1 45 ? -17.156 34.125 16.375 1 93.56 45 GLN B N 1
ATOM 3027 C CA . GLN B 1 45 ? -16.047 34.188 15.43 1 93.56 45 GLN B CA 1
ATOM 3028 C C . GLN B 1 45 ? -16.469 33.625 14.07 1 93.56 45 GLN B C 1
ATOM 3030 O O . GLN B 1 45 ? -15.625 33.375 13.203 1 93.56 45 GLN B O 1
ATOM 3035 N N . GLY B 1 46 ? -17.797 33.344 13.938 1 93.19 46 GLY B N 1
ATOM 3036 C CA . GLY B 1 46 ? -18.312 32.875 12.664 1 93.19 46 GLY B CA 1
ATOM 3037 C C . GLY B 1 46 ? -18.438 31.344 12.617 1 93.19 46 GLY B C 1
ATOM 3038 O O . GLY B 1 46 ? -18.781 30.781 11.578 1 93.19 46 GLY B O 1
ATOM 3039 N N . GLY B 1 47 ? -18.125 30.734 13.695 1 95.88 47 GLY B N 1
ATOM 3040 C CA . GLY B 1 47 ? -18.219 29.297 13.734 1 95.88 47 GLY B CA 1
ATOM 3041 C C . GLY B 1 47 ? -19.625 28.797 14.016 1 95.88 47 GLY B C 1
ATOM 3042 O O . GLY B 1 47 ? -20.594 29.562 13.945 1 95.88 47 GLY B O 1
ATOM 3043 N N . ASN B 1 48 ? -19.75 27.484 14.102 1 95.25 48 ASN B N 1
ATOM 3044 C CA . ASN B 1 48 ? -21.031 26.844 14.344 1 95.25 48 ASN B CA 1
ATOM 3045 C C . ASN B 1 48 ? -21.125 26.266 15.75 1 95.25 48 ASN B C 1
ATOM 3047 O O . ASN B 1 48 ? -22.062 25.531 16.078 1 95.25 48 ASN B O 1
ATOM 3051 N N . GLY B 1 49 ? -20.172 26.625 16.547 1 95.56 49 GLY B N 1
ATOM 3052 C CA . GLY B 1 49 ? -20.141 26.094 17.906 1 95.56 49 GLY B CA 1
ATOM 3053 C C . GLY B 1 49 ? -19.703 24.656 17.984 1 95.56 49 GLY B C 1
ATOM 3054 O O . GLY B 1 49 ? -19.047 24.141 17.062 1 95.56 49 GLY B O 1
ATOM 3055 N N . GLY B 1 50 ? -19.859 24.094 19.172 1 95.56 50 GLY B N 1
ATOM 3056 C CA . GLY B 1 50 ? -19.406 22.734 19.359 1 95.56 50 GLY B CA 1
ATOM 3057 C C . GLY B 1 50 ? -17.984 22.641 19.891 1 95.56 50 GLY B C 1
ATOM 3058 O O . GLY B 1 50 ? -17.484 23.578 20.484 1 95.56 50 GLY B O 1
ATOM 3059 N N . SER B 1 51 ? -17.469 21.406 19.688 1 95.44 51 SER B N 1
ATOM 3060 C CA . SER B 1 51 ? -16.156 21.125 20.281 1 95.44 51 SER B CA 1
ATOM 3061 C C . SER B 1 51 ? -15.141 20.75 19.203 1 95.44 51 SER B C 1
ATOM 3063 O O . SER B 1 51 ? -15.508 20.516 18.047 1 95.44 51 SER B O 1
ATOM 3065 N N . ILE B 1 52 ? -13.914 20.703 19.625 1 96.31 52 ILE B N 1
ATOM 3066 C CA . ILE B 1 52 ? -12.836 20.234 18.75 1 96.31 52 ILE B CA 1
ATOM 3067 C C . ILE B 1 52 ? -13.133 18.797 18.312 1 96.31 52 ILE B C 1
ATOM 3069 O O . ILE B 1 52 ? -12.844 18.422 17.172 1 96.31 52 ILE B O 1
ATOM 3073 N N . LEU B 1 53 ? -13.711 18.031 19.234 1 97.88 53 LEU B N 1
ATOM 3074 C CA . LEU B 1 53 ? -14.055 16.641 18.922 1 97.88 53 LEU B CA 1
ATOM 3075 C C . LEU B 1 53 ? -15.039 16.578 17.766 1 97.88 53 LEU B C 1
ATOM 3077 O O . LEU B 1 53 ? -14.969 15.664 16.938 1 97.88 53 LEU B O 1
ATOM 3081 N N . ASP B 1 54 ? -15.984 17.531 17.703 1 97.81 54 ASP B N 1
ATOM 3082 C CA . ASP B 1 54 ? -16.938 17.562 16.594 1 97.81 54 ASP B CA 1
ATOM 3083 C C . ASP B 1 54 ? -16.219 17.719 15.266 1 97.81 54 ASP B C 1
ATOM 3085 O O . ASP B 1 54 ? -16.578 17.078 14.273 1 97.81 54 ASP B O 1
ATOM 3089 N N . ALA B 1 55 ? -15.25 18.578 15.242 1 98.06 55 ALA B N 1
ATOM 3090 C CA . ALA B 1 55 ? -14.469 18.781 14.023 1 98.06 55 ALA B CA 1
ATOM 3091 C C . ALA B 1 55 ? -13.672 17.531 13.664 1 98.06 55 ALA B C 1
ATOM 3093 O O . ALA B 1 55 ? -13.602 17.156 12.492 1 98.06 55 ALA B O 1
ATOM 3094 N N . VAL B 1 56 ? -13.062 16.875 14.664 1 98.62 56 VAL B N 1
ATOM 3095 C CA . VAL B 1 56 ? -12.289 15.656 14.445 1 98.62 56 VAL B CA 1
ATOM 3096 C C . VAL B 1 56 ? -13.188 14.562 13.859 1 98.62 56 VAL B C 1
ATOM 3098 O O . VAL B 1 56 ? -12.805 13.891 12.898 1 98.62 56 VAL B O 1
ATOM 3101 N N . GLU B 1 57 ? -14.367 14.453 14.398 1 98.25 57 GLU B N 1
ATOM 3102 C CA . GLU B 1 57 ? -15.312 13.438 13.93 1 98.25 57 GLU B CA 1
ATOM 3103 C C . GLU B 1 57 ? -15.812 13.758 12.523 1 98.25 57 GLU B C 1
ATOM 3105 O O . GLU B 1 57 ? -16.062 12.852 11.727 1 98.25 57 GLU B O 1
ATOM 3110 N N . ALA B 1 58 ? -15.984 15.008 12.25 1 98.38 58 ALA B N 1
ATOM 3111 C CA . ALA B 1 58 ? -16.375 15.398 10.898 1 98.38 58 ALA B CA 1
ATOM 3112 C C . ALA B 1 58 ? -15.273 15.047 9.891 1 98.38 58 ALA B C 1
ATOM 3114 O O . ALA B 1 58 ? -15.562 14.531 8.812 1 98.38 58 ALA B O 1
ATOM 3115 N N . ILE B 1 59 ? -14.031 15.281 10.227 1 98.56 59 ILE B N 1
ATOM 3116 C CA . ILE B 1 59 ? -12.906 14.906 9.383 1 98.56 59 ILE B CA 1
ATOM 3117 C C . ILE B 1 59 ? -12.883 13.383 9.203 1 98.56 59 ILE B C 1
ATOM 3119 O O . ILE B 1 59 ? -12.664 12.883 8.102 1 98.56 59 ILE B O 1
ATOM 3123 N N . ALA B 1 60 ? -13.102 12.672 10.32 1 98.75 60 ALA B N 1
ATOM 3124 C CA . ALA B 1 60 ? -13.141 11.211 10.266 1 98.75 60 ALA B CA 1
ATOM 3125 C C . ALA B 1 60 ? -14.234 10.727 9.328 1 98.75 60 ALA B C 1
ATOM 3127 O O . ALA B 1 60 ? -14.023 9.797 8.539 1 98.75 60 ALA B O 1
ATOM 3128 N N . ALA B 1 61 ? -15.398 11.352 9.414 1 98.31 61 ALA B N 1
ATOM 3129 C CA . ALA B 1 61 ? -16.531 10.961 8.578 1 98.31 61 ALA B CA 1
ATOM 3130 C C . ALA B 1 61 ? -16.203 11.141 7.094 1 98.31 61 ALA B C 1
ATOM 3132 O O . ALA B 1 61 ? -16.516 10.273 6.273 1 98.31 61 ALA B O 1
ATOM 3133 N N . VAL B 1 62 ? -15.602 12.227 6.719 1 96.88 62 VAL B N 1
ATOM 3134 C CA . VAL B 1 62 ? -15.219 12.484 5.336 1 96.88 62 VAL B CA 1
ATOM 3135 C C . VAL B 1 62 ? -14.117 11.523 4.91 1 96.88 62 VAL B C 1
ATOM 3137 O O . VAL B 1 62 ? -14.133 11.008 3.791 1 96.88 62 VAL B O 1
ATOM 3140 N N . SER B 1 63 ? -13.156 11.242 5.836 1 97.19 63 SER B N 1
ATOM 3141 C CA . SER B 1 63 ? -12.055 10.336 5.543 1 97.19 63 SER B CA 1
ATOM 3142 C C . SER B 1 63 ? -12.547 8.898 5.352 1 97.19 63 SER B C 1
ATOM 3144 O O . SER B 1 63 ? -11.906 8.109 4.66 1 97.19 63 SER B O 1
ATOM 3146 N N . GLU B 1 64 ? -13.656 8.594 6.012 1 97.12 64 GLU B N 1
ATOM 3147 C CA . GLU B 1 64 ? -14.25 7.27 5.863 1 97.12 64 GLU B CA 1
ATOM 3148 C C . GLU B 1 64 ? -14.742 7.047 4.438 1 97.12 64 GLU B C 1
ATOM 3150 O O . GLU B 1 64 ? -14.734 5.918 3.939 1 97.12 64 GLU B O 1
ATOM 3155 N N . VAL B 1 65 ? -15.078 8.133 3.781 1 94.44 65 VAL B N 1
ATOM 3156 C CA . VAL B 1 65 ? -15.586 8.031 2.414 1 94.44 65 VAL B CA 1
ATOM 3157 C C . VAL B 1 65 ? -14.438 8.227 1.426 1 94.44 65 VAL B C 1
ATOM 3159 O O . VAL B 1 65 ? -14.406 7.598 0.365 1 94.44 65 VAL B O 1
ATOM 3162 N N . CYS B 1 66 ? -13.578 9.125 1.727 1 92.81 66 CYS B N 1
ATOM 3163 C CA . CYS B 1 66 ? -12.414 9.445 0.913 1 92.81 66 CYS B CA 1
ATOM 3164 C C . CYS B 1 66 ? -11.328 10.109 1.753 1 92.81 66 CYS B C 1
ATOM 3166 O O . CYS B 1 66 ? -11.5 11.242 2.213 1 92.81 66 CYS B O 1
ATOM 3168 N N . LEU B 1 67 ? -10.203 9.445 1.889 1 95.38 67 LEU B N 1
ATOM 3169 C CA . LEU B 1 67 ? -9.141 9.961 2.742 1 95.38 67 LEU B CA 1
ATOM 3170 C C . LEU B 1 67 ? -8.555 11.25 2.164 1 95.38 67 LEU B C 1
ATOM 3172 O O . LEU B 1 67 ? -8.219 12.172 2.908 1 95.38 67 LEU B O 1
ATOM 3176 N N . THR B 1 68 ? -8.453 11.359 0.865 1 93.5 68 THR B N 1
ATOM 3177 C CA . THR B 1 68 ? -7.93 12.562 0.225 1 93.5 68 THR B CA 1
ATOM 3178 C C . THR B 1 68 ? -8.789 13.773 0.561 1 93.5 68 THR B C 1
ATOM 3180 O O . THR B 1 68 ? -8.273 14.852 0.866 1 93.5 68 THR B O 1
ATOM 3183 N N . SER B 1 69 ? -10.102 13.578 0.486 1 93.56 69 SER B N 1
ATOM 3184 C CA . SER B 1 69 ? -11.023 14.656 0.839 1 93.56 69 SER B CA 1
ATOM 3185 C C . SER B 1 69 ? -10.906 15.023 2.314 1 93.56 69 SER B C 1
ATOM 3187 O O . SER B 1 69 ? -10.984 16.188 2.68 1 93.56 69 SER B O 1
ATOM 3189 N N . GLY B 1 70 ? -10.781 13.961 3.143 1 96.31 70 GLY B N 1
ATOM 3190 C CA . GLY B 1 70 ? -10.547 14.219 4.555 1 96.31 70 GLY B CA 1
ATOM 3191 C C . GLY B 1 70 ? -9.281 15.023 4.812 1 96.31 70 GLY B C 1
ATOM 3192 O O . GLY B 1 70 ? -9.258 15.883 5.691 1 96.31 70 GLY B O 1
ATOM 3193 N N . PHE B 1 71 ? -8.281 14.734 4.023 1 97 71 PHE B N 1
ATOM 3194 C CA . PHE B 1 71 ? -7.012 15.438 4.156 1 97 71 PHE B CA 1
ATOM 3195 C C . PHE B 1 71 ? -7.152 16.906 3.762 1 97 71 PHE B C 1
ATOM 3197 O O . PHE B 1 71 ? -6.621 17.781 4.438 1 97 71 PHE B O 1
ATOM 3204 N N . ALA B 1 72 ? -7.84 17.141 2.715 1 95.25 72 ALA B N 1
ATOM 3205 C CA . ALA B 1 72 ? -8.125 18.516 2.334 1 95.25 72 ALA B CA 1
ATOM 3206 C C . ALA B 1 72 ? -8.898 19.25 3.434 1 95.25 72 ALA B C 1
ATOM 3208 O O . ALA B 1 72 ? -8.625 20.406 3.727 1 95.25 72 ALA B O 1
ATOM 3209 N N . PHE B 1 73 ? -9.844 18.547 3.961 1 97.06 73 PHE B N 1
ATOM 3210 C CA . PHE B 1 73 ? -10.617 19.078 5.082 1 97.06 73 PHE B CA 1
ATOM 3211 C C . PHE B 1 73 ? -9.711 19.422 6.25 1 97.06 73 PHE B C 1
ATOM 3213 O O . PHE B 1 73 ? -9.828 20.516 6.832 1 97.06 73 PHE B O 1
ATOM 3220 N N . TRP B 1 74 ? -8.797 18.531 6.586 1 98.06 74 TRP B N 1
ATOM 3221 C CA . TRP B 1 74 ? -7.848 18.781 7.66 1 98.06 74 TRP B CA 1
ATOM 3222 C C . TRP B 1 74 ? -7.02 20.031 7.383 1 98.06 74 TRP B C 1
ATOM 3224 O O . TRP B 1 74 ? -6.836 20.875 8.266 1 98.06 74 TRP B O 1
ATOM 3234 N N . CYS B 1 75 ? -6.504 20.156 6.168 1 97.5 75 CYS B N 1
ATOM 3235 C CA . CYS B 1 75 ? -5.707 21.328 5.816 1 97.5 75 CYS B CA 1
ATOM 3236 C C . CYS B 1 75 ? -6.492 22.609 6.035 1 97.5 75 CYS B C 1
ATOM 3238 O O . CYS B 1 75 ? -6.012 23.531 6.695 1 97.5 75 CYS B O 1
ATOM 3240 N N . GLN B 1 76 ? -7.684 22.625 5.5 1 98.06 76 GLN B N 1
ATOM 3241 C CA . GLN B 1 76 ? -8.555 23.797 5.574 1 98.06 76 GLN B CA 1
ATOM 3242 C C . GLN B 1 76 ? -8.867 24.156 7.023 1 98.06 76 GLN B C 1
ATOM 3244 O O . GLN B 1 76 ? -8.75 25.312 7.422 1 98.06 76 GLN B O 1
ATOM 3249 N N . ARG B 1 77 ? -9.234 23.156 7.75 1 98.25 77 ARG B N 1
ATOM 3250 C CA . ARG B 1 77 ? -9.648 23.359 9.133 1 98.25 77 ARG B CA 1
ATOM 3251 C C . ARG B 1 77 ? -8.477 23.812 10 1 98.25 77 ARG B C 1
ATOM 3253 O O . ARG B 1 77 ? -8.656 24.609 10.93 1 98.25 77 ARG B O 1
ATOM 3260 N N . THR B 1 78 ? -7.305 23.25 9.742 1 98.31 78 THR B N 1
ATOM 3261 C CA . THR B 1 78 ? -6.113 23.641 10.484 1 98.31 78 THR B CA 1
ATOM 3262 C C . THR B 1 78 ? -5.75 25.094 10.211 1 98.31 78 THR B C 1
ATOM 3264 O O . THR B 1 78 ? -5.406 25.844 11.125 1 98.31 78 THR B O 1
ATOM 3267 N N . PHE B 1 79 ? -5.84 25.484 8.984 1 98.56 79 PHE B N 1
ATOM 3268 C CA . PHE B 1 79 ? -5.598 26.891 8.656 1 98.56 79 PHE B CA 1
ATOM 3269 C C . PHE B 1 79 ? -6.586 27.797 9.375 1 98.56 79 PHE B C 1
ATOM 3271 O O . PHE B 1 79 ? -6.203 28.828 9.922 1 98.56 79 PHE B O 1
ATOM 3278 N N . ILE B 1 80 ? -7.816 27.391 9.352 1 98.69 80 ILE B N 1
ATOM 3279 C CA . ILE B 1 80 ? -8.852 28.141 10.055 1 98.69 80 ILE B CA 1
ATOM 3280 C C . ILE B 1 80 ? -8.5 28.266 11.531 1 98.69 80 ILE B C 1
ATOM 3282 O O . ILE B 1 80 ? -8.664 29.328 12.125 1 98.69 80 ILE B O 1
ATOM 3286 N N . GLN B 1 81 ? -7.996 27.188 12.117 1 98.19 81 GLN B N 1
ATOM 3287 C CA . GLN B 1 81 ? -7.621 27.188 13.523 1 98.19 81 GLN B CA 1
ATOM 3288 C C . GLN B 1 81 ? -6.535 28.234 13.797 1 98.19 81 GLN B C 1
ATOM 3290 O O . GLN B 1 81 ? -6.531 28.875 14.852 1 98.19 81 GLN B O 1
ATOM 3295 N N . TYR B 1 82 ? -5.605 28.375 12.875 1 98.38 82 TYR B N 1
ATOM 3296 C CA . TYR B 1 82 ? -4.578 29.406 13.039 1 98.38 82 TYR B CA 1
ATOM 3297 C C . TYR B 1 82 ? -5.203 30.781 13.117 1 98.38 82 TYR B C 1
ATOM 3299 O O . TYR B 1 82 ? -4.828 31.594 13.977 1 98.38 82 TYR B O 1
ATOM 3307 N N . LEU B 1 83 ? -6.137 31.047 12.242 1 98.56 83 LEU B N 1
ATOM 3308 C CA . LEU B 1 83 ? -6.777 32.375 12.203 1 98.56 83 LEU B CA 1
ATOM 3309 C C . LEU B 1 83 ? -7.598 32.594 13.461 1 98.56 83 LEU B C 1
ATOM 3311 O O . LEU B 1 83 ? -7.566 33.719 14.023 1 98.56 83 LEU B O 1
ATOM 3315 N N . VAL B 1 84 ? -8.281 31.547 13.844 1 97.81 84 VAL B N 1
ATOM 3316 C CA . VAL B 1 84 ? -9.125 31.656 15.031 1 97.81 84 VAL B CA 1
ATOM 3317 C C . VAL B 1 84 ? -8.266 31.922 16.266 1 97.81 84 VAL B C 1
ATOM 3319 O O . VAL B 1 84 ? -8.672 32.656 17.156 1 97.81 84 VAL B O 1
ATOM 3322 N N . THR B 1 85 ? -7.098 31.359 16.375 1 96.94 85 THR B N 1
ATOM 3323 C CA . THR B 1 85 ? -6.195 31.484 17.516 1 96.94 85 THR B CA 1
ATOM 3324 C C . THR B 1 85 ? -5.438 32.812 17.453 1 96.94 85 THR B C 1
ATOM 3326 O O . THR B 1 85 ? -4.957 33.281 18.484 1 96.94 85 THR B O 1
ATOM 3329 N N . SER B 1 86 ? -5.336 33.438 16.297 1 98.12 86 SER B N 1
ATOM 3330 C CA . SER B 1 86 ? -4.598 34.688 16.094 1 98.12 86 SER B CA 1
ATOM 3331 C C . SER B 1 86 ? -5.227 35.812 16.875 1 98.12 86 SER B C 1
ATOM 3333 O O . SER B 1 86 ? -6.43 35.812 17.125 1 98.12 86 SER B O 1
ATOM 3335 N N . GLU B 1 87 ? -4.422 36.781 17.297 1 97.12 87 GLU B N 1
ATOM 3336 C CA . GLU B 1 87 ? -4.914 38.031 17.906 1 97.12 87 GLU B CA 1
ATOM 3337 C C . GLU B 1 87 ? -5.117 39.125 16.859 1 97.12 87 GLU B C 1
ATOM 3339 O O . GLU B 1 87 ? -5.469 40.25 17.188 1 97.12 87 GLU B O 1
ATOM 3344 N N . ASN B 1 88 ? -4.898 38.781 15.633 1 98.06 88 ASN B N 1
ATOM 3345 C CA . ASN B 1 88 ? -5.02 39.719 14.523 1 98.06 88 ASN B CA 1
ATOM 3346 C C . ASN B 1 88 ? -6.469 39.875 14.094 1 98.06 88 ASN B C 1
ATOM 3348 O O . ASN B 1 88 ? -7.008 39.062 13.359 1 98.06 88 ASN B O 1
ATOM 3352 N N . ASP B 1 89 ? -7.035 41 14.352 1 97.19 89 ASP B N 1
ATOM 3353 C CA . ASP B 1 89 ? -8.453 41.25 14.109 1 97.19 89 ASP B CA 1
ATOM 3354 C C . ASP B 1 89 ? -8.75 41.344 12.609 1 97.19 89 ASP B C 1
ATOM 3356 O O . ASP B 1 89 ? -9.828 40.938 12.164 1 97.19 89 ASP B O 1
ATOM 3360 N N . TRP B 1 90 ? -7.848 41.812 11.906 1 98.31 90 TRP B N 1
ATOM 3361 C CA . TRP B 1 90 ? -8.07 41.938 10.469 1 98.31 90 TRP B CA 1
ATOM 3362 C C . TRP B 1 90 ? -8.203 40.562 9.82 1 98.31 90 TRP B C 1
ATOM 3364 O O . TRP B 1 90 ? -9.102 40.344 9.008 1 98.31 90 TRP B O 1
ATOM 3374 N N . LEU B 1 91 ? -7.32 39.688 10.102 1 98.56 91 LEU B N 1
ATOM 3375 C CA . LEU B 1 91 ? -7.406 38.312 9.57 1 98.56 91 LEU B CA 1
ATOM 3376 C C . LEU B 1 91 ? -8.727 37.688 9.961 1 98.56 91 LEU B C 1
ATOM 3378 O O . LEU B 1 91 ? -9.344 36.969 9.156 1 98.56 91 LEU B O 1
ATOM 3382 N N . LYS B 1 92 ? -9.148 37.875 11.172 1 97.94 92 LYS B N 1
ATOM 3383 C CA . LYS B 1 92 ? -10.375 37.281 11.672 1 97.94 92 LYS B CA 1
ATOM 3384 C C . LYS B 1 92 ? -11.602 37.844 10.969 1 97.94 92 LYS B C 1
ATOM 3386 O O . LYS B 1 92 ? -12.578 37.156 10.727 1 97.94 92 LYS B O 1
ATOM 3391 N N . SER B 1 93 ? -11.523 39.094 10.617 1 97.44 93 SER B N 1
ATOM 3392 C CA . SER B 1 93 ? -12.695 39.75 10.039 1 97.44 93 SER B CA 1
ATOM 3393 C C . SER B 1 93 ? -12.703 39.625 8.523 1 97.44 93 SER B C 1
ATOM 3395 O O . SER B 1 93 ? -13.766 39.469 7.91 1 97.44 93 SER B O 1
ATOM 3397 N N . GLU B 1 94 ? -11.531 39.656 7.93 1 97.88 94 GLU B N 1
ATOM 3398 C CA . GLU B 1 94 ? -11.484 39.781 6.477 1 97.88 94 GLU B CA 1
ATOM 3399 C C . GLU B 1 94 ? -11.148 38.469 5.805 1 97.88 94 GLU B C 1
ATOM 3401 O O . GLU B 1 94 ? -11.586 38.188 4.68 1 97.88 94 GLU B O 1
ATOM 3406 N N . ILE B 1 95 ? -10.344 37.594 6.426 1 98.44 95 ILE B N 1
ATOM 3407 C CA . ILE B 1 95 ? -9.828 36.406 5.773 1 98.44 95 ILE B CA 1
ATOM 3408 C C . ILE B 1 95 ? -10.578 35.188 6.285 1 98.44 95 ILE B C 1
ATOM 3410 O O . ILE B 1 95 ? -10.938 34.281 5.508 1 98.44 95 ILE B O 1
ATOM 3414 N N . LEU B 1 96 ? -10.812 35.094 7.578 1 98.56 96 LEU B N 1
ATOM 3415 C CA . LEU B 1 96 ? -11.43 33.938 8.203 1 98.56 96 LEU B CA 1
ATOM 3416 C C . LEU B 1 96 ? -12.758 33.594 7.527 1 98.56 96 LEU B C 1
ATOM 3418 O O . LEU B 1 96 ? -13.008 32.438 7.18 1 98.56 96 LEU B O 1
ATOM 3422 N N . PRO B 1 97 ? -13.656 34.594 7.246 1 98 97 PRO B N 1
ATOM 3423 C CA . PRO B 1 97 ? -14.922 34.25 6.586 1 98 97 PRO B CA 1
ATOM 3424 C C . PRO B 1 97 ? -14.711 33.656 5.199 1 98 97 PRO B C 1
ATOM 3426 O O . PRO B 1 97 ? -15.469 32.75 4.785 1 98 97 PRO B O 1
ATOM 3429 N N . ILE B 1 98 ? -13.719 34.031 4.469 1 98.12 98 ILE B N 1
ATOM 3430 C CA . ILE B 1 98 ? -13.414 33.562 3.127 1 98.12 98 ILE B CA 1
ATOM 3431 C C . ILE B 1 98 ? -13.031 32.062 3.188 1 98.12 98 ILE B C 1
ATOM 3433 O O . ILE B 1 98 ? -13.492 31.266 2.377 1 98.12 98 ILE B O 1
ATOM 3437 N N . VAL B 1 99 ? -12.242 31.719 4.16 1 98.12 99 VAL B N 1
ATOM 3438 C CA . VAL B 1 99 ? -11.75 30.344 4.277 1 98.12 99 VAL B CA 1
ATOM 3439 C C . VAL B 1 99 ? -12.828 29.453 4.883 1 98.12 99 VAL B C 1
ATOM 3441 O O . VAL B 1 99 ? -12.938 28.281 4.543 1 98.12 99 VAL B O 1
ATOM 3444 N N . LEU B 1 100 ? -13.648 30.031 5.754 1 98.06 100 LEU B N 1
ATOM 3445 C CA . LEU B 1 100 ? -14.766 29.281 6.34 1 98.06 100 LEU B CA 1
ATOM 3446 C C . LEU B 1 100 ? -15.773 28.891 5.273 1 98.06 100 LEU B C 1
ATOM 3448 O O . LEU B 1 100 ? -16.422 27.828 5.383 1 98.06 100 LEU B O 1
ATOM 3452 N N . ARG B 1 101 ? -15.875 29.641 4.234 1 96.69 101 ARG B N 1
ATOM 3453 C CA . ARG B 1 101 ? -16.812 29.375 3.146 1 96.69 101 ARG B CA 1
ATOM 3454 C C . ARG B 1 101 ? -16.125 28.625 2.006 1 96.69 101 ARG B C 1
ATOM 3456 O O . ARG B 1 101 ? -16.734 28.391 0.962 1 96.69 101 ARG B O 1
ATOM 3463 N N . ALA B 1 102 ? -14.891 28.328 2.197 1 96.69 102 ALA B N 1
ATOM 3464 C CA . ALA B 1 102 ? -14.078 27.625 1.21 1 96.69 102 ALA B CA 1
ATOM 3465 C C . ALA B 1 102 ? -14.086 28.359 -0.13 1 96.69 102 ALA B C 1
ATOM 3467 O O . ALA B 1 102 ? -14.125 27.734 -1.188 1 96.69 102 ALA B O 1
ATOM 3468 N N . GLU B 1 103 ? -14.133 29.641 -0.052 1 97 103 GLU B N 1
ATOM 3469 C CA . GLU B 1 103 ? -13.945 30.422 -1.266 1 97 103 GLU B CA 1
ATOM 3470 C C . GLU B 1 103 ? -12.5 30.359 -1.744 1 97 103 GLU B C 1
ATOM 3472 O O . GLU B 1 103 ? -12.234 30.469 -2.943 1 97 103 GLU B O 1
ATOM 3477 N N . ARG B 1 104 ? -11.602 30.234 -0.849 1 96.75 104 ARG B N 1
ATOM 3478 C CA . ARG B 1 104 ? -10.188 29.953 -1.077 1 96.75 104 ARG B CA 1
ATOM 3479 C C . ARG B 1 104 ? -9.703 28.828 -0.168 1 96.75 104 ARG B C 1
ATOM 3481 O O . ARG B 1 104 ? -10.234 28.641 0.926 1 96.75 104 ARG B O 1
ATOM 3488 N N . ALA B 1 105 ? -8.758 28.141 -0.695 1 96.69 105 ALA B N 1
ATOM 3489 C CA . ALA B 1 105 ? -8.195 27.047 0.083 1 96.69 105 ALA B CA 1
ATOM 3490 C C . ALA B 1 105 ? -7.219 27.562 1.136 1 96.69 105 ALA B C 1
ATOM 3492 O O . ALA B 1 105 ? -6.484 28.516 0.895 1 96.69 105 ALA B O 1
ATOM 3493 N N . GLY B 1 106 ? -7.266 26.984 2.309 1 97.56 106 GLY B N 1
ATOM 3494 C CA . GLY B 1 106 ? -6.27 27.203 3.346 1 97.56 106 GLY B CA 1
ATOM 3495 C C . GLY B 1 106 ? -5.238 26.094 3.426 1 97.56 106 GLY B C 1
ATOM 3496 O O . GLY B 1 106 ? -5.57 24.953 3.748 1 97.56 106 GLY B O 1
ATOM 3497 N N . ALA B 1 107 ? -3.992 26.422 3.154 1 97.12 107 ALA B N 1
ATOM 3498 C CA . ALA B 1 107 ? -2.889 25.469 3.219 1 97.12 107 ALA B CA 1
ATOM 3499 C C . ALA B 1 107 ? -2.078 25.641 4.5 1 97.12 107 ALA B C 1
ATOM 3501 O O . ALA B 1 107 ? -2.004 26.75 5.039 1 97.12 107 ALA B O 1
ATOM 3502 N N . THR B 1 108 ? -1.582 24.5 4.953 1 95.19 108 THR B N 1
ATOM 3503 C CA . THR B 1 108 ? -0.67 24.547 6.09 1 95.19 108 THR B CA 1
ATOM 3504 C C . THR B 1 108 ? 0.766 24.281 5.641 1 95.19 108 THR B C 1
ATOM 3506 O O . THR B 1 108 ? 1.143 23.141 5.379 1 95.19 108 THR B O 1
ATOM 3509 N N . GLY B 1 109 ? 1.51 25.266 5.57 1 95.25 109 GLY B N 1
ATOM 3510 C CA . GLY B 1 109 ? 2.932 25.125 5.301 1 95.25 109 GLY B CA 1
ATOM 3511 C C . GLY B 1 109 ? 3.766 24.969 6.559 1 95.25 109 GLY B C 1
ATOM 3512 O O . GLY B 1 109 ? 4.867 25.516 6.645 1 95.25 109 GLY B O 1
ATOM 3513 N N . MET B 1 110 ? 3.258 24.25 7.516 1 93.56 110 MET B N 1
ATOM 3514 C CA . MET B 1 110 ? 3.84 24.266 8.859 1 93.56 110 MET B CA 1
ATOM 3515 C C . MET B 1 110 ? 4.676 23.016 9.102 1 93.56 110 MET B C 1
ATOM 3517 O O . MET B 1 110 ? 5.156 22.797 10.219 1 93.56 110 MET B O 1
ATOM 3521 N N . SER B 1 111 ? 4.852 22.188 8.078 1 92.81 111 SER B N 1
ATOM 3522 C CA . SER B 1 111 ? 5.684 21 8.25 1 92.81 111 SER B CA 1
ATOM 3523 C C . SER B 1 111 ? 7.082 21.375 8.734 1 92.81 111 SER B C 1
ATOM 3525 O O . SER B 1 111 ? 7.602 20.781 9.68 1 92.81 111 SER B O 1
ATOM 3527 N N . ASN B 1 112 ? 7.68 22.344 8.109 1 92.88 112 ASN B N 1
ATOM 3528 C CA . ASN B 1 112 ? 9 22.812 8.516 1 92.88 112 ASN B CA 1
ATOM 3529 C C . ASN B 1 112 ? 8.984 23.391 9.93 1 92.88 112 ASN B C 1
ATOM 3531 O O . ASN B 1 112 ? 9.922 23.172 10.695 1 92.88 112 ASN B O 1
ATOM 3535 N N . ALA B 1 113 ? 7.98 24.109 10.219 1 91.44 113 ALA B N 1
ATOM 3536 C CA . ALA B 1 113 ? 7.855 24.688 11.547 1 91.44 113 ALA B CA 1
ATOM 3537 C C . ALA B 1 113 ? 7.758 23.609 12.617 1 91.44 113 ALA B C 1
ATOM 3539 O O . ALA B 1 113 ? 8.359 23.719 13.688 1 91.44 113 ALA B O 1
ATOM 3540 N N . MET B 1 114 ? 6.938 22.594 12.352 1 88.5 114 MET B N 1
ATOM 3541 C CA . MET B 1 114 ? 6.785 21.484 13.297 1 88.5 114 MET B CA 1
ATOM 3542 C C . MET B 1 114 ? 8.109 20.75 13.484 1 88.5 114 MET B C 1
ATOM 3544 O O . MET B 1 114 ? 8.453 20.359 14.602 1 88.5 114 MET B O 1
ATOM 3548 N N . LYS B 1 115 ? 8.844 20.578 12.438 1 88.12 115 LYS B N 1
ATOM 3549 C CA . LYS B 1 115 ? 10.164 19.969 12.523 1 88.12 115 LYS B CA 1
ATOM 3550 C C . LYS B 1 115 ? 11.133 20.844 13.305 1 88.12 115 LYS B C 1
ATOM 3552 O O . LYS B 1 115 ? 11.945 20.344 14.086 1 88.12 115 LYS B O 1
ATOM 3557 N N . HIS B 1 116 ? 11.031 22.062 13.117 1 87.12 116 HIS B N 1
ATOM 3558 C CA . HIS B 1 116 ? 11.859 23.031 13.836 1 87.12 116 HIS B CA 1
ATOM 3559 C C . HIS B 1 116 ? 11.586 22.984 15.336 1 87.12 116 HIS B C 1
ATOM 3561 O O . HIS B 1 116 ? 12.523 23.016 16.141 1 87.12 116 HIS B O 1
ATOM 3567 N N . LEU B 1 117 ? 10.344 22.938 15.703 1 82.75 117 LEU B N 1
ATOM 3568 C CA . LEU B 1 117 ? 9.945 22.844 17.109 1 82.75 117 LEU B CA 1
ATOM 3569 C C . LEU B 1 117 ? 10.562 21.625 17.766 1 82.75 117 LEU B C 1
ATOM 3571 O O . LEU B 1 117 ? 10.883 21.656 18.953 1 82.75 117 LEU B O 1
ATOM 3575 N N . SER B 1 118 ? 10.781 20.641 16.953 1 81.81 118 SER B N 1
ATOM 3576 C CA . SER B 1 118 ? 11.328 19.391 17.469 1 81.81 118 SER B CA 1
ATOM 3577 C C . SER B 1 118 ? 12.852 19.375 17.344 1 81.81 118 SER B C 1
ATOM 3579 O O . SER B 1 118 ? 13.477 18.344 17.609 1 81.81 118 SER B O 1
ATOM 3581 N N . GLY B 1 119 ? 13.438 20.422 16.859 1 81.19 119 GLY B N 1
ATOM 3582 C CA . GLY B 1 119 ? 14.891 20.531 16.75 1 81.19 119 GLY B CA 1
ATOM 3583 C C . GLY B 1 119 ? 15.461 19.75 15.594 1 81.19 119 GLY B C 1
ATOM 3584 O O . GLY B 1 119 ? 16.656 19.422 15.578 1 81.19 119 GLY B O 1
ATOM 3585 N N . LEU B 1 120 ? 14.641 19.438 14.656 1 80.69 120 LEU B N 1
ATOM 3586 C CA . LEU B 1 120 ? 15.078 18.562 13.57 1 80.69 120 LEU B CA 1
ATOM 3587 C C . LEU B 1 120 ? 15.719 19.375 12.445 1 80.69 120 LEU B C 1
ATOM 3589 O O . LEU B 1 120 ? 16.656 18.906 11.789 1 80.69 120 LEU B O 1
ATOM 3593 N N . GLU B 1 121 ? 15.148 20.516 12.188 1 87.19 121 GLU B N 1
ATOM 3594 C CA . GLU B 1 121 ? 15.656 21.328 11.086 1 87.19 121 GLU B CA 1
ATOM 3595 C C . GLU B 1 121 ? 15.414 22.812 11.352 1 87.19 121 GLU B C 1
ATOM 3597 O O . GLU B 1 121 ? 14.477 23.188 12.07 1 87.19 121 GLU B O 1
ATOM 3602 N N . PRO B 1 122 ? 16.297 23.625 10.828 1 91.06 122 PRO B N 1
ATOM 3603 C CA . PRO B 1 122 ? 16.031 25.062 10.922 1 91.06 122 PRO B CA 1
ATOM 3604 C C . PRO B 1 122 ? 14.859 25.5 10.039 1 91.06 122 PRO B C 1
ATOM 3606 O O . PRO B 1 122 ? 14.445 24.75 9.148 1 91.06 122 PRO B O 1
ATOM 3609 N N . LEU B 1 123 ? 14.32 26.656 10.352 1 95 123 LEU B N 1
ATOM 3610 C CA . LEU B 1 123 ? 13.289 27.219 9.484 1 95 123 LEU B CA 1
ATOM 3611 C C . LEU B 1 123 ? 13.859 27.562 8.117 1 95 123 LEU B C 1
ATOM 3613 O O . LEU B 1 123 ? 14.969 28.094 8.023 1 95 123 LEU B O 1
ATOM 3617 N N . ARG B 1 124 ? 13.109 27.328 7.102 1 95.19 124 ARG B N 1
ATOM 3618 C CA . ARG B 1 124 ? 13.578 27.484 5.73 1 95.19 124 ARG B CA 1
ATOM 3619 C C . ARG B 1 124 ? 13.297 28.891 5.211 1 95.19 124 ARG B C 1
ATOM 3621 O O . ARG B 1 124 ? 13.883 29.312 4.215 1 95.19 124 ARG B O 1
ATOM 3628 N N . LEU B 1 125 ? 12.352 29.547 5.848 1 97.31 125 LEU B N 1
ATOM 3629 C CA . LEU B 1 125 ? 11.992 30.891 5.41 1 97.31 125 LEU B CA 1
ATOM 3630 C C . LEU B 1 125 ? 12.617 31.953 6.316 1 97.31 125 LEU B C 1
ATOM 3632 O O . LEU B 1 125 ? 12.68 31.766 7.535 1 97.31 125 LEU B O 1
ATOM 3636 N N . LYS B 1 126 ? 13.016 33 5.66 1 97.88 126 LYS B N 1
ATOM 3637 C CA . LYS B 1 126 ? 13.57 34.188 6.344 1 97.88 126 LYS B CA 1
ATOM 3638 C C . LYS B 1 126 ? 12.719 35.406 6.074 1 97.88 126 LYS B C 1
ATOM 3640 O O . LYS B 1 126 ? 12.062 35.531 5.035 1 97.88 126 LYS B O 1
ATOM 3645 N N . ALA B 1 127 ? 12.773 36.281 7.047 1 97.62 127 ALA B N 1
ATOM 3646 C CA . ALA B 1 127 ? 11.969 37.469 6.902 1 97.62 127 ALA B CA 1
ATOM 3647 C C . ALA B 1 127 ? 12.75 38.719 7.309 1 97.62 127 ALA B C 1
ATOM 3649 O O . ALA B 1 127 ? 13.617 38.656 8.188 1 97.62 127 ALA B O 1
ATOM 3650 N N . GLU B 1 128 ? 12.484 39.75 6.656 1 96.94 128 GLU B N 1
ATOM 3651 C CA . GLU B 1 128 ? 12.953 41.062 7.027 1 96.94 128 GLU B CA 1
ATOM 3652 C C . GLU B 1 128 ? 11.781 42 7.336 1 96.94 128 GLU B C 1
ATOM 3654 O O . GLU B 1 128 ? 10.797 42.031 6.59 1 96.94 128 GLU B O 1
ATOM 3659 N N . ARG B 1 129 ? 11.953 42.688 8.484 1 94.44 129 ARG B N 1
ATOM 3660 C CA . ARG B 1 129 ? 10.891 43.594 8.906 1 94.44 129 ARG B CA 1
ATOM 3661 C C . ARG B 1 129 ? 11.18 45.031 8.453 1 94.44 129 ARG B C 1
ATOM 3663 O O . ARG B 1 129 ? 12.32 45.5 8.523 1 94.44 129 ARG B O 1
ATOM 3670 N N . GLN B 1 130 ? 10.211 45.625 7.906 1 91.25 130 GLN B N 1
ATOM 3671 C CA . GLN B 1 130 ? 10.203 47.031 7.648 1 91.25 130 GLN B CA 1
ATOM 3672 C C . GLN B 1 130 ? 8.961 47.719 8.234 1 91.25 130 GLN B C 1
ATOM 3674 O O . GLN B 1 130 ? 8.055 47.031 8.711 1 91.25 130 GLN B O 1
ATOM 3679 N N . THR B 1 131 ? 9.023 49 8.273 1 91.62 131 THR B N 1
ATOM 3680 C CA . THR B 1 131 ? 7.891 49.688 8.875 1 91.62 131 THR B CA 1
ATOM 3681 C C . THR B 1 131 ? 6.59 49.312 8.172 1 91.62 131 THR B C 1
ATOM 3683 O O . THR B 1 131 ? 6.391 49.656 7.008 1 91.62 131 THR B O 1
ATOM 3686 N N . GLY B 1 132 ? 5.805 48.531 8.891 1 93.56 132 GLY B N 1
ATOM 3687 C CA . GLY B 1 132 ? 4.457 48.219 8.438 1 93.56 132 GLY B CA 1
ATOM 3688 C C . GLY B 1 132 ? 4.402 47.031 7.48 1 93.56 132 GLY B C 1
ATOM 3689 O O . GLY B 1 132 ? 3.344 46.719 6.93 1 93.56 132 GLY B O 1
ATOM 3690 N N . SER B 1 133 ? 5.551 46.5 7.238 1 96.81 133 SER B N 1
ATOM 3691 C CA . SER B 1 133 ? 5.559 45.406 6.266 1 96.81 133 SER B CA 1
ATOM 3692 C C . SER B 1 133 ? 6.605 44.344 6.621 1 96.81 133 SER B C 1
ATOM 3694 O O . SER B 1 133 ? 7.488 44.594 7.445 1 96.81 133 SER B O 1
ATOM 3696 N N . ILE B 1 134 ? 6.445 43.188 5.965 1 97.25 134 ILE B N 1
ATOM 3697 C CA . ILE B 1 134 ? 7.371 42.062 6.133 1 97.25 134 ILE B CA 1
ATOM 3698 C C . ILE B 1 134 ? 7.727 41.469 4.77 1 97.25 134 ILE B C 1
ATOM 3700 O O . ILE B 1 134 ? 6.867 41.375 3.891 1 97.25 134 ILE B O 1
ATOM 3704 N N . GLN B 1 135 ? 9.008 41.25 4.59 1 98.19 135 GLN B N 1
ATOM 3705 C CA . GLN B 1 135 ? 9.484 40.594 3.365 1 98.19 135 GLN B CA 1
ATOM 3706 C C . GLN B 1 135 ? 9.906 39.156 3.629 1 98.19 135 GLN B C 1
ATOM 3708 O O . GLN B 1 135 ? 10.695 38.906 4.539 1 98.19 135 GLN B O 1
ATOM 3713 N N . LEU B 1 136 ? 9.398 38.281 2.83 1 97.94 136 LEU B N 1
ATOM 3714 C CA . LEU B 1 136 ? 9.672 36.844 3.029 1 97.94 136 LEU B CA 1
ATOM 3715 C C . LEU B 1 136 ? 10.516 36.281 1.887 1 97.94 136 LEU B C 1
ATOM 3717 O O . LEU B 1 136 ? 10.312 36.656 0.727 1 97.94 136 LEU B O 1
ATOM 3721 N N . GLN B 1 137 ? 11.445 35.469 2.262 1 98.38 137 GLN B N 1
ATOM 3722 C CA . GLN B 1 137 ? 12.328 34.781 1.332 1 98.38 137 GLN B CA 1
ATOM 3723 C C . GLN B 1 137 ? 12.508 33.312 1.741 1 98.38 137 GLN B C 1
ATOM 3725 O O . GLN B 1 137 ? 12.68 33.031 2.924 1 98.38 137 GLN B O 1
ATOM 3730 N N . GLY B 1 138 ? 12.469 32.438 0.729 1 98 138 GLY B N 1
ATOM 3731 C CA . GLY B 1 138 ? 12.711 31.031 1.022 1 98 138 GLY B CA 1
ATOM 3732 C C . GLY B 1 138 ? 11.82 30.094 0.233 1 98 138 GLY B C 1
ATOM 3733 O O . GLY B 1 138 ? 11.359 30.422 -0.861 1 98 138 GLY B O 1
ATOM 3734 N N . SER B 1 139 ? 11.703 28.875 0.703 1 97.81 139 SER B N 1
ATOM 3735 C CA . SER B 1 139 ? 10.891 27.906 -0.014 1 97.81 139 SER B CA 1
ATOM 3736 C C . SER B 1 139 ? 10.344 26.828 0.932 1 97.81 139 SER B C 1
ATOM 3738 O O . SER B 1 139 ? 10.898 26.609 2.006 1 97.81 139 SER B O 1
ATOM 3740 N N . LEU B 1 140 ? 9.25 26.297 0.628 1 96.25 140 LEU B N 1
ATOM 3741 C CA . LEU B 1 140 ? 8.672 25.094 1.218 1 96.25 140 LEU B CA 1
ATOM 3742 C C . LEU B 1 140 ? 8.688 23.938 0.22 1 96.25 140 LEU B C 1
ATOM 3744 O O . LEU B 1 140 ? 8.062 24.031 -0.839 1 96.25 140 LEU B O 1
ATOM 3748 N N . PRO B 1 141 ? 9.391 22.922 0.578 1 92.56 141 PRO B N 1
ATOM 3749 C CA . PRO B 1 141 ? 9.508 21.828 -0.38 1 92.56 141 PRO B CA 1
ATOM 3750 C C . PRO B 1 141 ? 8.18 21.109 -0.62 1 92.56 141 PRO B C 1
ATOM 3752 O O . PRO B 1 141 ? 8.008 20.453 -1.655 1 92.56 141 PRO B O 1
ATOM 3755 N N . TRP B 1 142 ? 7.32 21.234 0.374 1 92.12 142 TRP B N 1
ATOM 3756 C CA . TRP B 1 142 ? 6.062 20.516 0.251 1 92.12 142 TRP B CA 1
ATOM 3757 C C . TRP B 1 142 ? 4.965 21.188 1.071 1 92.12 142 TRP B C 1
ATOM 3759 O O . TRP B 1 142 ? 5.199 21.609 2.207 1 92.12 142 TRP B O 1
ATOM 3769 N N . ALA B 1 143 ? 3.811 21.344 0.49 1 94.75 143 ALA B N 1
ATOM 3770 C CA . ALA B 1 143 ? 2.562 21.75 1.13 1 94.75 143 ALA B CA 1
ATOM 3771 C C . ALA B 1 143 ? 1.354 21.281 0.328 1 94.75 143 ALA B C 1
ATOM 3773 O O . ALA B 1 143 ? 1.457 21.031 -0.877 1 94.75 143 ALA B O 1
ATOM 3774 N N . SER B 1 144 ? 0.272 21.062 1.007 1 94 144 SER B N 1
ATOM 3775 C CA . SER B 1 144 ? -0.943 20.594 0.356 1 94 144 SER B CA 1
ATOM 3776 C C . SER B 1 144 ? -2.051 21.641 0.41 1 94 144 SER B C 1
ATOM 3778 O O . SER B 1 144 ? -1.886 22.688 1.031 1 94 144 SER B O 1
ATOM 3780 N N . ASN B 1 145 ? -3.141 21.344 -0.339 1 94.56 145 ASN B N 1
ATOM 3781 C CA . ASN B 1 145 ? -4.273 22.25 -0.495 1 94.56 145 ASN B CA 1
ATOM 3782 C C . ASN B 1 145 ? -3.867 23.547 -1.197 1 94.56 145 ASN B C 1
ATOM 3784 O O . ASN B 1 145 ? -4.398 24.609 -0.895 1 94.56 145 ASN B O 1
ATOM 3788 N N . LEU B 1 146 ? -2.891 23.406 -2.037 1 94.75 146 LEU B N 1
ATOM 3789 C CA . LEU B 1 146 ? -2.418 24.547 -2.824 1 94.75 146 LEU B CA 1
ATOM 3790 C C . LEU B 1 146 ? -3.195 24.656 -4.133 1 94.75 146 LEU B C 1
ATOM 3792 O O . LEU B 1 146 ? -2.609 24.594 -5.215 1 94.75 146 LEU B O 1
ATOM 3796 N N . VAL B 1 147 ? -4.5 24.875 -4.004 1 92.38 147 VAL B N 1
ATOM 3797 C CA . VAL B 1 147 ? -5.324 25.078 -5.191 1 92.38 147 VAL B CA 1
ATOM 3798 C C . VAL B 1 147 ? -4.742 26.203 -6.039 1 92.38 147 VAL B C 1
ATOM 3800 O O . VAL B 1 147 ? -4.523 27.312 -5.539 1 92.38 147 VAL B O 1
ATOM 3803 N N . PRO B 1 148 ? -4.527 26 -7.258 1 90.56 148 PRO B N 1
ATOM 3804 C CA . PRO B 1 148 ? -3.846 26.984 -8.086 1 90.56 148 PRO B CA 1
ATOM 3805 C C . PRO B 1 148 ? -4.516 28.359 -8.031 1 90.56 148 PRO B C 1
ATOM 3807 O O . PRO B 1 148 ? -5.703 28.484 -8.352 1 90.56 148 PRO B O 1
ATOM 3810 N N . GLU B 1 149 ? -3.775 29.266 -7.586 1 91.06 149 GLU B N 1
ATOM 3811 C CA . GLU B 1 149 ? -4.082 30.703 -7.551 1 91.06 149 GLU B CA 1
ATOM 3812 C C . GLU B 1 149 ? -5.227 30.984 -6.586 1 91.06 149 GLU B C 1
ATOM 3814 O O . GLU B 1 149 ? -5.793 32.094 -6.609 1 91.06 149 GLU B O 1
ATOM 3819 N N . GLN B 1 150 ? -5.52 30.016 -5.773 1 94.44 150 GLN B N 1
ATOM 3820 C CA . GLN B 1 150 ? -6.688 30.188 -4.918 1 94.44 150 GLN B CA 1
ATOM 3821 C C . GLN B 1 150 ? -6.438 29.625 -3.521 1 94.44 150 GLN B C 1
ATOM 3823 O O . GLN B 1 150 ? -7.254 28.875 -2.994 1 94.44 150 GLN B O 1
ATOM 3828 N N . PHE B 1 151 ? -5.289 30.078 -3.002 1 96.81 151 PHE B N 1
ATOM 3829 C CA . PHE B 1 151 ? -5.023 29.562 -1.66 1 96.81 151 PHE B CA 1
ATOM 3830 C C . PHE B 1 151 ? -4.387 30.641 -0.789 1 96.81 151 PHE B C 1
ATOM 3832 O O . PHE B 1 151 ? -3.889 31.656 -1.3 1 96.81 151 PHE B O 1
ATOM 3839 N N . PHE B 1 152 ? -4.535 30.516 0.515 1 98.25 152 PHE B N 1
ATOM 3840 C CA . PHE B 1 152 ? -3.668 31.094 1.541 1 98.25 152 PHE B CA 1
ATOM 3841 C C . PHE B 1 152 ? -2.785 30.016 2.156 1 98.25 152 PHE B C 1
ATOM 3843 O O . PHE B 1 152 ? -3.205 28.859 2.293 1 98.25 152 PHE B O 1
ATOM 3850 N N . VAL B 1 153 ? -1.599 30.375 2.498 1 98.62 153 VAL B N 1
ATOM 3851 C CA . VAL B 1 153 ? -0.741 29.406 3.168 1 98.62 153 VAL B CA 1
ATOM 3852 C C . VAL B 1 153 ? -0.132 30.031 4.422 1 98.62 153 VAL B C 1
ATOM 3854 O O . VAL B 1 153 ? 0.27 31.188 4.41 1 98.62 153 VAL B O 1
ATOM 3857 N N . ALA B 1 154 ? -0.231 29.344 5.512 1 98.62 154 ALA B N 1
ATOM 3858 C CA . ALA B 1 154 ? 0.452 29.75 6.73 1 98.62 154 ALA B CA 1
ATOM 3859 C C . ALA B 1 154 ? 1.887 29.234 6.762 1 98.62 154 ALA B C 1
ATOM 3861 O O . ALA B 1 154 ? 2.133 28.062 6.516 1 98.62 154 ALA B O 1
ATOM 3862 N N . VAL B 1 155 ? 2.828 30.109 7.078 1 97.94 155 VAL B N 1
ATOM 3863 C CA . VAL B 1 155 ? 4.23 29.719 7.137 1 97.94 155 VAL B CA 1
ATOM 3864 C C . VAL B 1 155 ? 4.875 30.266 8.406 1 97.94 155 VAL B C 1
ATOM 3866 O O . VAL B 1 155 ? 4.402 31.25 8.969 1 97.94 155 VAL B O 1
ATOM 3869 N N . ALA B 1 156 ? 5.836 29.562 8.867 1 97.56 156 ALA B N 1
ATOM 3870 C CA . ALA B 1 156 ? 6.727 30.078 9.898 1 97.56 156 ALA B CA 1
ATOM 3871 C C . ALA B 1 156 ? 8.008 30.641 9.289 1 97.56 156 ALA B C 1
ATOM 3873 O O . ALA B 1 156 ? 8.594 30.016 8.391 1 97.56 156 ALA B O 1
ATOM 3874 N N . THR B 1 157 ? 8.375 31.812 9.703 1 97.38 157 THR B N 1
ATOM 3875 C CA . THR B 1 157 ? 9.578 32.469 9.18 1 97.38 157 THR B CA 1
ATOM 3876 C C . THR B 1 157 ? 10.414 33.031 10.32 1 97.38 157 THR B C 1
ATOM 3878 O O . THR B 1 157 ? 9.898 33.281 11.406 1 97.38 157 THR B O 1
ATOM 3881 N N . GLU B 1 158 ? 11.641 33.125 10.055 1 96.88 158 GLU B N 1
ATOM 3882 C CA . GLU B 1 158 ? 12.562 33.656 11.055 1 96.88 158 GLU B CA 1
ATOM 3883 C C . GLU B 1 158 ? 13.102 35.031 10.648 1 96.88 158 GLU B C 1
ATOM 3885 O O . GLU B 1 158 ? 13.609 35.188 9.531 1 96.88 158 GLU B O 1
ATOM 3890 N N . THR B 1 159 ? 13.047 35.969 11.555 1 95.5 159 THR B N 1
ATOM 3891 C CA . THR B 1 159 ? 13.578 37.312 11.305 1 95.5 159 THR B CA 1
ATOM 3892 C C . THR B 1 159 ? 15.078 37.344 11.57 1 95.5 159 THR B C 1
ATOM 3894 O O . THR B 1 159 ? 15.648 36.406 12.117 1 95.5 159 THR B O 1
ATOM 3897 N N . CYS B 1 160 ? 15.711 38.5 11.172 1 91.88 160 CYS B N 1
ATOM 3898 C CA . CYS B 1 160 ? 17.156 38.656 11.328 1 91.88 160 CYS B CA 1
ATOM 3899 C C . CYS B 1 160 ? 17.562 38.594 12.797 1 91.88 160 CYS B C 1
ATOM 3901 O O . CYS B 1 160 ? 18.672 38.188 13.125 1 91.88 160 CYS B O 1
ATOM 3903 N N . ASP B 1 161 ? 16.656 38.969 13.656 1 92 161 ASP B N 1
ATOM 3904 C CA . ASP B 1 161 ? 16.953 38.969 15.086 1 92 161 ASP B CA 1
ATOM 3905 C C . ASP B 1 161 ? 16.625 37.625 15.727 1 92 161 ASP B C 1
ATOM 3907 O O . ASP B 1 161 ? 16.719 37.469 16.953 1 92 161 ASP B O 1
ATOM 3911 N N . GLY B 1 162 ? 16.172 36.719 14.945 1 91.69 162 GLY B N 1
ATOM 3912 C CA . GLY B 1 162 ? 15.984 35.344 15.43 1 91.69 162 GLY B CA 1
ATOM 3913 C C . GLY B 1 162 ? 14.57 35.062 15.914 1 91.69 162 GLY B C 1
ATOM 3914 O O . GLY B 1 162 ? 14.289 34 16.438 1 91.69 162 GLY B O 1
ATOM 3915 N N . GLU B 1 163 ? 13.719 36.031 15.695 1 94.19 163 GLU B N 1
ATOM 3916 C CA . GLU B 1 163 ? 12.336 35.812 16.125 1 94.19 163 GLU B CA 1
ATOM 3917 C C . GLU B 1 163 ? 11.555 35.031 15.078 1 94.19 163 GLU B C 1
ATOM 3919 O O . GLU B 1 163 ? 11.797 35.156 13.883 1 94.19 163 GLU B O 1
ATOM 3924 N N . VAL B 1 164 ? 10.688 34.156 15.594 1 96.38 164 VAL B N 1
ATOM 3925 C CA . VAL B 1 164 ? 9.828 33.406 14.703 1 96.38 164 VAL B CA 1
ATOM 3926 C C . VAL B 1 164 ? 8.484 34.094 14.539 1 96.38 164 VAL B C 1
ATOM 3928 O O . VAL B 1 164 ? 7.855 34.5 15.531 1 96.38 164 VAL B O 1
ATOM 3931 N N . VAL B 1 165 ? 8.086 34.344 13.32 1 97.5 165 VAL B N 1
ATOM 3932 C CA . VAL B 1 165 ? 6.816 34.969 12.984 1 97.5 165 VAL B CA 1
ATOM 3933 C C . VAL B 1 165 ? 5.98 34.062 12.109 1 97.5 165 VAL B C 1
ATOM 3935 O O . VAL B 1 165 ? 6.512 33.375 11.227 1 97.5 165 VAL B O 1
ATOM 3938 N N . ILE B 1 166 ? 4.684 33.938 12.414 1 98.31 166 ILE B N 1
ATOM 3939 C CA . ILE B 1 166 ? 3.768 33.156 11.578 1 98.31 166 ILE B CA 1
ATOM 3940 C C . ILE B 1 166 ? 3.016 34.094 10.641 1 98.31 166 ILE B C 1
ATOM 3942 O O . ILE B 1 166 ? 2.393 35.062 11.094 1 98.31 166 ILE B O 1
ATOM 3946 N N . VAL B 1 167 ? 3.062 33.844 9.352 1 98.62 167 VAL B N 1
ATOM 3947 C CA . VAL B 1 167 ? 2.498 34.75 8.359 1 98.62 167 VAL B CA 1
ATOM 3948 C C . VAL B 1 167 ? 1.55 33.969 7.434 1 98.62 167 VAL B C 1
ATOM 3950 O O . VAL B 1 167 ? 1.821 32.844 7.066 1 98.62 167 VAL B O 1
ATOM 3953 N N . ALA B 1 168 ? 0.374 34.5 7.164 1 98.81 168 ALA B N 1
ATOM 3954 C CA . ALA B 1 168 ? -0.485 34.031 6.086 1 98.81 168 ALA B CA 1
ATOM 3955 C C . ALA B 1 168 ? -0.114 34.656 4.754 1 98.81 168 ALA B C 1
ATOM 3957 O O . ALA B 1 168 ? -0.066 35.906 4.645 1 98.81 168 ALA B O 1
ATOM 3958 N N . ILE B 1 169 ? 0.145 33.875 3.777 1 98.62 169 ILE B N 1
ATOM 3959 C CA . ILE B 1 169 ? 0.556 34.406 2.477 1 98.62 169 ILE B CA 1
ATOM 3960 C C . ILE B 1 169 ? -0.509 34.062 1.432 1 98.62 169 ILE B C 1
ATOM 3962 O O . ILE B 1 169 ? -0.825 32.906 1.201 1 98.62 169 ILE B O 1
ATOM 3966 N N . PRO B 1 170 ? -1.046 35.094 0.792 1 98.38 170 PRO B N 1
ATOM 3967 C CA . PRO B 1 170 ? -2.004 34.844 -0.284 1 98.38 170 PRO B CA 1
ATOM 3968 C C . PRO B 1 170 ? -1.328 34.375 -1.574 1 98.38 170 PRO B C 1
ATOM 3970 O O . PRO B 1 170 ? -0.224 34.844 -1.891 1 98.38 170 PRO B O 1
ATOM 3973 N N . SER B 1 171 ? -2.02 33.531 -2.312 1 97.06 171 SER B N 1
ATOM 3974 C CA . SER B 1 171 ? -1.473 32.938 -3.518 1 97.06 171 SER B CA 1
ATOM 3975 C C . SER B 1 171 ? -1.138 33.969 -4.57 1 97.06 171 SER B C 1
ATOM 3977 O O . SER B 1 171 ? -0.265 33.75 -5.414 1 97.06 171 SER B O 1
ATOM 3979 N N . HIS B 1 172 ? -1.758 35.125 -4.512 1 96.31 172 HIS B N 1
ATOM 3980 C CA . HIS B 1 172 ? -1.59 36.125 -5.562 1 96.31 172 HIS B CA 1
ATOM 3981 C C . HIS B 1 172 ? -0.475 37.094 -5.211 1 96.31 172 HIS B C 1
ATOM 3983 O O . HIS B 1 172 ? -0.179 38.031 -5.988 1 96.31 172 HIS B O 1
ATOM 3989 N N . ALA B 1 173 ? 0.049 36.938 -4.035 1 97.81 173 ALA B N 1
ATOM 3990 C CA . ALA B 1 173 ? 1.147 37.844 -3.684 1 97.81 173 ALA B CA 1
ATOM 3991 C C . ALA B 1 173 ? 2.289 37.719 -4.688 1 97.81 173 ALA B C 1
ATOM 3993 O O . ALA B 1 173 ? 2.619 36.625 -5.145 1 97.81 173 ALA B O 1
ATOM 3994 N N . ILE B 1 174 ? 2.873 38.875 -5.094 1 97.88 174 ILE B N 1
ATOM 3995 C CA . ILE B 1 174 ? 4.008 38.938 -6.008 1 97.88 174 ILE B CA 1
ATOM 3996 C C . ILE B 1 174 ? 5.195 38.188 -5.387 1 97.88 174 ILE B C 1
ATOM 3998 O O . ILE B 1 174 ? 5.523 38.406 -4.219 1 97.88 174 ILE B O 1
ATOM 4002 N N . GLY B 1 175 ? 5.805 37.281 -6.18 1 98.38 175 GLY B N 1
ATOM 4003 C CA . GLY B 1 175 ? 6.969 36.562 -5.703 1 98.38 175 GLY B CA 1
ATOM 4004 C C . GLY B 1 175 ? 6.641 35.156 -5.207 1 98.38 175 GLY B C 1
ATOM 4005 O O . GLY B 1 175 ? 7.543 34.406 -4.887 1 98.38 175 GLY B O 1
ATOM 4006 N N . VAL B 1 176 ? 5.316 34.875 -5.129 1 98.31 176 VAL B N 1
ATOM 4007 C CA . VAL B 1 176 ? 4.898 33.531 -4.742 1 98.31 176 VAL B CA 1
ATOM 4008 C C . VAL B 1 176 ? 4.809 32.656 -5.98 1 98.31 176 VAL B C 1
ATOM 4010 O O . VAL B 1 176 ? 4.098 32.969 -6.934 1 98.31 176 VAL B O 1
ATOM 4013 N N . GLU B 1 177 ? 5.578 31.578 -5.938 1 97.62 177 GLU B N 1
ATOM 4014 C CA . GLU B 1 177 ? 5.531 30.625 -7.043 1 97.62 177 GLU B CA 1
ATOM 4015 C C . GLU B 1 177 ? 5.23 29.219 -6.547 1 97.62 177 GLU B C 1
ATOM 4017 O O . GLU B 1 177 ? 5.848 28.75 -5.59 1 97.62 177 GLU B O 1
ATOM 4022 N N . ARG B 1 178 ? 4.332 28.625 -7.152 1 96.19 178 ARG B N 1
ATOM 4023 C CA . ARG B 1 178 ? 3.939 27.25 -6.836 1 96.19 178 ARG B CA 1
ATOM 4024 C C . ARG B 1 178 ? 4.367 26.297 -7.934 1 96.19 178 ARG B C 1
ATOM 4026 O O . ARG B 1 178 ? 4.258 26.609 -9.125 1 96.19 178 ARG B O 1
ATOM 4033 N N . SER B 1 179 ? 4.898 25.125 -7.594 1 95.19 179 SER B N 1
ATOM 4034 C CA . SER B 1 179 ? 5.223 24.078 -8.562 1 95.19 179 SER B CA 1
ATOM 4035 C C . SER B 1 179 ? 3.961 23.438 -9.125 1 95.19 179 SER B C 1
ATOM 4037 O O . SER B 1 179 ? 2.865 23.641 -8.602 1 95.19 179 SER B O 1
ATOM 4039 N N . PRO B 1 180 ? 4.102 22.75 -10.312 1 92 180 PRO B N 1
ATOM 4040 C CA . PRO B 1 180 ? 3.014 21.828 -10.641 1 92 180 PRO B CA 1
ATOM 4041 C C . PRO B 1 180 ? 2.748 20.797 -9.539 1 92 180 PRO B C 1
ATOM 4043 O O . PRO B 1 180 ? 3.596 20.594 -8.664 1 92 180 PRO B O 1
ATOM 4046 N N . ASP B 1 181 ? 1.583 20.234 -9.484 1 90.94 181 ASP B N 1
ATOM 4047 C CA . ASP B 1 181 ? 1.247 19.188 -8.523 1 90.94 181 ASP B CA 1
ATOM 4048 C C . ASP B 1 181 ? 2.24 18.031 -8.602 1 90.94 181 ASP B C 1
ATOM 4050 O O . ASP B 1 181 ? 2.66 17.641 -9.688 1 90.94 181 ASP B O 1
ATOM 4054 N N . PHE B 1 182 ? 2.631 17.578 -7.41 1 89.75 182 PHE B N 1
ATOM 4055 C CA . PHE B 1 182 ? 3.52 16.422 -7.355 1 89.75 182 PHE B CA 1
ATOM 4056 C C . PHE B 1 182 ? 2.818 15.172 -7.879 1 89.75 182 PHE B C 1
ATOM 4058 O O . PHE B 1 182 ? 1.598 15.047 -7.766 1 89.75 182 PHE B O 1
ATOM 4065 N N . ASP B 1 183 ? 3.656 14.297 -8.477 1 87.12 183 ASP B N 1
ATOM 4066 C CA . ASP B 1 183 ? 3.203 12.945 -8.812 1 87.12 183 ASP B CA 1
ATOM 4067 C C . ASP B 1 183 ? 3.338 12.016 -7.609 1 87.12 183 ASP B C 1
ATOM 4069 O O . ASP B 1 183 ? 4.41 11.453 -7.367 1 87.12 183 ASP B O 1
ATOM 4073 N N . LEU B 1 184 ? 2.197 11.812 -6.898 1 88.31 184 LEU B N 1
ATOM 4074 C CA . LEU B 1 184 ? 2.223 11.062 -5.648 1 88.31 184 LEU B CA 1
ATOM 4075 C C . LEU B 1 184 ? 1.583 9.688 -5.816 1 88.31 184 LEU B C 1
ATOM 4077 O O . LEU B 1 184 ? 0.838 9.461 -6.773 1 88.31 184 LEU B O 1
ATOM 4081 N N . LEU B 1 185 ? 1.932 8.781 -4.953 1 86.62 185 LEU B N 1
ATOM 4082 C CA . LEU B 1 185 ? 1.368 7.434 -4.922 1 86.62 185 LEU B CA 1
ATOM 4083 C C . LEU B 1 185 ? -0.152 7.484 -4.809 1 86.62 185 LEU B C 1
ATOM 4085 O O . LEU B 1 185 ? -0.852 6.66 -5.398 1 86.62 185 LEU B O 1
ATOM 4089 N N . GLY B 1 186 ? -0.597 8.336 -4.07 1 84.19 186 GLY B N 1
ATOM 4090 C CA . GLY B 1 186 ? -1.993 8.648 -3.811 1 84.19 186 GLY B CA 1
ATOM 4091 C C . GLY B 1 186 ? -2.213 10.094 -3.396 1 84.19 186 GLY B C 1
ATOM 4092 O O . GLY B 1 186 ? -1.312 10.93 -3.525 1 84.19 186 GLY B O 1
ATOM 4093 N N . MET B 1 187 ? -3.418 10.445 -3.047 1 79.5 187 MET B N 1
ATOM 4094 C CA . MET B 1 187 ? -3.738 11.781 -2.561 1 79.5 187 MET B CA 1
ATOM 4095 C C . MET B 1 187 ? -3.592 12.812 -3.674 1 79.5 187 MET B C 1
ATOM 4097 O O . MET B 1 187 ? -3.271 13.977 -3.41 1 79.5 187 MET B O 1
ATOM 4101 N N . VAL B 1 188 ? -3.676 12.43 -4.863 1 75.38 188 VAL B N 1
ATOM 4102 C CA . VAL B 1 188 ? -3.348 13.273 -6.004 1 75.38 188 VAL B CA 1
ATOM 4103 C C . VAL B 1 188 ? -4.27 14.492 -6.027 1 75.38 188 VAL B C 1
ATOM 4105 O O . VAL B 1 188 ? -3.857 15.586 -6.418 1 75.38 188 VAL B O 1
ATOM 4108 N N . ALA B 1 189 ? -5.34 14.383 -5.422 1 76.81 189 ALA B N 1
ATOM 4109 C CA . ALA B 1 189 ? -6.324 15.461 -5.488 1 76.81 189 ALA B CA 1
ATOM 4110 C C . ALA B 1 189 ? -6.105 16.469 -4.367 1 76.81 189 ALA B C 1
ATOM 4112 O O . ALA B 1 189 ? -6.867 17.438 -4.234 1 76.81 189 ALA B O 1
ATOM 4113 N N . ALA B 1 190 ? -5.035 16.344 -3.619 1 84.12 190 ALA B N 1
ATOM 4114 C CA . ALA B 1 190 ? -4.812 17.234 -2.477 1 84.12 190 ALA B CA 1
ATOM 4115 C C . ALA B 1 190 ? -3.996 18.453 -2.879 1 84.12 190 ALA B C 1
ATOM 4117 O O . ALA B 1 190 ? -3.621 19.266 -2.027 1 84.12 190 ALA B O 1
ATOM 4118 N N . SER B 1 191 ? -3.666 18.625 -4.207 1 89.5 191 SER B N 1
ATOM 4119 C CA . SER B 1 191 ? -2.934 19.781 -4.715 1 89.5 191 SER B CA 1
ATOM 4120 C C . SER B 1 191 ? -1.655 20.031 -3.916 1 89.5 191 SER B C 1
ATOM 4122 O O . SER B 1 191 ? -1.439 21.109 -3.385 1 89.5 191 SER B O 1
ATOM 4124 N N . THR B 1 192 ? -0.852 19 -3.902 1 92 192 THR B N 1
ATOM 4125 C CA . THR B 1 192 ? 0.409 19.047 -3.17 1 92 192 THR B CA 1
ATOM 4126 C C . THR B 1 192 ? 1.545 19.516 -4.078 1 92 192 THR B C 1
ATOM 4128 O O . THR B 1 192 ? 1.669 19.047 -5.211 1 92 192 THR B O 1
ATOM 4131 N N . GLY B 1 193 ? 2.264 20.5 -3.658 1 93.31 193 GLY B N 1
ATOM 4132 C CA . GLY B 1 193 ? 3.396 21.016 -4.414 1 93.31 193 GLY B CA 1
ATOM 4133 C C . GLY B 1 193 ? 4.383 21.781 -3.559 1 93.31 193 GLY B C 1
ATOM 4134 O O . GLY B 1 193 ? 4.27 21.797 -2.332 1 93.31 193 GLY B O 1
ATOM 4135 N N . ALA B 1 194 ? 5.379 22.266 -4.191 1 96.25 194 ALA B N 1
ATOM 4136 C CA . ALA B 1 194 ? 6.383 23.109 -3.545 1 96.25 194 ALA B CA 1
ATOM 4137 C C . ALA B 1 194 ? 6.035 24.594 -3.691 1 96.25 194 ALA B C 1
ATOM 4139 O O . ALA B 1 194 ? 5.285 24.969 -4.598 1 96.25 194 ALA B O 1
ATOM 4140 N N . LEU B 1 195 ? 6.484 25.375 -2.805 1 97.75 195 LEU B N 1
ATOM 4141 C CA . LEU B 1 195 ? 6.328 26.812 -2.863 1 97.75 195 LEU B CA 1
ATOM 4142 C C . LEU B 1 195 ? 7.68 27.516 -2.787 1 97.75 195 LEU B C 1
ATOM 4144 O O . LEU B 1 195 ? 8.555 27.109 -2.02 1 97.75 195 LEU B O 1
ATOM 4148 N N . ASN B 1 196 ? 7.809 28.453 -3.66 1 98.44 196 ASN B N 1
ATOM 4149 C CA . ASN B 1 196 ? 8.945 29.359 -3.617 1 98.44 196 ASN B CA 1
ATOM 4150 C C . ASN B 1 196 ? 8.508 30.797 -3.342 1 98.44 196 ASN B C 1
ATOM 4152 O O . ASN B 1 196 ? 7.523 31.266 -3.908 1 98.44 196 ASN B O 1
ATOM 4156 N N . PHE B 1 197 ? 9.195 31.406 -2.439 1 98.38 197 PHE B N 1
ATOM 4157 C CA . PHE B 1 197 ? 8.969 32.812 -2.094 1 98.38 197 PHE B CA 1
ATOM 4158 C C . PHE B 1 197 ? 10.195 33.656 -2.418 1 98.38 197 PHE B C 1
ATOM 4160 O O . PHE B 1 197 ? 11.234 33.5 -1.775 1 98.38 197 PHE B O 1
ATOM 4167 N N . ASP B 1 198 ? 10.008 34.5 -3.373 1 98.44 198 ASP B N 1
ATOM 4168 C CA . ASP B 1 198 ? 11.102 35.375 -3.791 1 98.44 198 ASP B CA 1
ATOM 4169 C C . ASP B 1 198 ? 10.789 36.812 -3.455 1 98.44 198 ASP B C 1
ATOM 4171 O O . ASP B 1 198 ? 10.133 37.531 -4.23 1 98.44 198 ASP B O 1
ATOM 4175 N N . GLN B 1 199 ? 11.289 37.25 -2.398 1 97.56 199 GLN B N 1
ATOM 4176 C CA . GLN B 1 199 ? 11.133 38.625 -1.929 1 97.56 199 GLN B CA 1
ATOM 4177 C C . GLN B 1 199 ? 9.656 39.031 -1.885 1 97.56 199 GLN B C 1
ATOM 4179 O O . GLN B 1 199 ? 9.266 40.031 -2.484 1 97.56 199 GLN B O 1
ATOM 4184 N N . VAL B 1 200 ? 8.906 38.25 -1.212 1 98.38 200 VAL B N 1
ATOM 4185 C CA . VAL B 1 200 ? 7.477 38.5 -1.1 1 98.38 200 VAL B CA 1
ATOM 4186 C C . VAL B 1 200 ? 7.219 39.594 -0.053 1 98.38 200 VAL B C 1
ATOM 4188 O O . VAL B 1 200 ? 7.523 39.406 1.128 1 98.38 200 VAL B O 1
ATOM 4191 N N . TRP B 1 201 ? 6.656 40.688 -0.499 1 97.75 201 TRP B N 1
ATOM 4192 C CA . TRP B 1 201 ? 6.328 41.781 0.394 1 97.75 201 TRP B CA 1
ATOM 4193 C C . TRP B 1 201 ? 4.859 41.75 0.796 1 97.75 201 TRP B C 1
ATOM 4195 O O . TRP B 1 201 ? 3.975 41.688 -0.063 1 97.75 201 TRP B O 1
ATOM 4205 N N . LEU B 1 202 ? 4.645 41.781 2.131 1 98.25 202 LEU B N 1
ATOM 4206 C CA . LEU B 1 202 ? 3.279 41.812 2.645 1 98.25 202 LEU B CA 1
ATOM 4207 C C . LEU B 1 202 ? 3.133 42.875 3.744 1 98.25 202 LEU B C 1
ATOM 4209 O O . LEU B 1 202 ? 4.055 43.062 4.539 1 98.25 202 LEU B O 1
ATOM 4213 N N . PRO B 1 203 ? 1.957 43.531 3.779 1 98.12 203 PRO B N 1
ATOM 4214 C CA . PRO B 1 203 ? 1.671 44.312 4.973 1 98.12 203 PRO B CA 1
ATOM 4215 C C . PRO B 1 203 ? 1.603 43.469 6.246 1 98.12 203 PRO B C 1
ATOM 4217 O O . PRO B 1 203 ? 1.253 42.312 6.191 1 98.12 203 PRO B O 1
ATOM 4220 N N . ASP B 1 204 ? 1.775 44.094 7.445 1 97.44 204 ASP B N 1
ATOM 4221 C CA . ASP B 1 204 ? 1.815 43.406 8.734 1 97.44 204 ASP B CA 1
ATOM 4222 C C . ASP B 1 204 ? 0.469 42.75 9.062 1 97.44 204 ASP B C 1
ATOM 4224 O O . ASP B 1 204 ? 0.399 41.812 9.859 1 97.44 204 ASP B O 1
ATOM 4228 N N . ARG B 1 205 ? -0.548 43.25 8.43 1 98.06 205 ARG B N 1
ATOM 4229 C CA . ARG B 1 205 ? -1.876 42.719 8.711 1 98.06 205 ARG B CA 1
ATOM 4230 C C . ARG B 1 205 ? -1.968 41.219 8.328 1 98.06 205 ARG B C 1
ATOM 4232 O O . ARG B 1 205 ? -2.891 40.531 8.742 1 98.06 205 ARG B O 1
ATOM 4239 N N . TRP B 1 206 ? -0.969 40.75 7.57 1 98.62 206 TRP B N 1
ATOM 4240 C CA . TRP B 1 206 ? -0.973 39.344 7.156 1 98.62 206 TRP B CA 1
ATOM 4241 C C . TRP B 1 206 ? -0.269 38.469 8.188 1 98.62 206 TRP B C 1
ATOM 4243 O O . TRP B 1 206 ? -0.235 37.25 8.055 1 98.62 206 TRP B O 1
ATOM 4253 N N . ILE B 1 207 ? 0.236 39.062 9.242 1 98.56 207 ILE B N 1
ATOM 4254 C CA . ILE B 1 207 ? 0.92 38.281 10.281 1 98.56 207 ILE B CA 1
ATOM 4255 C C . ILE B 1 207 ? -0.107 37.625 11.188 1 98.56 207 ILE B C 1
ATOM 4257 O O . ILE B 1 207 ? -0.96 38.281 11.773 1 98.56 207 ILE B O 1
ATOM 4261 N N . ILE B 1 208 ? -0.011 36.344 11.312 1 98.75 208 ILE B N 1
ATOM 4262 C CA . ILE B 1 208 ? -0.899 35.562 12.164 1 98.75 208 ILE B CA 1
ATOM 4263 C C . ILE B 1 208 ? -0.467 35.719 13.625 1 98.75 208 ILE B C 1
ATOM 4265 O O . ILE B 1 208 ? -1.3 35.938 14.508 1 98.75 208 ILE B O 1
ATOM 4269 N N . ALA B 1 209 ? 0.784 35.562 13.859 1 98.38 209 ALA B N 1
ATOM 4270 C CA . ALA B 1 209 ? 1.342 35.688 15.211 1 98.38 209 ALA B CA 1
ATOM 4271 C C . ALA B 1 209 ? 2.746 36.281 15.18 1 98.38 209 ALA B C 1
ATOM 4273 O O . ALA B 1 209 ? 3.631 35.75 14.492 1 98.38 209 ALA B O 1
ATOM 4274 N N . GLU B 1 210 ? 2.973 37.312 15.961 1 96.88 210 GLU B N 1
ATOM 4275 C CA . GLU B 1 210 ? 4.301 37.906 16.094 1 96.88 210 GLU B CA 1
ATOM 4276 C C . GLU B 1 210 ? 5.227 37 16.906 1 96.88 210 GLU B C 1
ATOM 4278 O O . GLU B 1 210 ? 6.41 36.875 16.578 1 96.88 210 GLU B O 1
ATOM 4283 N N . ALA B 1 211 ? 4.621 36.438 17.938 1 96.5 211 ALA B N 1
ATOM 4284 C CA . ALA B 1 211 ? 5.371 35.5 18.781 1 96.5 211 ALA B CA 1
ATOM 4285 C C . ALA B 1 211 ? 5.129 34.062 18.375 1 96.5 211 ALA B C 1
ATOM 4287 O O . ALA B 1 211 ? 4.449 33.312 19.094 1 96.5 211 ALA B O 1
ATOM 4288 N N . GLY B 1 212 ? 5.805 33.688 17.281 1 95.88 212 GLY B N 1
ATOM 4289 C CA . GLY B 1 212 ? 5.598 32.344 16.719 1 95.88 212 GLY B CA 1
ATOM 4290 C C . GLY B 1 212 ? 5.996 31.234 17.672 1 95.88 212 GLY B C 1
ATOM 4291 O O . GLY B 1 212 ? 5.359 30.188 17.688 1 95.88 212 GLY B O 1
ATOM 4292 N N . ARG B 1 213 ? 6.996 31.422 18.469 1 93.81 213 ARG B N 1
ATOM 4293 C CA . ARG B 1 213 ? 7.484 30.406 19.391 1 93.81 213 ARG B CA 1
ATOM 4294 C C . ARG B 1 213 ? 6.441 30.094 20.453 1 93.81 213 ARG B C 1
ATOM 4296 O O . ARG B 1 213 ? 6.355 28.953 20.922 1 93.81 213 ARG B O 1
ATOM 4303 N N . ALA B 1 214 ? 5.719 31.062 20.828 1 94.62 214 ALA B N 1
ATOM 4304 C CA . ALA B 1 214 ? 4.641 30.859 21.797 1 94.62 214 ALA B CA 1
ATOM 4305 C C . ALA B 1 214 ? 3.377 30.359 21.109 1 94.62 214 ALA B C 1
ATOM 4307 O O . ALA B 1 214 ? 2.605 29.594 21.703 1 94.62 214 ALA B O 1
ATOM 4308 N N . PHE B 1 215 ? 3.166 30.734 19.875 1 95.94 215 PHE B N 1
ATOM 4309 C CA . PHE B 1 215 ? 1.964 30.422 19.109 1 95.94 215 PHE B CA 1
ATOM 4310 C C . PHE B 1 215 ? 1.933 28.953 18.734 1 95.94 215 PHE B C 1
ATOM 4312 O O . PHE B 1 215 ? 0.891 28.297 18.828 1 95.94 215 PHE B O 1
ATOM 4319 N N . LEU B 1 216 ? 3.059 28.438 18.328 1 94 216 LEU B N 1
ATOM 4320 C CA . LEU B 1 216 ? 3.131 27.109 17.734 1 94 216 LEU B CA 1
ATOM 4321 C C . LEU B 1 216 ? 2.729 26.047 18.75 1 94 216 LEU B C 1
ATOM 4323 O O . LEU B 1 216 ? 1.898 25.172 18.453 1 94 216 LEU B O 1
ATOM 4327 N N . PRO B 1 217 ? 3.225 26.062 19.969 1 91.94 217 PRO B N 1
ATOM 4328 C CA . PRO B 1 217 ? 2.787 25.062 20.953 1 91.94 217 PRO B CA 1
ATOM 4329 C C . PRO B 1 217 ? 1.294 25.156 21.266 1 91.94 217 PRO B C 1
ATOM 4331 O O . PRO B 1 217 ? 0.665 24.156 21.594 1 91.94 217 PRO B O 1
ATOM 4334 N N . LYS B 1 218 ? 0.766 26.312 21.109 1 92.62 218 LYS B N 1
ATOM 4335 C CA . LYS B 1 218 ? -0.645 26.547 21.422 1 92.62 218 LYS B CA 1
ATOM 4336 C C . LYS B 1 218 ? -1.543 25.859 20.391 1 92.62 218 LYS B C 1
ATOM 4338 O O . LYS B 1 218 ? -2.617 25.359 20.719 1 92.62 218 LYS B O 1
ATOM 4343 N N . VAL B 1 219 ? -1.112 25.812 19.141 1 94.56 219 VAL B N 1
ATOM 4344 C CA . VAL B 1 219 ? -1.976 25.297 18.078 1 94.56 219 VAL B CA 1
ATOM 4345 C C . VAL B 1 219 ? -1.622 23.844 17.781 1 94.56 219 VAL B C 1
ATOM 4347 O O . VAL B 1 219 ? -2.389 23.141 17.141 1 94.56 219 VAL B O 1
ATOM 4350 N N . ARG B 1 220 ? -0.512 23.359 18.281 1 94.5 220 ARG B N 1
ATOM 4351 C CA . ARG B 1 220 ? -0.008 22.031 17.953 1 94.5 220 ARG B CA 1
ATOM 4352 C C . ARG B 1 220 ? -1.003 20.953 18.375 1 94.5 220 ARG B C 1
ATOM 4354 O O . ARG B 1 220 ? -1.269 20.016 17.609 1 94.5 220 ARG B O 1
ATOM 4361 N N . PRO B 1 221 ? -1.608 21.016 19.562 1 95.75 221 PRO B N 1
ATOM 4362 C CA . PRO B 1 221 ? -2.535 19.938 19.953 1 95.75 221 PRO B CA 1
ATOM 4363 C C . PRO B 1 221 ? -3.736 19.844 19.016 1 95.75 221 PRO B C 1
ATOM 4365 O O . PRO B 1 221 ? -4.133 18.734 18.625 1 95.75 221 PRO B O 1
ATOM 4368 N N . SER B 1 222 ? -4.344 20.984 18.641 1 96.38 222 SER B N 1
ATOM 4369 C CA . SER B 1 222 ? -5.469 20.938 17.703 1 96.38 222 SER B CA 1
ATOM 4370 C C . SER B 1 222 ? -5.039 20.406 16.344 1 96.38 222 SER B C 1
ATOM 4372 O O . SER B 1 222 ? -5.777 19.656 15.703 1 96.38 222 SER B O 1
ATOM 4374 N N . PHE B 1 223 ? -3.818 20.844 15.961 1 96.81 223 PHE B N 1
ATOM 4375 C CA . PHE B 1 223 ? -3.232 20.344 14.719 1 96.81 223 PHE B CA 1
ATOM 4376 C C . PHE B 1 223 ? -3.219 18.812 14.703 1 96.81 223 PHE B C 1
ATOM 4378 O O . PHE B 1 223 ? -3.703 18.188 13.758 1 96.81 223 PHE B O 1
ATOM 4385 N N . LEU B 1 224 ? -2.785 18.219 15.727 1 97.75 224 LEU B N 1
ATOM 4386 C CA . LEU B 1 224 ? -2.631 16.781 15.828 1 97.75 224 LEU B CA 1
ATOM 4387 C C . LEU B 1 224 ? -3.986 16.094 16.016 1 97.75 224 LEU B C 1
ATOM 4389 O O . LEU B 1 224 ? -4.227 15.023 15.461 1 97.75 224 LEU B O 1
ATOM 4393 N N . LEU B 1 225 ? -4.828 16.703 16.828 1 98.56 225 LEU B N 1
ATOM 4394 C CA . LEU B 1 225 ? -6.148 16.141 17.047 1 98.56 225 LEU B CA 1
ATOM 4395 C C . LEU B 1 225 ? -6.934 16.062 15.742 1 98.56 225 LEU B C 1
ATOM 4397 O O . LEU B 1 225 ? -7.539 15.031 15.438 1 98.56 225 LEU B O 1
ATOM 4401 N N . PHE B 1 226 ? -6.93 17.156 14.977 1 98.62 226 PHE B N 1
ATOM 4402 C CA . PHE B 1 226 ? -7.586 17.141 13.672 1 98.62 226 PHE B CA 1
ATOM 4403 C C . PHE B 1 226 ? -7.004 16.031 12.789 1 98.62 226 PHE B C 1
ATOM 4405 O O . PHE B 1 226 ? -7.742 15.344 12.086 1 98.62 226 PHE B O 1
ATOM 4412 N N . GLN B 1 227 ? -5.723 15.844 12.867 1 98.38 227 GLN B N 1
ATOM 4413 C CA . GLN B 1 227 ? -5.047 14.836 12.055 1 98.38 227 GLN B CA 1
ATOM 4414 C C . GLN B 1 227 ? -5.531 13.438 12.406 1 98.38 227 GLN B C 1
ATOM 4416 O O . GLN B 1 227 ? -5.562 12.547 11.555 1 98.38 227 GLN B O 1
ATOM 4421 N N . CYS B 1 228 ? -5.875 13.219 13.656 1 98.88 228 CYS B N 1
ATOM 4422 C CA . CYS B 1 228 ? -6.324 11.906 14.109 1 98.88 228 CYS B CA 1
ATOM 4423 C C . CYS B 1 228 ? -7.609 11.492 13.398 1 98.88 228 CYS B C 1
ATOM 4425 O O . CYS B 1 228 ? -7.906 10.305 13.289 1 98.88 228 CYS B O 1
ATOM 4427 N N . GLY B 1 229 ? -8.398 12.453 12.898 1 98.81 229 GLY B N 1
ATOM 4428 C CA . GLY B 1 229 ? -9.609 12.133 12.164 1 98.81 229 GLY B CA 1
ATOM 4429 C C . GLY B 1 229 ? -9.344 11.352 10.891 1 98.81 229 GLY B C 1
ATOM 4430 O O . GLY B 1 229 ? -10.188 10.562 10.453 1 98.81 229 GLY B O 1
ATOM 4431 N N . LEU B 1 230 ? -8.172 11.531 10.32 1 98.81 230 LEU B N 1
ATOM 4432 C CA . LEU B 1 230 ? -7.809 10.914 9.047 1 98.81 230 LEU B CA 1
ATOM 4433 C C . LEU B 1 230 ? -7.691 9.406 9.188 1 98.81 230 LEU B C 1
ATOM 4435 O O . LEU B 1 230 ? -8.438 8.656 8.547 1 98.81 230 LEU B O 1
ATOM 4439 N N . PRO B 1 231 ? -6.781 8.914 10.094 1 98.94 231 PRO B N 1
ATOM 4440 C CA . PRO B 1 231 ? -6.711 7.465 10.25 1 98.94 231 PRO B CA 1
ATOM 4441 C C . PRO B 1 231 ? -7.984 6.875 10.859 1 98.94 231 PRO B C 1
ATOM 4443 O O . PRO B 1 231 ? -8.352 5.738 10.555 1 98.94 231 PRO B O 1
ATOM 4446 N N . LEU B 1 232 ? -8.656 7.637 11.727 1 98.88 232 LEU B N 1
ATOM 4447 C CA . LEU B 1 232 ? -9.898 7.148 12.32 1 98.88 232 LEU B CA 1
ATOM 4448 C C . LEU B 1 232 ? -10.914 6.809 11.234 1 98.88 232 LEU B C 1
ATOM 4450 O O . LEU B 1 232 ? -11.508 5.73 11.25 1 98.88 232 LEU B O 1
ATOM 4454 N N . GLY B 1 233 ? -11.141 7.727 10.297 1 98.75 233 GLY B N 1
ATOM 4455 C CA . GLY B 1 233 ? -12.047 7.473 9.195 1 98.75 233 GLY B CA 1
ATOM 4456 C C . GLY B 1 233 ? -11.617 6.312 8.32 1 98.75 233 GLY B C 1
ATOM 4457 O O . GLY B 1 233 ? -12.445 5.516 7.879 1 98.75 233 GLY B O 1
ATOM 4458 N N . THR B 1 234 ? -10.32 6.188 8.078 1 98.69 234 THR B N 1
ATOM 4459 C CA . THR B 1 234 ? -9.773 5.117 7.258 1 98.69 234 THR B CA 1
ATOM 4460 C C . THR B 1 234 ? -10.023 3.756 7.898 1 98.69 234 THR B C 1
ATOM 4462 O O . THR B 1 234 ? -10.391 2.799 7.211 1 98.69 234 THR B O 1
ATOM 4465 N N . ILE B 1 235 ? -9.773 3.674 9.227 1 98.88 235 ILE B N 1
ATOM 4466 C CA . ILE B 1 235 ? -10 2.436 9.961 1 98.88 235 ILE B CA 1
ATOM 4467 C C . ILE B 1 235 ? -11.461 2.021 9.836 1 98.88 235 ILE B C 1
ATOM 4469 O O . ILE B 1 235 ? -11.766 0.867 9.516 1 98.88 235 ILE B O 1
ATOM 4473 N N . ARG B 1 236 ? -12.367 3.006 10.031 1 98.75 236 ARG B N 1
ATOM 4474 C CA . ARG B 1 236 ? -13.797 2.734 9.953 1 98.75 236 ARG B CA 1
ATOM 4475 C C . ARG B 1 236 ? -14.188 2.236 8.57 1 98.75 236 ARG B C 1
ATOM 4477 O O . ARG B 1 236 ? -14.945 1.274 8.438 1 98.75 236 ARG B O 1
ATOM 4484 N N . ALA B 1 237 ? -13.672 2.846 7.531 1 98.12 237 ALA B N 1
ATOM 4485 C CA . ALA B 1 237 ? -13.969 2.457 6.156 1 98.12 237 ALA B CA 1
ATOM 4486 C C . ALA B 1 237 ? -13.508 1.028 5.879 1 98.12 237 ALA B C 1
ATOM 4488 O O . ALA B 1 237 ? -14.25 0.234 5.297 1 98.12 237 ALA B O 1
ATOM 4489 N N . ALA B 1 238 ? -12.273 0.715 6.27 1 98.44 238 ALA B N 1
ATOM 4490 C CA . ALA B 1 238 ? -11.703 -0.604 6.016 1 98.44 238 ALA B CA 1
ATOM 4491 C C . ALA B 1 238 ? -12.484 -1.691 6.746 1 98.44 238 ALA B C 1
ATOM 4493 O O . ALA B 1 238 ? -12.797 -2.736 6.168 1 98.44 238 ALA B O 1
ATOM 4494 N N . LEU B 1 239 ? -12.75 -1.453 8.023 1 98.56 239 LEU B N 1
ATOM 4495 C CA . LEU B 1 239 ? -13.484 -2.436 8.805 1 98.56 239 LEU B CA 1
ATOM 4496 C C . LEU B 1 239 ? -14.867 -2.678 8.211 1 98.56 239 LEU B C 1
ATOM 4498 O O . LEU B 1 239 ? -15.344 -3.814 8.172 1 98.56 239 LEU B O 1
ATOM 4502 N N . LYS B 1 240 ? -15.523 -1.61 7.762 1 97.75 240 LYS B N 1
ATOM 4503 C CA . LYS B 1 240 ? -16.828 -1.737 7.109 1 97.75 240 LYS B CA 1
ATOM 4504 C C . LYS B 1 240 ? -16.719 -2.586 5.844 1 97.75 240 LYS B C 1
ATOM 4506 O O . LYS B 1 240 ? -17.609 -3.381 5.551 1 97.75 240 LYS B O 1
ATOM 4511 N N . ALA B 1 241 ? -15.68 -2.418 5.094 1 96.31 241 ALA B N 1
ATOM 4512 C CA . ALA B 1 241 ? -15.477 -3.156 3.852 1 96.31 241 ALA B CA 1
ATOM 4513 C C . ALA B 1 241 ? -15.195 -4.629 4.129 1 96.31 241 ALA B C 1
ATOM 4515 O O . ALA B 1 241 ? -15.562 -5.496 3.328 1 96.31 241 ALA B O 1
ATOM 4516 N N . ILE B 1 242 ? -14.578 -4.98 5.242 1 97.25 242 ILE B N 1
ATOM 4517 C CA . ILE B 1 242 ? -14.164 -6.336 5.59 1 97.25 242 ILE B CA 1
ATOM 4518 C C . ILE B 1 242 ? -15.367 -7.129 6.102 1 97.25 242 ILE B C 1
ATOM 4520 O O . ILE B 1 242 ? -15.5 -8.32 5.816 1 97.25 242 ILE B O 1
ATOM 4524 N N . ALA B 1 243 ? -16.266 -6.469 6.789 1 96.62 243 ALA B N 1
ATOM 4525 C CA . ALA B 1 243 ? -17.297 -7.102 7.605 1 96.62 243 ALA B CA 1
ATOM 4526 C C . ALA B 1 243 ? -18.125 -8.086 6.777 1 96.62 243 ALA B C 1
ATOM 4528 O O . ALA B 1 243 ? -18.328 -9.227 7.195 1 96.62 243 ALA B O 1
ATOM 4529 N N . PRO B 1 244 ? -18.5 -7.766 5.551 1 94.81 244 PRO B N 1
ATOM 4530 C CA . PRO B 1 244 ? -19.344 -8.68 4.793 1 94.81 244 PRO B CA 1
ATOM 4531 C C . PRO B 1 244 ? -18.594 -9.875 4.234 1 94.81 244 PRO B C 1
ATOM 4533 O O . PRO B 1 244 ? -19.203 -10.828 3.736 1 94.81 244 PRO B O 1
ATOM 4536 N N . THR B 1 245 ? -17.312 -9.875 4.344 1 93.12 245 THR B N 1
ATOM 4537 C CA . THR B 1 245 ? -16.5 -10.906 3.703 1 93.12 245 THR B CA 1
ATOM 4538 C C . THR B 1 245 ? -16.172 -12.023 4.688 1 93.12 245 THR B C 1
ATOM 4540 O O . THR B 1 245 ? -15.57 -13.031 4.312 1 93.12 245 THR B O 1
ATOM 4543 N N . LEU B 1 246 ? -16.453 -11.945 5.93 1 93.25 246 LEU B N 1
ATOM 4544 C CA . LEU B 1 246 ? -15.898 -12.75 7.008 1 93.25 246 LEU B CA 1
ATOM 4545 C C . LEU B 1 246 ? -16.609 -14.102 7.105 1 93.25 246 LEU B C 1
ATOM 4547 O O . LEU B 1 246 ? -16.438 -14.828 8.086 1 93.25 246 LEU B O 1
ATOM 4551 N N . SER B 1 247 ? -17.266 -14.5 6.109 1 88.56 247 SER B N 1
ATOM 4552 C CA . SER B 1 247 ? -17.891 -15.82 6.094 1 88.56 247 SER B CA 1
ATOM 4553 C C . SER B 1 247 ? -17.156 -16.766 5.141 1 88.56 247 SER B C 1
ATOM 4555 O O . SER B 1 247 ? -16.344 -16.328 4.328 1 88.56 247 SER B O 1
ATOM 4557 N N . GLY B 1 248 ? -17.297 -18.047 5.367 1 83.06 248 GLY B N 1
ATOM 4558 C CA . GLY B 1 248 ? -16.672 -19.016 4.492 1 83.06 248 GLY B CA 1
ATOM 4559 C C . GLY B 1 248 ? -15.172 -19.094 4.66 1 83.06 248 GLY B C 1
ATOM 4560 O O . GLY B 1 248 ? -14.672 -19.25 5.777 1 83.06 248 GLY B O 1
ATOM 4561 N N . PRO B 1 249 ? -14.492 -19 3.529 1 78.25 249 PRO B N 1
ATOM 4562 C CA . PRO B 1 249 ? -13.031 -19.125 3.564 1 78.25 249 PRO B CA 1
ATOM 4563 C C . PRO B 1 249 ? -12.359 -18 4.348 1 78.25 249 PRO B C 1
ATOM 4565 O O . PRO B 1 249 ? -11.32 -18.203 4.973 1 78.25 249 PRO B O 1
ATOM 4568 N N . SER B 1 250 ? -12.984 -16.875 4.395 1 87.62 250 SER B N 1
ATOM 4569 C CA . SER B 1 250 ? -12.383 -15.703 5.027 1 87.62 250 SER B CA 1
ATOM 4570 C C . SER B 1 250 ? -12.672 -15.672 6.523 1 87.62 250 SER B C 1
ATOM 4572 O O . SER B 1 250 ? -12.297 -14.727 7.215 1 87.62 250 SER B O 1
ATOM 4574 N N . ALA B 1 251 ? -13.273 -16.75 7.051 1 92.19 251 ALA B N 1
ATOM 4575 C CA . ALA B 1 251 ? -13.57 -16.828 8.477 1 92.19 251 ALA B CA 1
ATOM 4576 C C . ALA B 1 251 ? -12.281 -16.828 9.305 1 92.19 251 ALA B C 1
ATOM 4578 O O . ALA B 1 251 ? -12.297 -16.453 10.477 1 92.19 251 ALA B O 1
ATOM 4579 N N . VAL B 1 252 ? -11.164 -17.188 8.664 1 94.5 252 VAL B N 1
ATOM 4580 C CA . VAL B 1 252 ? -9.875 -17.25 9.352 1 94.5 252 VAL B CA 1
ATOM 4581 C C . VAL B 1 252 ? -9.445 -15.844 9.758 1 94.5 252 VAL B C 1
ATOM 4583 O O . VAL B 1 252 ? -8.609 -15.68 10.656 1 94.5 252 VAL B O 1
ATOM 4586 N N . LEU B 1 253 ? -10.047 -14.805 9.188 1 96.81 253 LEU B N 1
ATOM 4587 C CA . LEU B 1 253 ? -9.68 -13.414 9.453 1 96.81 253 LEU B CA 1
ATOM 4588 C C . LEU B 1 253 ? -10.438 -12.875 10.664 1 96.81 253 LEU B C 1
ATOM 4590 O O . LEU B 1 253 ? -10.125 -11.797 11.164 1 96.81 253 LEU B O 1
ATOM 4594 N N . ASN B 1 254 ? -11.422 -13.633 11.211 1 97 254 ASN B N 1
ATOM 4595 C CA . ASN B 1 254 ? -12.32 -13.148 12.258 1 97 254 ASN B CA 1
ATOM 4596 C C . ASN B 1 254 ? -11.547 -12.68 13.484 1 97 254 ASN B C 1
ATOM 4598 O O . ASN B 1 254 ? -11.82 -11.602 14.023 1 97 254 ASN B O 1
ATOM 4602 N N . PRO B 1 255 ? -10.539 -13.445 13.961 1 96.69 255 PRO B N 1
ATOM 4603 C CA . PRO B 1 255 ? -9.812 -12.984 15.148 1 96.69 255 PRO B CA 1
ATOM 4604 C C . PRO B 1 255 ? -9.094 -11.656 14.93 1 96.69 255 PRO B C 1
ATOM 4606 O O . PRO B 1 255 ? -9.102 -10.797 15.805 1 96.69 255 PRO B O 1
ATOM 4609 N N . ARG B 1 256 ? -8.484 -11.523 13.789 1 96.94 256 ARG B N 1
ATOM 4610 C CA . ARG B 1 256 ? -7.781 -10.281 13.492 1 96.94 256 ARG B CA 1
ATOM 4611 C C . ARG B 1 256 ? -8.758 -9.117 13.344 1 96.94 256 ARG B C 1
ATOM 4613 O O . ARG B 1 256 ? -8.461 -7.996 13.75 1 96.94 256 ARG B O 1
ATOM 4620 N N . TYR B 1 257 ? -9.938 -9.398 12.703 1 98.06 257 TYR B N 1
ATOM 4621 C CA . TYR B 1 257 ? -10.992 -8.391 12.57 1 98.06 257 TYR B CA 1
ATOM 4622 C C . TYR B 1 257 ? -11.477 -7.934 13.945 1 98.06 257 TYR B C 1
ATOM 4624 O O . TYR B 1 257 ? -11.586 -6.734 14.203 1 98.06 257 TYR B O 1
ATOM 4632 N N . ALA B 1 258 ? -11.68 -8.883 14.82 1 98.25 258 ALA B N 1
ATOM 4633 C CA . ALA B 1 258 ? -12.172 -8.586 16.156 1 98.25 258 ALA B CA 1
ATOM 4634 C C . ALA B 1 258 ? -11.141 -7.789 16.969 1 98.25 258 ALA B C 1
ATOM 4636 O O . ALA B 1 258 ? -11.5 -6.855 17.688 1 98.25 258 ALA B O 1
ATOM 4637 N N . GLN B 1 259 ? -9.945 -8.172 16.828 1 98.56 259 GLN B N 1
ATOM 4638 C CA . GLN B 1 259 ? -8.875 -7.457 17.531 1 98.56 259 GLN B CA 1
ATOM 4639 C C . GLN B 1 259 ? -8.789 -6.004 17.062 1 98.56 259 GLN B C 1
ATOM 4641 O O . GLN B 1 259 ? -8.57 -5.102 17.875 1 98.56 259 GLN B O 1
ATOM 4646 N N . ALA B 1 260 ? -8.938 -5.801 15.773 1 98.69 260 ALA B N 1
ATOM 4647 C CA . ALA B 1 260 ? -8.906 -4.449 15.227 1 98.69 260 ALA B CA 1
ATOM 4648 C C . ALA B 1 260 ? -10.062 -3.609 15.766 1 98.69 260 ALA B C 1
ATOM 4650 O O . ALA B 1 260 ? -9.883 -2.424 16.062 1 98.69 260 ALA B O 1
ATOM 4651 N N . GLN B 1 261 ? -11.211 -4.227 15.93 1 98.56 261 GLN B N 1
ATOM 4652 C CA . GLN B 1 261 ? -12.375 -3.521 16.469 1 98.56 261 GLN B CA 1
ATOM 4653 C C . GLN B 1 261 ? -12.141 -3.105 17.906 1 98.56 261 GLN B C 1
ATOM 4655 O O . GLN B 1 261 ? -12.484 -1.988 18.297 1 98.56 261 GLN B O 1
ATOM 4660 N N . ILE B 1 262 ? -11.539 -4.012 18.641 1 98.75 262 ILE B N 1
ATOM 4661 C CA . ILE B 1 262 ? -11.258 -3.73 20.047 1 98.75 262 ILE B CA 1
ATOM 4662 C C . ILE B 1 262 ? -10.25 -2.592 20.156 1 98.75 262 ILE B C 1
ATOM 4664 O O . ILE B 1 262 ? -10.422 -1.673 20.969 1 98.75 262 ILE B O 1
ATOM 4668 N N . GLN B 1 263 ? -9.242 -2.689 19.359 1 98.81 263 GLN B N 1
ATOM 4669 C CA . GLN B 1 263 ? -8.234 -1.639 19.375 1 98.81 263 GLN B CA 1
ATOM 4670 C C . GLN B 1 263 ? -8.836 -0.294 18.969 1 98.81 263 GLN B C 1
ATOM 4672 O O . GLN B 1 263 ? -8.5 0.737 19.562 1 98.81 263 GLN B O 1
ATOM 4677 N N . LEU B 1 264 ? -9.719 -0.293 17.953 1 98.88 264 LEU B N 1
ATOM 4678 C CA . LEU B 1 264 ? -10.367 0.934 17.5 1 98.88 264 LEU B CA 1
ATOM 4679 C C . LEU B 1 264 ? -11.172 1.559 18.641 1 98.88 264 LEU B C 1
ATOM 4681 O O . LEU B 1 264 ? -11.156 2.777 18.828 1 98.88 264 LEU B O 1
ATOM 4685 N N . GLU B 1 265 ? -11.883 0.767 19.359 1 98.69 265 GLU B N 1
ATOM 4686 C CA . GLU B 1 265 ? -12.68 1.26 20.484 1 98.69 265 GLU B CA 1
ATOM 4687 C C . GLU B 1 265 ? -11.805 1.938 21.531 1 98.69 265 GLU B C 1
ATOM 4689 O O . GLU B 1 265 ? -12.148 3.01 22.031 1 98.69 265 GLU B O 1
ATOM 4694 N N . GLY B 1 266 ? -10.711 1.288 21.875 1 98.81 266 GLY B N 1
ATOM 4695 C CA . GLY B 1 266 ? -9.789 1.874 22.828 1 98.81 266 GLY B CA 1
ATOM 4696 C C . GLY B 1 266 ? -9.188 3.188 22.359 1 98.81 266 GLY B C 1
ATOM 4697 O O . GLY B 1 266 ? -9.125 4.156 23.125 1 98.81 266 GLY B O 1
ATOM 4698 N N . LEU B 1 267 ? -8.789 3.254 21.156 1 98.88 267 LEU B N 1
ATOM 4699 C CA . LEU B 1 267 ? -8.18 4.453 20.594 1 98.88 267 LEU B CA 1
ATOM 4700 C C . LEU B 1 267 ? -9.195 5.582 20.484 1 98.88 267 LEU B C 1
ATOM 4702 O O . LEU B 1 267 ? -8.859 6.754 20.672 1 98.88 267 LEU B O 1
ATOM 4706 N N . THR B 1 268 ? -10.469 5.199 20.141 1 98.75 268 THR B N 1
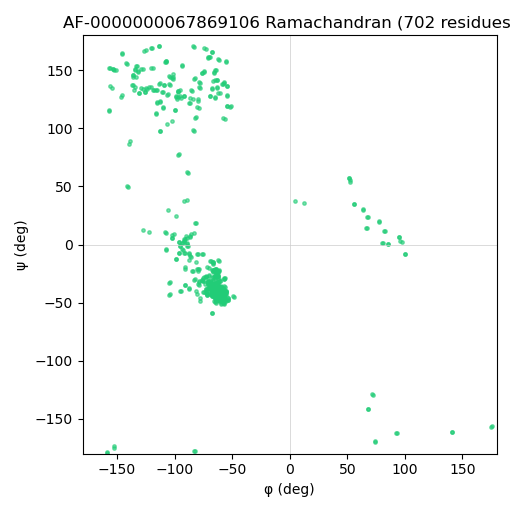ATOM 4707 C CA . THR B 1 268 ? -11.539 6.191 20.062 1 98.75 268 THR B CA 1
ATOM 4708 C C . THR B 1 268 ? -11.797 6.809 21.438 1 98.75 268 THR B C 1
ATOM 4710 O O . THR B 1 268 ? -12.016 8.016 21.547 1 98.75 268 THR B O 1
ATOM 4713 N N . ALA B 1 269 ? -11.75 5.988 22.438 1 98.69 269 ALA B N 1
ATOM 4714 C CA . ALA B 1 269 ? -11.922 6.492 23.797 1 98.69 269 ALA B CA 1
ATOM 4715 C C . ALA B 1 269 ? -10.797 7.461 24.172 1 98.69 269 ALA B C 1
ATOM 4717 O O . ALA B 1 269 ? -11.047 8.5 24.781 1 98.69 269 ALA B O 1
ATOM 4718 N N . ASP B 1 270 ? -9.562 7.125 23.859 1 98.69 270 ASP B N 1
ATOM 4719 C CA . ASP B 1 270 ? -8.422 8 24.109 1 98.69 270 ASP B CA 1
ATOM 4720 C C . ASP B 1 270 ? -8.578 9.328 23.375 1 98.69 270 ASP B C 1
ATOM 4722 O O . ASP B 1 270 ? -8.281 10.391 23.938 1 98.69 270 ASP B O 1
ATOM 4726 N N . LEU B 1 271 ? -9.016 9.234 22.125 1 98.75 271 LEU B N 1
ATOM 4727 C CA . LEU B 1 271 ? -9.219 10.43 21.312 1 98.75 271 LEU B CA 1
ATOM 4728 C C . LEU B 1 271 ? -10.266 11.344 21.938 1 98.75 271 LEU B C 1
ATOM 4730 O O . LEU B 1 271 ? -10.062 12.562 22.016 1 98.75 271 LEU B O 1
ATOM 4734 N N . HIS B 1 272 ? -11.367 10.781 22.391 1 98.06 272 HIS B N 1
ATOM 4735 C CA . HIS B 1 272 ? -12.438 11.547 23.031 1 98.06 272 HIS B CA 1
ATOM 4736 C C . HIS B 1 272 ? -11.945 12.227 24.297 1 98.06 272 HIS B C 1
ATOM 4738 O O . HIS B 1 272 ? -12.273 13.391 24.562 1 98.06 272 HIS B O 1
ATOM 4744 N N . PHE B 1 273 ? -11.148 11.523 25.062 1 98.06 273 PHE B N 1
ATOM 4745 C CA . PHE B 1 273 ? -10.594 12.078 26.297 1 98.06 273 PHE B CA 1
ATOM 4746 C C . PHE B 1 273 ? -9.68 13.266 25.984 1 98.06 273 PHE B C 1
ATOM 4748 O O . PHE B 1 273 ? -9.852 14.352 26.531 1 98.06 273 PHE B O 1
ATOM 4755 N N . LEU B 1 274 ? -8.75 13.094 25.062 1 98.19 274 LEU B N 1
ATOM 4756 C CA . LEU B 1 274 ? -7.758 14.117 24.766 1 98.19 274 LEU B CA 1
ATOM 4757 C C . LEU B 1 274 ? -8.406 15.328 24.094 1 98.19 274 LEU B C 1
ATOM 4759 O O . LEU B 1 274 ? -7.977 16.469 24.312 1 98.19 274 LEU B O 1
ATOM 4763 N N . ALA B 1 275 ? -9.438 15.086 23.281 1 97.25 275 ALA B N 1
ATOM 4764 C CA . ALA B 1 275 ? -10.102 16.156 22.547 1 97.25 275 ALA B CA 1
ATOM 4765 C C . ALA B 1 275 ? -10.883 17.078 23.484 1 97.25 275 ALA B C 1
ATOM 4767 O O . ALA B 1 275 ? -11.258 18.188 23.109 1 97.25 275 ALA B O 1
ATOM 4768 N N . GLN B 1 276 ? -11.102 16.672 24.688 1 95 276 GLN B N 1
ATOM 4769 C CA . GLN B 1 276 ? -11.859 17.453 25.656 1 95 276 GLN B CA 1
ATOM 4770 C C . GLN B 1 276 ? -10.938 18.344 26.484 1 95 276 GLN B C 1
ATOM 4772 O O . GLN B 1 276 ? -11.398 19.234 27.188 1 95 276 GLN B O 1
ATOM 4777 N N . LEU B 1 277 ? -9.68 18.125 26.266 1 93.25 277 LEU B N 1
ATOM 4778 C CA . LEU B 1 277 ? -8.734 18.922 27.031 1 93.25 277 LEU B CA 1
ATOM 4779 C C . LEU B 1 277 ? -8.609 20.328 26.469 1 93.25 277 LEU B C 1
ATOM 4781 O O . LEU B 1 277 ? -8.625 20.516 25.25 1 93.25 277 LEU B O 1
ATOM 4785 N N . GLY B 1 278 ? -8.617 21.312 27.297 1 85 278 GLY B N 1
ATOM 4786 C CA . GLY B 1 278 ? -8.383 22.688 26.859 1 85 278 GLY B CA 1
ATOM 4787 C C . GLY B 1 278 ? -6.91 23.016 26.703 1 85 278 GLY B C 1
ATOM 4788 O O . GLY B 1 278 ? -6.547 23.844 25.859 1 85 278 GLY B O 1
ATOM 4789 N N . GLU B 1 279 ? -6.094 22.562 27.578 1 90.69 279 GLU B N 1
ATOM 4790 C CA . GLU B 1 279 ? -4.637 22.688 27.562 1 90.69 279 GLU B CA 1
ATOM 4791 C C . GLU B 1 279 ? -3.967 21.344 27.766 1 90.69 279 GLU B C 1
ATOM 4793 O O . GLU B 1 279 ? -4.531 20.453 28.406 1 90.69 279 GLU B O 1
ATOM 4798 N N . PHE B 1 280 ? -2.791 21.297 27.172 1 94.5 280 PHE B N 1
ATOM 4799 C CA . PHE B 1 280 ? -2.082 20.016 27.234 1 94.5 280 PHE B CA 1
ATOM 4800 C C . PHE B 1 280 ? -0.832 20.141 28.094 1 94.5 280 PHE B C 1
ATOM 4802 O O . PHE B 1 280 ? 0.045 20.969 27.812 1 94.5 280 PHE B O 1
ATOM 4809 N N . SER B 1 281 ? -0.805 19.25 29.156 1 93.62 281 SER B N 1
ATOM 4810 C CA . SER B 1 281 ? 0.465 19.031 29.828 1 93.62 281 SER B CA 1
ATOM 4811 C C . SER B 1 281 ? 1.42 18.203 28.984 1 93.62 281 SER B C 1
ATOM 4813 O O . SER B 1 281 ? 1.029 17.688 27.938 1 93.62 281 SER B O 1
ATOM 4815 N N . LEU B 1 282 ? 2.641 18.172 29.406 1 91.56 282 LEU B N 1
ATOM 4816 C CA . LEU B 1 282 ? 3.629 17.391 28.656 1 91.56 282 LEU B CA 1
ATOM 4817 C C . LEU B 1 282 ? 3.211 15.93 28.562 1 91.56 282 LEU B C 1
ATOM 4819 O O . LEU B 1 282 ? 3.26 15.344 27.484 1 91.56 282 LEU B O 1
ATOM 4823 N N . PRO B 1 283 ? 2.752 15.281 29.672 1 93.88 283 PRO B N 1
ATOM 4824 C CA . PRO B 1 283 ? 2.291 13.898 29.562 1 93.88 283 PRO B CA 1
ATOM 4825 C C . PRO B 1 283 ? 1.106 13.742 28.609 1 93.88 283 PRO B C 1
ATOM 4827 O O . PRO B 1 283 ? 1.012 12.742 27.891 1 93.88 283 PRO B O 1
ATOM 4830 N N . GLN B 1 284 ? 0.239 14.688 28.609 1 95.94 284 GLN B N 1
ATOM 4831 C CA . GLN B 1 284 ? -0.92 14.625 27.719 1 95.94 284 GLN B CA 1
ATOM 4832 C C . GLN B 1 284 ? -0.509 14.797 26.266 1 95.94 284 GLN B C 1
ATOM 4834 O O . GLN B 1 284 ? -1.095 14.188 25.375 1 95.94 284 GLN B O 1
ATOM 4839 N N . LEU B 1 285 ? 0.471 15.625 26.062 1 95 285 LEU B N 1
ATOM 4840 C CA . LEU B 1 285 ? 1.003 15.781 24.719 1 95 285 LEU B CA 1
ATOM 4841 C C . LEU B 1 285 ? 1.634 14.477 24.219 1 95 285 LEU B C 1
ATOM 4843 O O . LEU B 1 285 ? 1.461 14.094 23.062 1 95 285 LEU B O 1
ATOM 4847 N N . ARG B 1 286 ? 2.361 13.82 25.094 1 95.94 286 ARG B N 1
ATOM 4848 C CA . ARG B 1 286 ? 2.947 12.523 24.766 1 95.94 286 ARG B CA 1
ATOM 4849 C C . ARG B 1 286 ? 1.866 11.508 24.422 1 95.94 286 ARG B C 1
ATOM 4851 O O . ARG B 1 286 ? 2.008 10.734 23.469 1 95.94 286 ARG B O 1
ATOM 4858 N N . GLN B 1 287 ? 0.822 11.523 25.203 1 97.75 287 GLN B N 1
ATOM 4859 C CA . GLN B 1 287 ? -0.301 10.633 24.922 1 97.75 287 GLN B CA 1
ATOM 4860 C C . GLN B 1 287 ? -0.902 10.906 23.547 1 97.75 287 GLN B C 1
ATOM 4862 O O . GLN B 1 287 ? -1.339 9.984 22.859 1 97.75 287 GLN B O 1
ATOM 4867 N N . LEU B 1 288 ? -0.96 12.164 23.203 1 98.19 288 LEU B N 1
ATOM 4868 C CA . LEU B 1 288 ? -1.489 12.539 21.906 1 98.19 288 LEU B CA 1
ATOM 4869 C C . LEU B 1 288 ? -0.595 12.023 20.781 1 98.19 288 LEU B C 1
ATOM 4871 O O . LEU B 1 288 ? -1.09 11.547 19.75 1 98.19 288 LEU B O 1
ATOM 4875 N N . PHE B 1 289 ? 0.745 12.102 20.953 1 97.69 289 PHE B N 1
ATOM 4876 C CA . PHE B 1 289 ? 1.671 11.539 19.984 1 97.69 289 PHE B CA 1
ATOM 4877 C C . PHE B 1 289 ? 1.45 10.031 19.844 1 97.69 289 PHE B C 1
ATOM 4879 O O . PHE B 1 289 ? 1.381 9.516 18.734 1 97.69 289 PHE B O 1
ATOM 4886 N N . GLU B 1 290 ? 1.306 9.375 20.969 1 98.5 290 GLU B N 1
ATOM 4887 C CA . GLU B 1 290 ? 1.088 7.934 20.969 1 98.5 290 GLU B CA 1
ATOM 4888 C C . GLU B 1 290 ? -0.215 7.566 20.266 1 98.5 290 GLU B C 1
ATOM 4890 O O . GLU B 1 290 ? -0.276 6.566 19.547 1 98.5 290 GLU B O 1
ATOM 4895 N N . LEU B 1 291 ? -1.222 8.352 20.531 1 98.88 291 LEU B N 1
ATOM 4896 C CA . LEU B 1 291 ? -2.518 8.117 19.906 1 98.88 291 LEU B CA 1
ATOM 4897 C C . LEU B 1 291 ? -2.416 8.25 18.391 1 98.88 291 LEU B C 1
ATOM 4899 O O . LEU B 1 291 ? -2.924 7.406 17.656 1 98.88 291 LEU B O 1
ATOM 4903 N N . ARG B 1 292 ? -1.771 9.328 17.938 1 98.75 292 ARG B N 1
ATOM 4904 C CA . ARG B 1 292 ? -1.598 9.562 16.5 1 98.75 292 ARG B CA 1
ATOM 4905 C C . ARG B 1 292 ? -0.829 8.414 15.859 1 98.75 292 ARG B C 1
ATOM 4907 O O . ARG B 1 292 ? -1.17 7.977 14.758 1 98.75 292 ARG B O 1
ATOM 4914 N N . ILE B 1 293 ? 0.202 7.922 16.531 1 98.69 293 ILE B N 1
ATOM 4915 C CA . ILE B 1 293 ? 0.988 6.789 16.047 1 98.69 293 ILE B CA 1
ATOM 4916 C C . ILE B 1 293 ? 0.11 5.543 15.977 1 98.69 293 ILE B C 1
ATOM 4918 O O . ILE B 1 293 ? 0.064 4.867 14.953 1 98.69 293 ILE B O 1
ATOM 4922 N N . ALA B 1 294 ? -0.64 5.289 17.047 1 98.88 294 ALA B N 1
ATOM 4923 C CA . ALA B 1 294 ? -1.439 4.07 17.156 1 98.88 294 ALA B CA 1
ATOM 4924 C C . ALA B 1 294 ? -2.557 4.062 16.109 1 98.88 294 ALA B C 1
ATOM 4926 O O . ALA B 1 294 ? -2.83 3.027 15.5 1 98.88 294 ALA B O 1
ATOM 4927 N N . LEU B 1 295 ? -3.203 5.18 15.953 1 98.88 295 LEU B N 1
ATOM 4928 C CA . LEU B 1 295 ? -4.27 5.277 14.961 1 98.88 295 LEU B CA 1
ATOM 4929 C C . LEU B 1 295 ? -3.727 5.047 13.555 1 98.88 295 LEU B C 1
ATOM 4931 O O . LEU B 1 295 ? -4.34 4.34 12.75 1 98.88 295 LEU B O 1
ATOM 4935 N N . THR B 1 296 ? -2.588 5.664 13.273 1 98.81 296 THR B N 1
ATOM 4936 C CA . THR B 1 296 ? -1.984 5.5 11.953 1 98.81 296 THR B CA 1
ATOM 4937 C C . THR B 1 296 ? -1.607 4.043 11.711 1 98.81 296 THR B C 1
ATOM 4939 O O . THR B 1 296 ? -1.885 3.496 10.641 1 98.81 296 THR B O 1
ATOM 4942 N N . ARG B 1 297 ? -1.003 3.391 12.695 1 98.44 297 ARG B N 1
ATOM 4943 C CA . ARG B 1 297 ? -0.587 1.998 12.555 1 98.44 297 ARG B CA 1
ATOM 4944 C C . ARG B 1 297 ? -1.793 1.08 12.383 1 98.44 297 ARG B C 1
ATOM 4946 O O . ARG B 1 297 ? -1.756 0.136 11.594 1 98.44 297 ARG B O 1
ATOM 4953 N N . LEU B 1 298 ? -2.836 1.332 13.125 1 98.81 298 LEU B N 1
ATOM 4954 C CA . LEU B 1 298 ? -4.043 0.522 12.984 1 98.81 298 LEU B CA 1
ATOM 4955 C C . LEU B 1 298 ? -4.668 0.719 11.602 1 98.81 298 LEU B C 1
ATOM 4957 O O . LEU B 1 298 ? -5.152 -0.239 10.992 1 98.81 298 LEU B O 1
ATOM 4961 N N . ALA B 1 299 ? -4.711 1.978 11.141 1 98.81 299 ALA B N 1
ATOM 4962 C CA . ALA B 1 299 ? -5.27 2.252 9.82 1 98.81 299 ALA B CA 1
ATOM 4963 C C . ALA B 1 299 ? -4.539 1.459 8.742 1 98.81 299 ALA B C 1
ATOM 4965 O O . ALA B 1 299 ? -5.168 0.874 7.855 1 98.81 299 ALA B O 1
ATOM 4966 N N . THR B 1 300 ? -3.221 1.447 8.812 1 98 300 THR B N 1
ATOM 4967 C CA . THR B 1 300 ? -2.422 0.699 7.848 1 98 300 THR B CA 1
ATOM 4968 C C . THR B 1 300 ? -2.695 -0.798 7.965 1 98 300 THR B C 1
ATOM 4970 O O . THR B 1 300 ? -2.904 -1.477 6.957 1 98 300 THR B O 1
ATOM 4973 N N . LYS B 1 301 ? -2.717 -1.256 9.172 1 97.69 301 LYS B N 1
ATOM 4974 C CA . LYS B 1 301 ? -2.932 -2.676 9.445 1 97.69 301 LYS B CA 1
ATOM 4975 C C . LYS B 1 301 ? -4.277 -3.141 8.898 1 97.69 301 LYS B C 1
ATOM 4977 O O . LYS B 1 301 ? -4.359 -4.176 8.234 1 97.69 301 LYS B O 1
ATOM 4982 N N . VAL B 1 302 ? -5.324 -2.424 9.148 1 98.44 302 VAL B N 1
ATOM 4983 C CA . VAL B 1 302 ? -6.664 -2.875 8.789 1 98.44 302 VAL B CA 1
ATOM 4984 C C . VAL B 1 302 ? -6.875 -2.721 7.285 1 98.44 302 VAL B C 1
ATOM 4986 O O . VAL B 1 302 ? -7.637 -3.477 6.68 1 98.44 302 VAL B O 1
ATOM 4989 N N . THR B 1 303 ? -6.25 -1.736 6.66 1 97.88 303 THR B N 1
ATOM 4990 C CA . THR B 1 303 ? -6.34 -1.627 5.207 1 97.88 303 THR B CA 1
ATOM 4991 C C . THR B 1 303 ? -5.703 -2.838 4.535 1 97.88 303 THR B C 1
ATOM 4993 O O . THR B 1 303 ? -6.223 -3.346 3.537 1 97.88 303 THR B O 1
ATOM 4996 N N . TRP B 1 304 ? -4.621 -3.299 5.102 1 96.69 304 TRP B N 1
ATOM 4997 C CA . TRP B 1 304 ? -4.008 -4.523 4.598 1 96.69 304 TRP B CA 1
ATOM 4998 C C . TRP B 1 304 ? -4.926 -5.723 4.812 1 96.69 304 TRP B C 1
ATOM 5000 O O . TRP B 1 304 ? -5.023 -6.602 3.953 1 96.69 304 TRP B O 1
ATOM 5010 N N . LEU B 1 305 ? -5.52 -5.758 5.957 1 97.56 305 LEU B N 1
ATOM 5011 C CA . LEU B 1 305 ? -6.484 -6.816 6.238 1 97.56 305 LEU B CA 1
ATOM 5012 C C . LEU B 1 305 ? -7.637 -6.781 5.242 1 97.56 305 LEU B C 1
ATOM 5014 O O . LEU B 1 305 ? -8.133 -7.832 4.824 1 97.56 305 LEU B O 1
ATOM 5018 N N . GLU B 1 306 ? -8.102 -5.566 4.918 1 97.44 306 GLU B N 1
ATOM 5019 C CA . GLU B 1 306 ? -9.141 -5.41 3.902 1 97.44 306 GLU B CA 1
ATOM 5020 C C . GLU B 1 306 ? -8.711 -6.023 2.572 1 97.44 306 GLU B C 1
ATOM 5022 O O . GLU B 1 306 ? -9.492 -6.715 1.922 1 97.44 306 GLU B O 1
ATOM 5027 N N . LEU B 1 307 ? -7.48 -5.762 2.195 1 96.69 307 LEU B N 1
ATOM 5028 C CA . LEU B 1 307 ? -6.953 -6.332 0.959 1 96.69 307 LEU B CA 1
ATOM 5029 C C . LEU B 1 307 ? -6.988 -7.855 1.006 1 96.69 307 LEU B C 1
ATOM 5031 O O . LEU B 1 307 ? -7.43 -8.5 0.052 1 96.69 307 LEU B O 1
ATOM 5035 N N . GLU B 1 308 ? -6.496 -8.438 2.09 1 96.38 308 GLU B N 1
ATOM 5036 C CA . GLU B 1 308 ? -6.512 -9.891 2.246 1 96.38 308 GLU B CA 1
ATOM 5037 C C . GLU B 1 308 ? -7.938 -10.438 2.162 1 96.38 308 GLU B C 1
ATOM 5039 O O . GLU B 1 308 ? -8.172 -11.477 1.544 1 96.38 308 GLU B O 1
ATOM 5044 N N . ALA B 1 309 ? -8.852 -9.719 2.783 1 95.94 309 ALA B N 1
ATOM 5045 C CA . ALA B 1 309 ? -10.242 -10.156 2.846 1 95.94 309 ALA B CA 1
ATOM 5046 C C . ALA B 1 309 ? -10.898 -10.102 1.468 1 95.94 309 ALA B C 1
ATOM 5048 O O . ALA B 1 309 ? -11.688 -10.984 1.114 1 95.94 309 ALA B O 1
ATOM 5049 N N . ARG B 1 310 ? -10.578 -9.102 0.725 1 94.06 310 ARG B N 1
ATOM 5050 C CA . ARG B 1 310 ? -11.227 -8.883 -0.567 1 94.06 310 ARG B CA 1
ATOM 5051 C C . ARG B 1 310 ? -10.547 -9.703 -1.661 1 94.06 310 ARG B C 1
ATOM 5053 O O . ARG B 1 310 ? -11.141 -9.961 -2.709 1 94.06 310 ARG B O 1
ATOM 5060 N N . GLY B 1 311 ? -9.297 -10.062 -1.435 1 91.69 311 GLY B N 1
ATOM 5061 C CA . GLY B 1 311 ? -8.562 -10.875 -2.396 1 91.69 311 GLY B CA 1
ATOM 5062 C C . GLY B 1 311 ? -8.266 -10.141 -3.689 1 91.69 311 GLY B C 1
ATOM 5063 O O . GLY B 1 311 ? -7.891 -8.969 -3.67 1 91.69 311 GLY B O 1
ATOM 5064 N N . GLY B 1 312 ? -8.352 -10.844 -4.773 1 89.19 312 GLY B N 1
ATOM 5065 C CA . GLY B 1 312 ? -8.07 -10.281 -6.086 1 89.19 312 GLY B CA 1
ATOM 5066 C C . GLY B 1 312 ? -8.914 -9.062 -6.406 1 89.19 312 GLY B C 1
ATOM 5067 O O . GLY B 1 312 ? -8.438 -8.125 -7.051 1 89.19 312 GLY B O 1
ATOM 5068 N N . ARG B 1 313 ? -10.125 -9.078 -5.98 1 87.75 313 ARG B N 1
ATOM 5069 C CA . ARG B 1 313 ? -11.008 -7.93 -6.203 1 87.75 313 ARG B CA 1
ATOM 5070 C C . ARG B 1 313 ? -10.438 -6.672 -5.559 1 87.75 313 ARG B C 1
ATOM 5072 O O . ARG B 1 313 ? -10.602 -5.57 -6.086 1 87.75 313 ARG B O 1
ATOM 5079 N N . GLY B 1 314 ? -9.836 -6.875 -4.453 1 91 314 GLY B N 1
ATOM 5080 C CA . GLY B 1 314 ? -9.234 -5.75 -3.758 1 91 314 GLY B CA 1
ATOM 5081 C C . GLY B 1 314 ? -8.008 -5.203 -4.465 1 91 314 GLY B C 1
ATOM 5082 O O . GLY B 1 314 ? -7.66 -4.031 -4.297 1 91 314 GLY B O 1
ATOM 5083 N N . TYR B 1 315 ? -7.383 -6.059 -5.207 1 90.62 315 TYR B N 1
ATOM 5084 C CA . TYR B 1 315 ? -6.172 -5.652 -5.914 1 90.62 315 TYR B CA 1
ATOM 5085 C C . TYR B 1 315 ? -6.512 -5.027 -7.262 1 90.62 315 TYR B C 1
ATOM 5087 O O . TYR B 1 315 ? -5.641 -4.457 -7.926 1 90.62 315 TYR B O 1
ATOM 5095 N N . HIS B 1 316 ? -7.738 -5.121 -7.676 1 87.12 316 HIS B N 1
ATOM 5096 C CA . HIS B 1 316 ? -8.258 -4.41 -8.844 1 87.12 316 HIS B CA 1
ATOM 5097 C C . HIS B 1 316 ? -8.469 -2.932 -8.539 1 87.12 316 HIS B C 1
ATOM 5099 O O . HIS B 1 316 ? -8.711 -2.559 -7.391 1 87.12 316 HIS B O 1
ATOM 5105 N N . ALA B 1 317 ? -8.273 -2.191 -9.633 1 73.19 317 ALA B N 1
ATOM 5106 C CA . ALA B 1 317 ? -8.57 -0.774 -9.445 1 73.19 317 ALA B CA 1
ATOM 5107 C C . ALA B 1 317 ? -9.953 -0.58 -8.836 1 73.19 317 ALA B C 1
ATOM 5109 O O . ALA B 1 317 ? -10.93 -1.194 -9.281 1 73.19 317 ALA B O 1
ATOM 5110 N N . GLY B 1 318 ? -10.055 0.019 -7.668 1 82.81 318 GLY B N 1
ATOM 5111 C CA . GLY B 1 318 ? -11.281 0.255 -6.918 1 82.81 318 GLY B CA 1
ATOM 5112 C C . GLY B 1 318 ? -11.031 0.86 -5.547 1 82.81 318 GLY B C 1
ATOM 5113 O O . GLY B 1 318 ? -10.023 1.529 -5.332 1 82.81 318 GLY B O 1
ATOM 5114 N N . SER B 1 319 ? -12.008 0.64 -4.723 1 85.19 319 SER B N 1
ATOM 5115 C CA . SER B 1 319 ? -12.008 1.336 -3.441 1 85.19 319 SER B CA 1
ATOM 5116 C C . SER B 1 319 ? -10.891 0.836 -2.537 1 85.19 319 SER B C 1
ATOM 5118 O O . SER B 1 319 ? -10.219 1.63 -1.871 1 85.19 319 SER B O 1
ATOM 5120 N N . THR B 1 320 ? -10.672 -0.492 -2.5 1 92.19 320 THR B N 1
ATOM 5121 C CA . THR B 1 320 ? -9.625 -1.04 -1.64 1 92.19 320 THR B CA 1
ATOM 5122 C C . THR B 1 320 ? -8.242 -0.626 -2.135 1 92.19 320 THR B C 1
ATOM 5124 O O . THR B 1 320 ? -7.391 -0.232 -1.34 1 92.19 320 THR B O 1
ATOM 5127 N N . ALA B 1 321 ? -8.031 -0.714 -3.426 1 91.88 321 ALA B N 1
ATOM 5128 C CA . ALA B 1 321 ? -6.762 -0.294 -4.02 1 91.88 321 ALA B CA 1
ATOM 5129 C C . ALA B 1 321 ? -6.504 1.188 -3.77 1 91.88 321 ALA B C 1
ATOM 5131 O O . ALA B 1 321 ? -5.383 1.582 -3.439 1 91.88 321 ALA B O 1
ATOM 5132 N N . LYS B 1 322 ? -7.516 1.963 -3.916 1 90.62 322 LYS B N 1
ATOM 5133 C CA . LYS B 1 322 ? -7.398 3.395 -3.654 1 90.62 322 LYS B CA 1
ATOM 5134 C C . LYS B 1 322 ? -7.043 3.658 -2.193 1 90.62 322 LYS B C 1
ATOM 5136 O O . LYS B 1 322 ? -6.172 4.484 -1.901 1 90.62 322 LYS B O 1
ATOM 5141 N N . ARG B 1 323 ? -7.742 2.984 -1.279 1 94.06 323 ARG B N 1
ATOM 5142 C CA . ARG B 1 323 ? -7.508 3.184 0.148 1 94.06 323 ARG B CA 1
ATOM 5143 C C . ARG B 1 323 ? -6.086 2.787 0.532 1 94.06 323 ARG B C 1
ATOM 5145 O O . ARG B 1 323 ? -5.48 3.406 1.409 1 94.06 323 ARG B O 1
ATOM 5152 N N . LEU B 1 324 ? -5.609 1.766 -0.109 1 94.5 324 LEU B N 1
ATOM 5153 C CA . LEU B 1 324 ? -4.246 1.328 0.161 1 94.5 324 LEU B CA 1
ATOM 5154 C C . LEU B 1 324 ? -3.24 2.408 -0.229 1 94.5 324 LEU B C 1
ATOM 5156 O O . LEU B 1 324 ? -2.291 2.676 0.511 1 94.5 324 LEU B O 1
ATOM 5160 N N . ARG B 1 325 ? -3.422 3.057 -1.352 1 92.81 325 ARG B N 1
ATOM 5161 C CA . ARG B 1 325 ? -2.541 4.137 -1.782 1 92.81 325 ARG B CA 1
ATOM 5162 C C . ARG B 1 325 ? -2.656 5.34 -0.853 1 92.81 325 ARG B C 1
ATOM 5164 O O . ARG B 1 325 ? -1.649 5.953 -0.495 1 92.81 325 ARG B O 1
ATOM 5171 N N . GLU B 1 326 ? -3.85 5.594 -0.463 1 93.88 326 GLU B N 1
ATOM 5172 C CA . GLU B 1 326 ? -4.098 6.781 0.353 1 93.88 326 GLU B CA 1
ATOM 5173 C C . GLU B 1 326 ? -3.545 6.602 1.765 1 93.88 326 GLU B C 1
ATOM 5175 O O . GLU B 1 326 ? -2.922 7.516 2.312 1 93.88 326 GLU B O 1
ATOM 5180 N N . VAL B 1 327 ? -3.766 5.441 2.326 1 97.12 327 VAL B N 1
ATOM 5181 C CA . VAL B 1 327 ? -3.396 5.223 3.721 1 97.12 327 VAL B CA 1
ATOM 5182 C C . VAL B 1 327 ? -1.879 5.281 3.869 1 97.12 327 VAL B C 1
ATOM 5184 O O . VAL B 1 327 ? -1.366 5.602 4.941 1 97.12 327 VAL B O 1
ATOM 5187 N N . ALA B 1 328 ? -1.159 5.062 2.76 1 96.25 328 ALA B N 1
ATOM 5188 C CA . ALA B 1 328 ? 0.301 5.078 2.771 1 96.25 328 ALA B CA 1
ATOM 5189 C C . ALA B 1 328 ? 0.831 6.48 3.061 1 96.25 328 ALA B C 1
ATOM 5191 O O . ALA B 1 328 ? 2.006 6.652 3.395 1 96.25 328 ALA B O 1
ATOM 5192 N N . PHE B 1 329 ? -0.006 7.449 2.949 1 96.5 329 PHE B N 1
ATOM 5193 C CA . PHE B 1 329 ? 0.386 8.828 3.209 1 96.5 329 PHE B CA 1
ATOM 5194 C C . PHE B 1 329 ? 0.497 9.086 4.707 1 96.5 329 PHE B C 1
ATOM 5196 O O . PHE B 1 329 ? 1.331 9.883 5.145 1 96.5 329 PHE B O 1
ATOM 5203 N N . LEU B 1 330 ? -0.248 8.438 5.523 1 98.06 330 LEU B N 1
ATOM 5204 C CA . LEU B 1 330 ? -0.444 8.773 6.93 1 98.06 330 LEU B CA 1
ATOM 5205 C C . LEU B 1 330 ? 0.855 8.617 7.715 1 98.06 330 LEU B C 1
ATOM 5207 O O . LEU B 1 330 ? 1.194 9.461 8.539 1 98.06 330 LEU B O 1
ATOM 5211 N N . PRO B 1 331 ? 1.654 7.578 7.434 1 97.31 331 PRO B N 1
ATOM 5212 C CA . PRO B 1 331 ? 2.896 7.43 8.195 1 97.31 331 PRO B CA 1
ATOM 5213 C C . PRO B 1 331 ? 3.906 8.539 7.898 1 97.31 331 PRO B C 1
ATOM 5215 O O . PRO B 1 331 ? 4.793 8.805 8.711 1 97.31 331 PRO B O 1
ATOM 5218 N N . VAL B 1 332 ? 3.789 9.219 6.738 1 95.06 332 VAL B N 1
ATOM 5219 C CA . VAL B 1 332 ? 4.82 10.172 6.336 1 95.06 332 VAL B CA 1
ATOM 5220 C C . VAL B 1 332 ? 4.289 11.594 6.48 1 95.06 332 VAL B C 1
ATOM 5222 O O . VAL B 1 332 ? 5.023 12.562 6.27 1 95.06 332 VAL B O 1
ATOM 5225 N N . LEU B 1 333 ? 3.021 11.695 6.836 1 95.69 333 LEU B N 1
ATOM 5226 C CA . LEU B 1 333 ? 2.4 12.992 7.102 1 95.69 333 LEU B CA 1
ATOM 5227 C C . LEU B 1 333 ? 3.033 13.656 8.32 1 95.69 333 LEU B C 1
ATOM 5229 O O . LEU B 1 333 ? 3.135 13.047 9.383 1 95.69 333 LEU B O 1
ATOM 5233 N N . THR B 1 334 ? 3.494 14.891 8.156 1 94.19 334 THR B N 1
ATOM 5234 C CA . THR B 1 334 ? 4.141 15.617 9.242 1 94.19 334 THR B CA 1
ATOM 5235 C C . THR B 1 334 ? 3.139 15.945 10.352 1 94.19 334 THR B C 1
ATOM 5237 O O . THR B 1 334 ? 2.057 16.469 10.07 1 94.19 334 THR B O 1
ATOM 5240 N N . PRO B 1 335 ? 3.523 15.719 11.562 1 95.44 335 PRO B N 1
ATOM 5241 C CA . PRO B 1 335 ? 4.715 14.969 11.953 1 95.44 335 PRO B CA 1
ATOM 5242 C C . PRO B 1 335 ? 4.602 13.477 11.641 1 95.44 335 PRO B C 1
ATOM 5244 O O . PRO B 1 335 ? 3.611 12.836 12 1 95.44 335 PRO B O 1
ATOM 5247 N N . SER B 1 336 ? 5.617 12.969 10.945 1 96 336 SER B N 1
ATOM 5248 C CA . SER B 1 336 ? 5.621 11.57 10.531 1 96 336 SER B CA 1
ATOM 5249 C C . SER B 1 336 ? 5.734 10.641 11.734 1 96 336 SER B C 1
ATOM 5251 O O . SER B 1 336 ? 6.031 11.086 12.844 1 96 336 SER B O 1
ATOM 5253 N N . LEU B 1 337 ? 5.461 9.375 11.516 1 96.94 337 LEU B N 1
ATOM 5254 C CA . LEU B 1 337 ? 5.625 8.398 12.586 1 96.94 337 LEU B CA 1
ATOM 5255 C C . LEU B 1 337 ? 7.047 8.438 13.141 1 96.94 337 LEU B C 1
ATOM 5257 O O . LEU B 1 337 ? 7.242 8.367 14.359 1 96.94 337 LEU B O 1
ATOM 5261 N N . VAL B 1 338 ? 8.023 8.578 12.266 1 95.44 338 VAL B N 1
ATOM 5262 C CA . VAL B 1 338 ? 9.422 8.633 12.672 1 95.44 338 VAL B CA 1
ATOM 5263 C C . VAL B 1 338 ? 9.656 9.852 13.562 1 95.44 338 VAL B C 1
ATOM 5265 O O . VAL B 1 338 ? 10.312 9.75 14.602 1 95.44 338 VAL B O 1
ATOM 5268 N N . GLN B 1 339 ? 9.117 10.969 13.148 1 94.44 339 GLN B N 1
ATOM 5269 C CA . GLN B 1 339 ? 9.273 12.188 13.93 1 94.44 339 GLN B CA 1
ATOM 5270 C C . GLN B 1 339 ? 8.609 12.062 15.297 1 94.44 339 GLN B C 1
ATOM 5272 O O . GLN B 1 339 ? 9.172 12.484 16.312 1 94.44 339 GLN B O 1
ATOM 5277 N N . LEU B 1 340 ? 7.414 11.531 15.312 1 96.12 340 LEU B N 1
ATOM 5278 C CA . LEU B 1 340 ? 6.68 11.367 16.562 1 96.12 340 LEU B CA 1
ATOM 5279 C C . LEU B 1 340 ? 7.402 10.398 17.5 1 96.12 340 LEU B C 1
ATOM 5281 O O . LEU B 1 340 ? 7.496 10.648 18.703 1 96.12 340 LEU B O 1
ATOM 5285 N N . GLU B 1 341 ? 7.875 9.305 16.922 1 95.56 341 GLU B N 1
ATOM 5286 C CA . GLU B 1 341 ? 8.625 8.344 17.734 1 95.56 341 GLU B CA 1
ATOM 5287 C C . GLU B 1 341 ? 9.898 8.969 18.297 1 95.56 341 GLU B C 1
ATOM 5289 O O . GLU B 1 341 ? 10.273 8.711 19.438 1 95.56 341 GLU B O 1
ATOM 5294 N N . ARG B 1 342 ? 10.555 9.734 17.5 1 93.06 342 ARG B N 1
ATOM 5295 C CA . ARG B 1 342 ? 11.742 10.438 17.969 1 93.06 342 ARG B CA 1
ATOM 5296 C C . ARG B 1 342 ? 11.406 11.375 19.125 1 93.06 342 ARG B C 1
ATOM 5298 O O . ARG B 1 342 ? 12.141 11.445 20.109 1 93.06 342 ARG B O 1
ATOM 5305 N N . GLU B 1 343 ? 10.305 12.125 18.938 1 91.31 343 GLU B N 1
ATOM 5306 C CA . GLU B 1 343 ? 9.883 13.055 19.984 1 91.31 343 GLU B CA 1
ATOM 5307 C C . GLU B 1 343 ? 9.57 12.312 21.281 1 91.31 343 GLU B C 1
ATOM 5309 O O . GLU B 1 343 ? 9.812 12.844 22.375 1 91.31 343 GLU B O 1
ATOM 5314 N N . LEU B 1 344 ? 8.953 11.172 21.156 1 93.62 344 LEU B N 1
ATOM 5315 C CA . LEU B 1 344 ? 8.625 10.383 22.328 1 93.62 344 LEU B CA 1
ATOM 5316 C C . LEU B 1 344 ? 9.891 9.875 23.016 1 93.62 344 LEU B C 1
ATOM 5318 O O . LEU B 1 344 ? 9.953 9.836 24.25 1 93.62 344 LEU B O 1
ATOM 5322 N N . GLN B 1 345 ? 10.883 9.5 22.25 1 89.62 345 GLN B N 1
ATOM 5323 C CA . GLN B 1 345 ? 12.156 9.047 22.812 1 89.62 345 GLN B CA 1
ATOM 5324 C C . GLN B 1 345 ? 12.891 10.188 23.5 1 89.62 345 GLN B C 1
ATOM 5326 O O . GLN B 1 345 ? 13.461 10.008 24.578 1 89.62 345 GLN B O 1
ATOM 5331 N N . ARG B 1 346 ? 12.898 11.305 22.875 1 84.44 346 ARG B N 1
ATOM 5332 C CA . ARG B 1 346 ? 13.586 12.477 23.422 1 84.44 346 ARG B CA 1
ATOM 5333 C C . ARG B 1 346 ? 12.961 12.891 24.75 1 84.44 346 ARG B C 1
ATOM 5335 O O . ARG B 1 346 ? 13.68 13.195 25.703 1 84.44 346 ARG B O 1
ATOM 5342 N N . THR B 1 347 ? 11.711 12.914 24.812 1 79.5 347 THR B N 1
ATOM 5343 C CA . THR B 1 347 ? 11.039 13.406 26.016 1 79.5 347 THR B CA 1
ATOM 5344 C C . THR B 1 347 ? 11.133 12.383 27.141 1 79.5 347 THR B C 1
ATOM 5346 O O . THR B 1 347 ? 11.008 12.734 28.312 1 79.5 347 THR B O 1
ATOM 5349 N N . ALA B 1 348 ? 11.234 11.156 26.734 1 78.19 348 ALA B N 1
ATOM 5350 C CA . ALA B 1 348 ? 11.422 10.133 27.75 1 78.19 348 ALA B CA 1
ATOM 5351 C C . ALA B 1 348 ? 12.781 10.266 28.422 1 78.19 348 ALA B C 1
ATOM 5353 O O . ALA B 1 348 ? 12.898 10.07 29.641 1 78.19 348 ALA B O 1
ATOM 5354 N N . VAL B 1 349 ? 13.727 10.594 27.75 1 69.88 349 VAL B N 1
ATOM 5355 C CA . VAL B 1 349 ? 15.07 10.766 28.297 1 69.88 349 VAL B CA 1
ATOM 5356 C C . VAL B 1 349 ? 15.109 12.008 29.172 1 69.88 349 VAL B C 1
ATOM 5358 O O . VAL B 1 349 ? 15.711 12 30.25 1 69.88 349 VAL B O 1
ATOM 5361 N N . GLU B 1 350 ? 14.383 13.07 28.719 1 64.94 350 GLU B N 1
ATOM 5362 C CA . GLU B 1 350 ? 14.359 14.312 29.484 1 64.94 350 GLU B CA 1
ATOM 5363 C C . GLU B 1 350 ? 13.602 14.133 30.797 1 64.94 350 GLU B C 1
ATOM 5365 O O . GLU B 1 350 ? 13.969 14.711 31.812 1 64.94 350 GLU B O 1
ATOM 5370 N N . ALA B 1 351 ? 12.641 13.352 30.828 1 63.66 351 ALA B N 1
ATOM 5371 C CA . ALA B 1 351 ? 11.891 13.07 32.031 1 63.66 351 ALA B CA 1
ATOM 5372 C C . ALA B 1 351 ? 12.688 12.172 33 1 63.66 351 ALA B C 1
ATOM 5374 O O . ALA B 1 351 ? 12.578 12.297 34.219 1 63.66 351 ALA B O 1
ATOM 5375 N N . ALA B 1 352 ? 13.438 11.312 32.375 1 64.38 352 ALA B N 1
ATOM 5376 C CA . ALA B 1 352 ? 14.242 10.406 33.219 1 64.38 352 ALA B CA 1
ATOM 5377 C C . ALA B 1 352 ? 15.516 11.086 33.688 1 64.38 352 ALA B C 1
ATOM 5379 O O . ALA B 1 352 ? 16.078 10.719 34.719 1 64.38 352 ALA B O 1
ATOM 5380 N N . ALA B 1 353 ? 15.945 12.234 33.094 1 54 353 ALA B N 1
ATOM 5381 C CA . ALA B 1 353 ? 17.156 12.938 33.5 1 54 353 ALA B CA 1
ATOM 5382 C C . ALA B 1 353 ? 16.844 13.992 34.562 1 54 353 ALA B C 1
ATOM 5384 O O . ALA B 1 353 ? 15.75 14.57 34.562 1 54 353 ALA B O 1
#

Sequence (706 aa):
MPTATLLNEIQALSAADPEHRSQSLDILQLIAQAGWLGLGIDRQQGGNGGSILDAVEAIAAVSEVCLTSGFAFWCQRTFIQYLVTSENDWLKSEILPIVLRAERAGATGMSNAMKHLSGLEPLRLKAERQTGSIQLQGSLPWASNLVPEQFFVAVATETCDGEVVIVAIPSHAIGVERSPDFDLLGMVAASTGALNFDQVWLPDRWIIAEAGRAFLPKVRPSFLLFQCGLPLGTIRAALKAIAPTLSGPSAVLNPRYAQAQIQLEGLTADLHFLAQLGEFSLPQLRQLFELRIALTRLATKVTWLELEARGGRGYHAGSTAKRLREVAFLPVLTPSLVQLERELQRTAVEAAAMPTATLLNEIQALSAADPEHRSQSLDILQLIAQAGWLGLGIDRQQGGNGGSILDAVEAIAAVSEVCLTSGFAFWCQRTFIQYLVTSENDWLKSEILPIVLRAERAGATGMSNAMKHLSGLEPLRLKAERQTGSIQLQGSLPWASNLVPEQFFVAVATETCDGEVVIVAIPSHAIGVERSPDFDLLGMVAASTGALNFDQVWLPDRWIIAEAGRAFLPKVRPSFLLFQCGLPLGTIRAALKAIAPTLSGPSAVLNPRYAQAQIQLEGLTADLHFLAQLGEFSLPQLRQLFELRIALTRLATKVTWLELEARGGRGYHAGSTAKRLREVAFLPVLTPSLVQLERELQRTAVEAAA

Solvent-accessible surface area (backbone atoms only — not comparable to full-atom values): 34802 Å² total; per-residue (Å²): 104,56,66,69,58,51,50,50,50,49,35,51,55,48,66,72,30,83,58,30,58,86,40,47,58,60,52,40,29,54,40,21,72,51,44,54,57,23,37,35,29,54,52,91,76,70,23,69,25,78,39,58,49,54,31,19,50,51,28,11,56,40,6,36,61,35,51,44,61,12,48,41,46,40,31,33,43,48,33,49,49,51,43,69,71,30,84,38,62,60,39,47,68,67,45,40,60,40,47,47,51,30,74,30,34,27,12,49,41,41,55,50,44,56,35,30,75,69,68,72,41,76,65,60,26,35,31,46,82,49,96,67,29,38,33,33,36,38,51,39,85,60,35,39,31,51,43,84,78,33,20,36,32,36,36,52,27,31,33,87,85,67,46,36,32,25,34,50,43,53,44,77,43,65,42,54,43,70,53,71,66,58,63,43,60,34,48,46,27,26,28,32,24,30,39,38,33,53,68,24,71,40,55,51,72,39,42,41,34,78,57,23,77,66,46,48,69,68,47,44,60,59,49,50,50,39,52,42,8,40,29,50,8,38,33,53,34,23,52,60,66,32,60,84,43,46,55,74,74,36,37,77,47,44,65,62,54,52,49,49,51,52,51,48,52,54,52,49,51,51,48,56,57,59,46,67,52,88,72,75,53,72,72,54,47,50,50,50,46,51,48,47,45,51,40,38,52,48,22,48,52,39,42,52,50,28,35,50,59,50,24,62,67,20,45,24,70,48,71,56,32,49,47,51,37,39,50,62,46,54,48,39,38,75,77,18,46,52,54,42,52,41,51,52,53,53,50,51,52,61,72,74,104,106,55,66,67,58,50,49,51,49,49,35,51,56,50,67,73,29,79,63,28,55,85,42,45,58,58,50,41,29,54,40,21,70,50,45,53,56,23,36,34,30,55,54,92,75,70,24,68,26,78,38,58,49,54,31,18,50,50,28,11,57,40,6,35,61,34,50,45,61,13,47,42,46,40,31,33,42,46,33,49,48,50,42,69,70,29,85,38,61,60,38,46,67,66,45,41,60,41,44,46,51,31,75,31,34,27,10,49,40,41,57,51,43,56,34,30,77,70,70,73,41,76,65,60,25,37,32,46,80,49,96,67,28,38,33,33,36,38,51,40,84,61,34,40,31,50,42,84,80,34,22,34,32,37,34,50,27,32,33,87,87,66,46,36,32,26,35,50,44,54,44,77,43,65,42,52,43,68,52,72,65,58,63,44,61,37,49,44,26,25,27,33,25,30,39,39,32,54,68,24,71,40,54,52,70,38,41,40,32,76,56,23,76,64,47,49,70,67,48,44,60,59,52,52,50,39,53,42,9,40,30,50,8,37,34,54,35,24,52,61,65,31,60,82,43,47,55,76,72,37,39,74,48,46,66,61,53,50,51,52,52,52,50,49,51,54,51,51,51,51,48,57,56,59,43,67,51,90,72,76,51,71,70,53,47,49,49,50,46,51,47,47,45,50,40,38,52,47,22,48,52,41,41,52,50,27,34,50,58,48,25,62,67,20,45,24,68,48,71,56,31,48,46,52,36,40,51,63,45,56,47,40,37,75,78,19,48,53,54,44,52,42,52,53,53,52,51,48,51,56,68,72,96

Secondary structure (DSSP, 8-state):
--HHHHHHHHHHHHHH-TT-TT-HHHHHHHHHHTTGGGBTB-GGGT--B--HHHHHHHHHHHHHH-HHHHHHHHHHHHHHHHHHH---HHIIIIIHHHHHTTSSEEEE--HHHHHHHTTSS--S-EEEEETTEEEEEEEEEEES---TT-EEEEEEEEETTS-EEEEEEETTSTTEEEPPPP-BSS-GGG--EEEEEEEEEEEGGGEEES-HHHHHHHHHHHHHHHHHHHHHHHHHHHHHHHGGG-SGGGGGGHHHHHHHHHHHHHHHHHHHHHHT-SS--HHHHHHHHHHHHHHHHHHHHHHHHHHHHHTHHHHBTTHHHHHHHHHTTGGGSSSPHHHHHHHHHHHHHHHH-/--HHHHHHHHHHHHHH-TT-TT-HHHHHHHHHHTTGGGBTB-GGGT--B--HHHHHHHHHHHHHH-HHHHHHHHHHHHHHHHHHH---HHIIIIIHHHHHTTSSEEEE--HHHHHHHTTSS--S-EEEEETTEEEEEEEEEEES---TT-EEEEEEEEETTS-EEEEEEETTSTTEEEPPPP-BSS-GGG--EEEEEEEEEEEGGGEEES-HHHHHHHHHHHHHHHHHHHHHHHHHHHHHHHGGG-SGGGGGGHHHHHHHHHHHHHHHHHHHHHHT-SS--HHHHHHHHHHHHHHHHHHHHHHHHHHHHHTHHHHBTTHHHHHHHHHTTGGGSSSPHHHHHHHHHHHHHHHH-